Protein AF-0000000084934888 (afdb_homodimer)

InterPro domains:
  IPR029068 Glyoxalase/Bleomycin resistance protein/Dihydroxybiphenyl dioxygenase [G3DSA:3.10.180.10] (108-229)
  IPR029068 Glyoxalase/Bleomycin resistance protein/Dihydroxybiphenyl dioxygenase [SSF54593] (117-224)
  IPR041581 Glyoxalase-like domain, group 6 [PF18029] (117-223)

Nearest PDB structures (foldseek):
  4kyz-assembly1_A  TM=6.782E-01  e=3.422E-02  synthetic construct
  4low-assembly1_A  TM=6.239E-01  e=4.799E-01  Thiomonas intermedia K12
  3tvi-assembly4_H  TM=5.486E-01  e=1.971E+00  Clostridium acetobutylicum
  3ab2-assembly3_L  TM=4.659E-01  e=1.639E+00  Corynebacterium glutamicum
  3ab4-assembly1_B  TM=4.140E-01  e=1.450E+00  Corynebacterium glutamicum

pLDDT: mean 96.61, std 4.26, range [65.12, 98.94]

Solvent-accessible surface area (backbone atoms only — not comparable to full-atom values): 23283 Å² total; per-residue (Å²): 136,80,46,76,49,52,52,67,57,49,33,65,75,32,58,89,54,27,40,40,43,52,74,50,28,37,34,32,28,35,71,46,66,51,34,66,56,17,35,51,51,50,40,51,41,38,59,51,35,50,91,49,23,56,50,26,47,38,38,38,40,34,58,31,22,27,40,41,38,33,25,32,58,81,64,57,25,32,25,56,57,40,55,51,41,50,52,39,28,41,52,57,40,41,74,73,74,42,53,47,34,42,42,66,92,51,94,52,85,51,47,58,67,48,56,34,38,36,37,55,29,77,56,47,81,63,31,51,52,14,55,34,40,56,69,44,32,36,64,38,56,95,32,79,52,70,63,37,42,36,28,37,82,79,66,57,56,58,37,39,29,41,41,86,34,94,64,89,56,86,91,45,56,43,48,36,39,36,40,32,28,39,70,92,40,44,66,63,40,49,51,44,13,43,76,33,52,30,41,83,74,45,60,86,55,53,69,24,30,34,39,32,22,36,71,85,53,58,44,36,28,48,28,32,44,45,87,61,73,126,136,81,46,78,49,51,50,67,57,46,33,64,74,32,58,89,54,28,40,39,44,53,76,50,28,38,34,30,26,34,71,45,65,51,35,67,55,18,34,50,49,49,39,50,42,40,57,51,34,51,93,49,22,56,50,27,46,36,38,37,39,36,59,31,22,27,39,41,36,33,25,32,59,80,64,57,24,32,26,58,59,42,55,52,41,51,51,38,29,42,52,57,39,41,74,73,74,42,53,48,32,41,42,67,94,47,97,52,86,51,48,58,67,48,56,34,38,37,36,55,29,77,56,46,80,64,31,50,50,15,55,33,38,55,69,45,32,36,65,38,55,98,33,77,52,72,62,37,40,34,29,37,81,77,66,57,54,56,36,39,30,42,42,86,34,96,64,90,57,86,89,44,56,45,49,36,38,36,40,32,28,37,70,91,39,44,66,61,41,49,51,45,13,42,76,36,51,30,40,84,74,45,60,87,54,54,69,24,31,34,37,32,21,37,72,85,53,57,45,36,27,49,28,30,42,45,88,62,73,127

Secondary structure (DSSP, 8-state):
---B--HHHHHHHTTTTT-EEETTEEEEEEE-SSHHHHHHHHHHHHHHHGGGHHHHEEEEEETTEEEEEE-BTTTTB-BHHHHHHHHHHHHHHHHTT---B--TTSSSS----EEEEEEEES-HHHHHHHHHHHHT-EEBTTB-STTSPEE-TTS-SPEEEEEE-SS--TTS-SEEEEEE--TTTHHHHHHHHHHTT-EEEE-TTTTTEEEEE-TT--EEEEE-STT---/---B--HHHHHHHTTTTT-EEETTEEEEEEE-SSHHHHHHHHHHHHHHHGGGHHHHEEEEEETTEEEEEE-BTTTTB-BHHHHHHHHHHHHHHHHTT---B--TTSSSS----EEEEEEEES-HHHHHHHHHHHHT-EEBTTB-STTSPEE-TTS-SPEEEEEE-SS--TTS-SEEEEEE--TTTHHHHHHHHHHTT-EEEE-TTTTTEEEEE-TT--EEEEE-STT---

Foldseek 3Di:
DWDFDAQVRLCVLCVPQQWFDWDQKIKWKWFDAALVVQVVLVVLLCVLLPPCCVQFWDWDGDHGIIMIIGHGLQVSHDTPSSSVSSVSSQVSQVVVPIGIHQQAPHPDPDGDKAKAKEAEDQDQVVCVVVVCPVVVWDFRNPGDDSQGWTARPNRPDHIYGYDHDNDDDPLAHRMAMEMEGGLVRQVVVVVVCVVVAKDFDDCPQPPQWTWIAHPSHHIYIYGYSPNPGD/DWAFDAQVRLCVLCVPQQWFDWDFKIKWKWFDAALVVQVVLVVLLCVLLPPCNVQFWDWDGDHGIIMIIGHGLQVSHDTPSSSVSSVSSQVSQVVVPIGIHQQAPHPDPDGDKAKAKEFEDQDQVVCVVVCCPVVVWDFRNPGDDSQGWTARPNRPDHIYGYDHDNDDDPLAHRMAMEMEGGLVRQVVVVVVCVVVAKDFDDCPQPPQWTWIAHPSHHIYIYGYSPNPGD

Organism: Streptomyces venezuelae (strain ATCC 10712 / CBS 650.69 / DSM 40230 / JCM 4526 / NBRC 13096 / PD 04745) (NCBI:txid953739)

Radius of gyration: 21.06 Å; Cα contacts (8 Å, |Δi|>4): 1075; chains: 2; bounding box: 48×57×52 Å

Sequence (460 aa):
METTLTGSRASAAIADLGWRYLLGGIRTTVPVGPLARAAEVAALAVAACDADADGHLALDIRPGRVLLTLQSSEHAAVTDRDVELARRITTAVEEVGLRTEPEIATGAPRSLQLLEIAIDALDIPSIRPFWKAVLGYADEPGADGPGDPLVDPLRQGPAVWFQQMDVARPQRNRIHLDLCVPHDEALRRMDAALAAGGRLLSEAAAPAFWVLADGEGNEVCVTTWQGRDTMETTLTGSRASAAIADLGWRYLLGGIRTTVPVGPLARAAEVAALAVAACDADADGHLALDIRPGRVLLTLQSSEHAAVTDRDVELARRITTAVEEVGLRTEPEIATGAPRSLQLLEIAIDALDIPSIRPFWKAVLGYADEPGADGPGDPLVDPLRQGPAVWFQQMDVARPQRNRIHLDLCVPHDEALRRMDAALAAGGRLLSEAAAPAFWVLADGEGNEVCVTTWQGRDT

Structure (mmCIF, N/CA/C/O backbone):
data_AF-0000000084934888-model_v1
#
loop_
_entity.id
_entity.type
_entity.pdbx_description
1 polymer 'Pterin-4-alpha-carbinolamine dehydratase'
#
loop_
_atom_site.group_PDB
_atom_site.id
_atom_site.type_symbol
_atom_site.label_atom_id
_atom_site.label_alt_id
_atom_site.label_comp_id
_atom_site.label_asym_id
_atom_site.label_entity_id
_atom_site.label_seq_id
_atom_site.pdbx_PDB_ins_code
_atom_site.Cartn_x
_atom_site.Cartn_y
_atom_site.Cartn_z
_atom_site.occupancy
_atom_site.B_iso_or_equiv
_atom_site.auth_seq_id
_atom_site.auth_comp_id
_atom_site.auth_asym_id
_atom_site.auth_atom_id
_atom_site.pdbx_PDB_model_num
ATOM 1 N N . MET A 1 1 ? -13.492 -0.367 28.594 1 84.06 1 MET A N 1
ATOM 2 C CA . MET A 1 1 ? -13.062 -1.527 27.828 1 84.06 1 MET A CA 1
ATOM 3 C C . MET A 1 1 ? -13.688 -1.52 26.438 1 84.06 1 MET A C 1
ATOM 5 O O . MET A 1 1 ? -14.883 -1.257 26.281 1 84.06 1 MET A O 1
ATOM 9 N N . GLU A 1 2 ? -12.914 -1.672 25.328 1 93.44 2 GLU A N 1
ATOM 10 C CA . GLU A 1 2 ? -13.398 -1.66 23.938 1 93.44 2 GLU A CA 1
ATOM 11 C C . GLU A 1 2 ? -13.93 -3.031 23.531 1 93.44 2 GLU A C 1
ATOM 13 O O . GLU A 1 2 ? -13.398 -4.059 23.953 1 93.44 2 GLU A O 1
ATOM 18 N N . THR A 1 3 ? -15.016 -2.982 22.859 1 96.75 3 THR A N 1
ATOM 19 C CA . THR A 1 3 ? -15.594 -4.215 22.328 1 96.75 3 THR A CA 1
ATOM 20 C C . THR A 1 3 ? -15.398 -4.305 20.828 1 96.75 3 THR A C 1
ATOM 22 O O . THR A 1 3 ? -15.742 -3.377 20.094 1 96.75 3 THR A O 1
ATOM 25 N N . THR A 1 4 ? -14.93 -5.465 20.438 1 96.62 4 THR A N 1
ATOM 26 C CA . THR A 1 4 ? -14.711 -5.68 19.016 1 96.62 4 THR A CA 1
ATOM 27 C C . THR A 1 4 ? -16.031 -5.934 18.297 1 96.62 4 THR A C 1
ATOM 29 O O . THR A 1 4 ? -16.953 -6.535 18.859 1 96.62 4 THR A O 1
ATOM 32 N N . LEU A 1 5 ? -16.141 -5.508 17.078 1 97.19 5 LEU A N 1
ATOM 33 C CA . LEU A 1 5 ? -17.344 -5.664 16.281 1 97.19 5 LEU A CA 1
ATOM 34 C C . LEU A 1 5 ? -17.109 -6.602 15.109 1 97.19 5 LEU A C 1
ATOM 36 O O . LEU A 1 5 ? -16 -6.625 14.539 1 97.19 5 LEU A O 1
ATOM 40 N N . THR A 1 6 ? -18.141 -7.383 14.758 1 95.5 6 THR A N 1
ATOM 41 C CA . THR A 1 6 ? -18.125 -8.125 13.508 1 95.5 6 THR A CA 1
ATOM 42 C C . THR A 1 6 ? -18.219 -7.176 12.312 1 95.5 6 THR A C 1
ATOM 44 O O . THR A 1 6 ? -18.547 -6 12.477 1 95.5 6 THR A O 1
ATOM 47 N N . GLY A 1 7 ? -17.953 -7.699 11.141 1 96.31 7 GLY A N 1
ATOM 48 C CA . GLY A 1 7 ? -18.094 -6.895 9.938 1 96.31 7 GLY A CA 1
ATOM 49 C C . GLY A 1 7 ? -19.5 -6.348 9.742 1 96.31 7 GLY A C 1
ATOM 50 O O . GLY A 1 7 ? -19.672 -5.176 9.391 1 96.31 7 GLY A O 1
ATOM 51 N N . SER A 1 8 ? -20.484 -7.16 9.953 1 96.56 8 SER A N 1
ATOM 52 C CA . SER A 1 8 ? -21.859 -6.746 9.758 1 96.56 8 SER A CA 1
ATOM 53 C C . SER A 1 8 ? -22.266 -5.652 10.742 1 96.56 8 SER A C 1
ATOM 55 O O . SER A 1 8 ? -22.922 -4.684 10.367 1 96.56 8 SER A O 1
ATOM 57 N N . ARG A 1 9 ? -21.844 -5.758 11.984 1 97.25 9 ARG A N 1
ATOM 58 C CA . ARG A 1 9 ? -22.172 -4.77 13 1 97.25 9 ARG A CA 1
ATOM 59 C C . ARG A 1 9 ? -21.453 -3.451 12.742 1 97.25 9 ARG A C 1
ATOM 61 O O . ARG A 1 9 ? -22.031 -2.377 12.867 1 97.25 9 ARG A O 1
ATOM 68 N N . ALA A 1 10 ? -20.188 -3.604 12.383 1 98.12 10 ALA A N 1
ATOM 69 C CA . ALA A 1 10 ? -19.422 -2.402 12.062 1 98.12 10 ALA A CA 1
ATOM 70 C C . ALA A 1 10 ? -20.016 -1.673 10.867 1 98.12 10 ALA A C 1
ATOM 72 O O . ALA A 1 10 ? -20.203 -0.456 10.906 1 98.12 10 ALA A O 1
ATOM 73 N N . SER A 1 11 ? -20.281 -2.438 9.836 1 98.12 11 SER A N 1
ATOM 74 C CA . SER A 1 11 ? -20.859 -1.856 8.625 1 98.12 11 SER A CA 1
ATOM 75 C C . SER A 1 11 ? -22.172 -1.149 8.922 1 98.12 11 SER A C 1
ATOM 77 O O . SER A 1 11 ? -22.406 -0.029 8.461 1 98.12 11 SER A O 1
ATOM 79 N N . ALA A 1 12 ? -23.031 -1.729 9.648 1 98.06 12 ALA A N 1
ATOM 80 C CA . ALA A 1 12 ? -24.344 -1.154 9.984 1 98.06 12 ALA A CA 1
ATOM 81 C C . ALA A 1 12 ? -24.172 0.121 10.805 1 98.06 12 ALA A C 1
ATOM 83 O O . ALA A 1 12 ? -24.906 1.093 10.609 1 98.06 12 ALA A O 1
ATOM 84 N N . ALA A 1 13 ? -23.219 0.125 11.688 1 98.38 13 ALA A N 1
ATOM 85 C CA . ALA A 1 13 ? -23.031 1.225 12.633 1 98.38 13 ALA A CA 1
ATOM 86 C C . ALA A 1 13 ? -22.562 2.488 11.922 1 98.38 13 ALA A C 1
ATOM 88 O O . ALA A 1 13 ? -22.781 3.602 12.398 1 98.38 13 ALA A O 1
ATOM 89 N N . ILE A 1 14 ? -21.891 2.307 10.719 1 98.38 14 ILE A N 1
ATOM 90 C CA . ILE A 1 14 ? -21.297 3.471 10.086 1 98.38 14 ILE A CA 1
ATOM 91 C C . ILE A 1 14 ? -21.938 3.705 8.719 1 98.38 14 ILE A C 1
ATOM 93 O O . ILE A 1 14 ? -21.422 4.484 7.914 1 98.38 14 ILE A O 1
ATOM 97 N N . ALA A 1 15 ? -22.984 3.062 8.414 1 95 15 ALA A N 1
ATOM 98 C CA . ALA A 1 15 ? -23.594 3.033 7.09 1 95 15 ALA A CA 1
ATOM 99 C C . ALA A 1 15 ? -23.953 4.441 6.617 1 95 15 ALA A C 1
ATOM 101 O O . ALA A 1 15 ? -23.844 4.75 5.43 1 95 15 ALA A O 1
ATOM 102 N N . ASP A 1 16 ? -24.312 5.375 7.465 1 96.81 16 ASP A N 1
ATOM 103 C CA . ASP A 1 16 ? -24.781 6.699 7.086 1 96.81 16 ASP A CA 1
ATOM 104 C C . ASP A 1 16 ? -23.703 7.754 7.285 1 96.81 16 ASP A C 1
ATOM 106 O O . ASP A 1 16 ? -23.953 8.953 7.152 1 96.81 16 ASP A O 1
ATOM 110 N N . LEU A 1 17 ? -22.484 7.324 7.562 1 98.5 17 LEU A N 1
ATOM 111 C CA . LEU A 1 17 ? -21.438 8.273 7.922 1 98.5 17 LEU A CA 1
ATOM 112 C C . LEU A 1 17 ? -20.469 8.5 6.754 1 98.5 17 LEU A C 1
ATOM 114 O O . LEU A 1 17 ? -19.5 9.25 6.875 1 98.5 17 LEU A O 1
ATOM 118 N N . GLY A 1 18 ? -20.703 7.809 5.609 1 98.5 18 GLY A N 1
ATOM 119 C CA . GLY A 1 18 ? -19.766 7.914 4.5 1 98.5 18 GLY A CA 1
ATOM 120 C C . GLY A 1 18 ? -18.516 7.066 4.691 1 98.5 18 GLY A C 1
ATOM 121 O O . GLY A 1 18 ? -17.516 7.27 4.012 1 98.5 18 GLY A O 1
ATOM 122 N N . TRP A 1 19 ? -18.547 6.184 5.672 1 98.88 19 TRP A N 1
ATOM 123 C CA . TRP A 1 19 ? -17.484 5.227 5.941 1 98.88 19 TRP A CA 1
ATOM 124 C C . TRP A 1 19 ? -17.859 3.836 5.434 1 98.88 19 TRP A C 1
ATOM 126 O O . TRP A 1 19 ? -19.031 3.535 5.234 1 98.88 19 TRP A O 1
ATOM 136 N N . ARG A 1 20 ? -16.859 3.018 5.145 1 98.88 20 ARG A N 1
ATOM 137 C CA . ARG A 1 20 ? -17.094 1.616 4.812 1 98.88 20 ARG A CA 1
ATOM 138 C C . ARG A 1 20 ? -16.125 0.709 5.578 1 98.88 20 ARG A C 1
ATOM 140 O O . ARG A 1 20 ? -14.992 1.091 5.855 1 98.88 20 ARG A O 1
ATOM 147 N N . TYR A 1 21 ? -16.656 -0.46 5.945 1 98.56 21 TYR A N 1
ATOM 148 C CA . TYR A 1 21 ? -15.852 -1.5 6.574 1 98.56 21 TYR A CA 1
ATOM 149 C C . TYR A 1 21 ? -15.109 -2.322 5.531 1 98.56 21 TYR A C 1
ATOM 151 O O . TYR A 1 21 ? -15.719 -2.904 4.637 1 98.56 21 TYR A O 1
ATOM 159 N N . LEU A 1 22 ? -13.867 -2.293 5.559 1 97.69 22 LEU A N 1
ATOM 160 C CA . LEU A 1 22 ? -13.016 -3.145 4.734 1 97.69 22 LEU A CA 1
ATOM 161 C C . LEU A 1 22 ? -12.07 -3.965 5.605 1 97.69 22 LEU A C 1
ATOM 163 O O . LEU A 1 22 ? -11.102 -3.43 6.156 1 97.69 22 LEU A O 1
ATOM 167 N N . LEU A 1 23 ? -12.484 -5.125 5.672 1 88.44 23 LEU A N 1
ATOM 168 C CA . LEU A 1 23 ? -11.703 -6.062 6.48 1 88.44 23 LEU A CA 1
ATOM 169 C C . LEU A 1 23 ? -11.586 -5.566 7.922 1 88.44 23 LEU A C 1
ATOM 171 O O . LEU A 1 23 ? -12.594 -5.273 8.57 1 88.44 23 LEU A O 1
ATOM 175 N N . GLY A 1 24 ? -10.594 -5.414 8.625 1 91.12 24 GLY A N 1
ATOM 176 C CA . GLY A 1 24 ? -10.336 -5.145 10.031 1 91.12 24 GLY A CA 1
ATOM 177 C C . GLY A 1 24 ? -10.328 -3.666 10.359 1 91.12 24 GLY A C 1
ATOM 178 O O . GLY A 1 24 ? -9.977 -3.275 11.477 1 91.12 24 GLY A O 1
ATOM 179 N N . GLY A 1 25 ? -10.828 -2.816 9.414 1 97.88 25 GLY A N 1
ATOM 180 C CA . GLY A 1 25 ? -10.852 -1.382 9.648 1 97.88 25 GLY A CA 1
ATOM 181 C C . GLY A 1 25 ? -12.023 -0.69 8.977 1 97.88 25 GLY A C 1
ATOM 182 O O . GLY A 1 25 ? -12.641 -1.251 8.07 1 97.88 25 GLY A O 1
ATOM 183 N N . ILE A 1 26 ? -12.352 0.476 9.469 1 98.88 26 ILE A N 1
ATOM 184 C CA . ILE A 1 26 ? -13.312 1.323 8.766 1 98.88 26 ILE A CA 1
ATOM 185 C C . ILE A 1 26 ? -12.578 2.498 8.117 1 98.88 26 ILE A C 1
ATOM 187 O O . ILE A 1 26 ? -11.625 3.029 8.688 1 98.88 26 ILE A O 1
ATOM 191 N N . ARG A 1 27 ? -12.992 2.842 6.926 1 98.81 27 ARG A N 1
ATOM 192 C CA . ARG A 1 27 ? -12.242 3.771 6.09 1 98.81 27 ARG A CA 1
ATOM 193 C C . ARG A 1 27 ? -13.164 4.797 5.445 1 98.81 27 ARG A C 1
ATOM 195 O O . ARG A 1 27 ? -14.336 4.508 5.18 1 98.81 27 ARG A O 1
ATOM 202 N N . THR A 1 28 ? -12.664 5.949 5.152 1 98.88 28 THR A N 1
ATOM 203 C CA . THR A 1 28 ? -13.367 6.996 4.418 1 98.88 28 THR A CA 1
ATOM 204 C C . THR A 1 28 ? -12.375 7.91 3.701 1 98.88 28 THR A C 1
ATOM 206 O O . THR A 1 28 ? -11.164 7.773 3.873 1 98.88 28 THR A O 1
ATOM 209 N N . THR A 1 29 ? -12.867 8.695 2.822 1 98.75 29 THR A N 1
ATOM 210 C CA . THR A 1 29 ? -12.125 9.781 2.18 1 98.75 29 THR A CA 1
ATOM 211 C C . THR A 1 29 ? -12.805 11.125 2.43 1 98.75 29 THR A C 1
ATOM 213 O O . THR A 1 29 ? -14.023 11.188 2.578 1 98.75 29 THR A O 1
ATOM 216 N N . VAL A 1 30 ? -12.047 12.133 2.598 1 98.88 30 VAL A N 1
ATOM 217 C CA . VAL A 1 30 ? -12.531 13.508 2.572 1 98.88 30 VAL A CA 1
ATOM 218 C C . VAL A 1 30 ? -11.961 14.242 1.357 1 98.88 30 VAL A C 1
ATOM 220 O O . VAL A 1 30 ? -10.789 14.617 1.348 1 98.88 30 VAL A O 1
ATOM 223 N N . PRO A 1 31 ? -12.781 14.398 0.325 1 98.38 31 PRO A N 1
ATOM 224 C CA . PRO A 1 31 ? -12.305 15.148 -0.841 1 98.38 31 PRO A CA 1
ATOM 225 C C . PRO A 1 31 ? -12.086 16.625 -0.54 1 98.38 31 PRO A C 1
ATOM 227 O O . PRO A 1 31 ? -12.906 17.25 0.137 1 98.38 31 PRO A O 1
ATOM 230 N N . VAL A 1 32 ? -11.023 17.109 -0.96 1 98.06 32 VAL A N 1
ATOM 231 C CA . VAL A 1 32 ? -10.656 18.516 -0.861 1 98.06 32 VAL A CA 1
ATOM 232 C C . VAL A 1 32 ? -9.961 18.969 -2.145 1 98.06 32 VAL A C 1
ATOM 234 O O . VAL A 1 32 ? -9.891 18.219 -3.117 1 98.06 32 VAL A O 1
ATOM 237 N N . GLY A 1 33 ? -9.492 20.25 -2.275 1 95.19 33 GLY A N 1
ATOM 238 C CA . GLY A 1 33 ? -8.75 20.734 -3.428 1 95.19 33 GLY A CA 1
ATOM 239 C C . GLY A 1 33 ? -7.246 20.562 -3.285 1 95.19 33 GLY A C 1
ATOM 240 O O . GLY A 1 33 ? -6.703 19.5 -3.6 1 95.19 33 GLY A O 1
ATOM 241 N N . PRO A 1 34 ? -6.621 21.547 -2.615 1 97.31 34 PRO A N 1
ATOM 242 C CA . PRO A 1 34 ? -5.16 21.516 -2.537 1 97.31 34 PRO A CA 1
ATOM 243 C C . PRO A 1 34 ? -4.645 20.688 -1.37 1 97.31 34 PRO A C 1
ATOM 245 O O . PRO A 1 34 ? -5.375 20.453 -0.399 1 97.31 34 PRO A O 1
ATOM 248 N N . LEU A 1 35 ? -3.412 20.25 -1.486 1 98.56 35 LEU A N 1
ATOM 249 C CA . LEU A 1 35 ? -2.746 19.438 -0.471 1 98.56 35 LEU A CA 1
ATOM 250 C C . LEU A 1 35 ? -2.727 20.172 0.872 1 98.56 35 LEU A C 1
ATOM 252 O O . LEU A 1 35 ? -2.816 19.531 1.925 1 98.56 35 LEU A O 1
ATOM 256 N N . ALA A 1 36 ? -2.645 21.469 0.847 1 98.31 36 ALA A N 1
ATOM 257 C CA . ALA A 1 36 ? -2.664 22.266 2.074 1 98.31 36 ALA A CA 1
ATOM 258 C C . ALA A 1 36 ? -3.967 22.047 2.842 1 98.31 36 ALA A C 1
ATOM 260 O O . ALA A 1 36 ? -3.955 21.891 4.066 1 98.31 36 ALA A O 1
ATOM 261 N N . ARG A 1 37 ? -5.078 22.047 2.127 1 98.19 37 ARG A N 1
ATOM 262 C CA . ARG A 1 37 ? -6.371 21.797 2.76 1 98.19 37 ARG A CA 1
ATOM 263 C C . ARG A 1 37 ? -6.461 20.359 3.279 1 98.19 37 ARG A C 1
ATOM 265 O O . ARG A 1 37 ? -7.066 20.125 4.324 1 98.19 37 ARG A O 1
ATOM 272 N N . ALA A 1 38 ? -5.91 19.453 2.561 1 98.62 3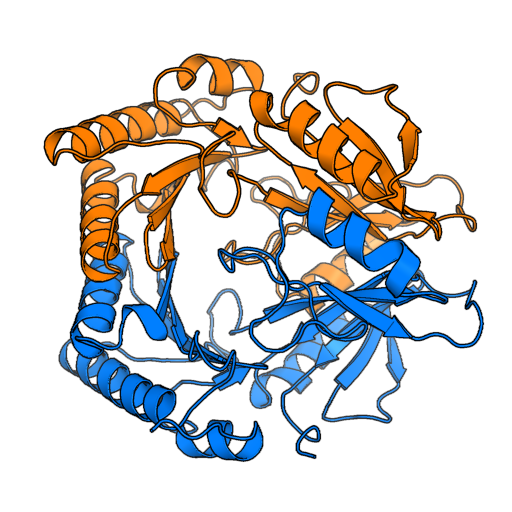8 ALA A N 1
ATOM 273 C CA . ALA A 1 38 ? -5.875 18.062 3.016 1 98.62 38 ALA A CA 1
ATOM 274 C C . ALA A 1 38 ? -5.121 17.938 4.336 1 98.62 38 ALA A C 1
ATOM 276 O O . ALA A 1 38 ? -5.551 17.203 5.234 1 98.62 38 ALA A O 1
ATOM 277 N N . ALA A 1 39 ? -4 18.625 4.477 1 98.69 39 ALA A N 1
ATOM 278 C CA . ALA A 1 39 ? -3.238 18.609 5.723 1 98.69 39 ALA A CA 1
ATOM 279 C C . ALA A 1 39 ? -4.051 19.188 6.875 1 98.69 39 ALA A C 1
ATOM 281 O O . ALA A 1 39 ? -3.98 18.703 8 1 98.69 39 ALA A O 1
ATOM 282 N N . GLU A 1 40 ? -4.797 20.219 6.59 1 98.25 40 GLU A N 1
ATOM 283 C CA . GLU A 1 40 ? -5.676 20.812 7.598 1 98.25 40 GLU A CA 1
ATOM 284 C C . GLU A 1 40 ? -6.73 19.812 8.062 1 98.25 40 GLU A C 1
ATOM 286 O O . GLU A 1 40 ? -7.016 19.703 9.258 1 98.25 40 GLU A O 1
ATOM 291 N N . VAL A 1 41 ? -7.32 19.141 7.102 1 98.81 41 VAL A N 1
ATOM 292 C CA . VAL A 1 41 ? -8.336 18.156 7.414 1 98.81 41 VAL A CA 1
ATOM 293 C C . VAL A 1 41 ? -7.73 17.031 8.258 1 98.81 41 VAL A C 1
ATOM 295 O O . VAL A 1 41 ? -8.367 16.516 9.18 1 98.81 41 VAL A O 1
ATOM 298 N N . ALA A 1 42 ? -6.488 16.641 7.938 1 98.81 42 ALA A N 1
ATOM 299 C CA . ALA A 1 42 ? -5.805 15.625 8.734 1 98.81 42 ALA A CA 1
ATOM 300 C C . ALA A 1 42 ? -5.668 16.062 10.188 1 98.81 42 ALA A C 1
ATOM 302 O O . ALA A 1 42 ? -5.957 15.281 11.102 1 98.81 42 ALA A O 1
ATOM 303 N N . ALA A 1 43 ? -5.266 17.297 10.375 1 98.62 43 ALA A N 1
ATOM 304 C CA . ALA A 1 43 ? -5.125 17.812 11.727 1 98.62 43 ALA A CA 1
ATOM 305 C C . ALA A 1 43 ? -6.469 17.844 12.445 1 98.62 43 ALA A C 1
ATOM 307 O O . ALA A 1 43 ? -6.547 17.547 13.641 1 98.62 43 ALA A O 1
ATOM 308 N N . LEU A 1 44 ? -7.465 18.219 11.711 1 98.69 44 LEU A N 1
ATOM 309 C CA . LEU A 1 44 ? -8.82 18.266 12.258 1 98.69 44 LEU A CA 1
ATOM 310 C C . LEU A 1 44 ? -9.266 16.875 12.711 1 98.69 44 LEU A C 1
ATOM 312 O O . LEU A 1 44 ? -9.852 16.734 13.789 1 98.69 44 LEU A O 1
ATOM 316 N N . ALA A 1 45 ? -9.023 15.859 11.922 1 98.94 45 ALA A N 1
ATOM 317 C CA . ALA A 1 45 ? -9.398 14.484 12.242 1 98.94 45 ALA A CA 1
ATOM 318 C C . ALA A 1 45 ? -8.648 13.984 13.477 1 98.94 45 ALA A C 1
ATOM 320 O O . ALA A 1 45 ? -9.234 13.336 14.344 1 98.94 45 ALA A O 1
ATOM 321 N N . VAL A 1 46 ? -7.348 14.305 13.547 1 98.88 46 VAL A N 1
ATOM 322 C CA . VAL A 1 46 ? -6.535 13.906 14.695 1 98.88 46 VAL A CA 1
ATOM 323 C C . VAL A 1 46 ? -7.082 14.555 15.969 1 98.88 46 VAL A C 1
ATOM 325 O O . VAL A 1 46 ? -7.234 13.883 16.984 1 98.88 46 VAL A O 1
ATOM 328 N N . ALA A 1 47 ? -7.383 15.812 15.867 1 98.75 47 ALA A N 1
ATOM 329 C CA . ALA A 1 47 ? -7.93 16.531 17.016 1 98.75 47 ALA A CA 1
ATOM 330 C C . ALA A 1 47 ? -9.266 15.938 17.453 1 98.75 47 ALA A C 1
ATOM 332 O O . ALA A 1 47 ? -9.539 15.844 18.656 1 98.75 47 ALA A O 1
ATOM 333 N N . ALA A 1 48 ? -10.078 15.539 16.5 1 98.88 48 ALA A N 1
ATOM 334 C CA . ALA A 1 48 ? -11.383 14.969 16.812 1 98.88 48 ALA A CA 1
ATOM 335 C C . ALA A 1 48 ? -11.25 13.664 17.594 1 98.88 48 ALA A C 1
ATOM 337 O O . ALA A 1 48 ? -12.125 13.312 18.375 1 98.88 48 ALA A O 1
ATOM 338 N N . CYS A 1 49 ? -10.156 12.992 17.406 1 98.75 49 CYS A N 1
ATOM 339 C CA . CYS A 1 49 ? -9.938 11.711 18.078 1 98.75 49 CYS A CA 1
ATOM 340 C C . CYS A 1 49 ? -9.359 11.914 19.469 1 98.75 49 CYS A C 1
ATOM 342 O O . CYS A 1 49 ? -9.422 11.016 20.312 1 98.75 49 CYS A O 1
ATOM 344 N N . ASP A 1 50 ? -8.766 13.086 19.672 1 97.25 50 ASP A N 1
ATOM 345 C CA . ASP A 1 50 ? -8.156 13.422 20.953 1 97.25 50 ASP A CA 1
ATOM 346 C C . ASP A 1 50 ? -7.188 12.344 21.406 1 97.25 50 ASP A C 1
ATOM 348 O O . ASP A 1 50 ? -6.289 11.945 20.656 1 97.25 50 ASP A O 1
ATOM 352 N N . ALA A 1 51 ? -7.371 11.773 22.641 1 97.19 51 ALA A N 1
ATOM 353 C CA . ALA A 1 51 ? -6.422 10.852 23.266 1 97.19 51 ALA A CA 1
ATOM 354 C C . ALA A 1 51 ? -6.414 9.508 22.547 1 97.19 51 ALA A C 1
ATOM 356 O O . ALA A 1 51 ? -5.496 8.711 22.719 1 97.19 51 ALA A O 1
ATOM 357 N N . ASP A 1 52 ? -7.398 9.266 21.688 1 98.44 52 ASP A N 1
ATOM 358 C CA . ASP A 1 52 ? -7.527 7.961 21.047 1 98.44 52 ASP A CA 1
ATOM 359 C C . ASP A 1 52 ? -6.82 7.938 19.703 1 98.44 52 ASP A C 1
ATOM 361 O O . ASP A 1 52 ? -6.715 6.887 19.062 1 98.44 52 ASP A O 1
ATOM 365 N N . ALA A 1 53 ? -6.316 9.047 19.25 1 98.75 53 ALA A N 1
ATOM 366 C CA . ALA A 1 53 ? -5.773 9.156 17.891 1 98.75 53 ALA A CA 1
ATOM 367 C C . ALA A 1 53 ? -4.664 8.133 17.672 1 98.75 53 ALA A C 1
ATOM 369 O O . ALA A 1 53 ? -4.707 7.371 16.703 1 98.75 53 ALA A O 1
ATOM 370 N N . ASP A 1 54 ? -3.785 7.992 18.578 1 98.38 54 ASP A N 1
ATOM 371 C CA . ASP A 1 54 ? -2.605 7.152 18.391 1 98.38 54 ASP A CA 1
ATOM 372 C C . ASP A 1 54 ? -2.99 5.676 18.328 1 98.38 54 ASP A C 1
ATOM 374 O O . ASP A 1 54 ? -2.377 4.898 17.594 1 98.38 54 ASP A O 1
ATOM 378 N N . GLY A 1 55 ? -3.912 5.348 19 1 98.06 55 GLY A N 1
ATOM 379 C CA . GLY A 1 55 ? -4.273 3.943 19.094 1 98.06 55 GLY A CA 1
ATOM 380 C C . GLY A 1 55 ? -5.23 3.5 18 1 98.06 55 GLY A C 1
ATOM 381 O O . GLY A 1 55 ? -5.492 2.307 17.844 1 98.06 55 GLY A O 1
ATOM 382 N N . HIS A 1 56 ? -5.766 4.48 17.109 1 98.69 56 HIS A N 1
ATOM 383 C CA . HIS A 1 56 ? -6.863 4.066 16.234 1 98.69 56 HIS A CA 1
ATOM 384 C C . HIS A 1 56 ? -6.691 4.625 14.828 1 98.69 56 HIS A C 1
ATOM 386 O O . HIS A 1 56 ? -7.129 4.008 13.852 1 98.69 56 HIS A O 1
ATOM 392 N N . LEU A 1 57 ? -6.047 5.746 14.656 1 98.88 57 LEU A N 1
ATOM 393 C CA . LEU A 1 57 ? -6.211 6.516 13.43 1 98.88 57 LEU A CA 1
ATOM 394 C C . LEU A 1 57 ? -4.945 6.465 12.578 1 98.88 57 LEU A C 1
ATOM 396 O O . LEU A 1 57 ? -3.836 6.578 13.109 1 98.88 57 LEU A O 1
ATOM 400 N N . ALA A 1 58 ? -5.062 6.242 11.344 1 98.75 58 ALA A N 1
ATOM 401 C CA . ALA A 1 58 ? -4.027 6.41 10.328 1 98.75 58 ALA A CA 1
ATOM 402 C C . ALA A 1 58 ? -4.543 7.242 9.156 1 98.75 58 ALA A C 1
ATOM 404 O O . ALA A 1 58 ? -5.727 7.176 8.812 1 98.75 58 ALA A O 1
ATOM 405 N N . LEU A 1 59 ? -3.627 8.039 8.5 1 98.88 59 LEU A N 1
ATOM 406 C CA . LEU A 1 59 ? -4.078 8.938 7.445 1 98.88 59 LEU A CA 1
ATOM 407 C C . LEU A 1 59 ? -3.117 8.914 6.262 1 98.88 59 LEU A C 1
ATOM 409 O O . LEU A 1 59 ? -1.9 8.844 6.445 1 98.88 59 LEU A O 1
ATOM 413 N N . ASP A 1 60 ? -3.625 8.977 5.09 1 98.81 60 ASP A N 1
ATOM 414 C CA . ASP A 1 60 ? -2.896 9.25 3.855 1 98.81 60 ASP A CA 1
ATOM 415 C C . ASP A 1 60 ? -3.324 10.586 3.254 1 98.81 60 ASP A C 1
ATOM 417 O O . ASP A 1 60 ? -4.508 10.805 2.988 1 98.81 60 ASP A O 1
ATOM 421 N N . ILE A 1 61 ? -2.359 11.453 3.041 1 98.81 61 ILE A N 1
ATOM 422 C CA . ILE A 1 61 ? -2.625 12.766 2.463 1 98.81 61 ILE A CA 1
ATOM 423 C C . ILE A 1 61 ? -2.154 12.789 1.012 1 98.81 61 ILE A C 1
ATOM 425 O O . ILE A 1 61 ? -0.978 12.555 0.73 1 98.81 61 ILE A O 1
ATOM 429 N N . ARG A 1 62 ? -3.053 12.992 0.13 1 98.12 62 ARG A N 1
ATOM 430 C CA . ARG A 1 62 ? -2.811 13.109 -1.304 1 98.12 62 ARG A CA 1
ATOM 431 C C . ARG A 1 62 ? -3.395 14.414 -1.849 1 98.12 62 ARG A C 1
ATOM 433 O O . ARG A 1 62 ? -4.273 15.008 -1.227 1 98.12 62 ARG A O 1
ATOM 440 N N . PRO A 1 63 ? -2.787 14.859 -2.99 1 96.25 63 PRO A N 1
ATOM 441 C CA . PRO A 1 63 ? -3.512 15.961 -3.625 1 96.25 63 PRO A CA 1
ATOM 442 C C . PRO A 1 63 ? -4.98 15.633 -3.879 1 96.25 63 PRO A C 1
ATOM 444 O O . PRO A 1 63 ? -5.297 14.57 -4.422 1 96.25 63 PRO A O 1
ATOM 447 N N . GLY A 1 64 ? -5.82 16.484 -3.344 1 96.81 64 GLY A N 1
ATOM 448 C CA . GLY A 1 64 ? -7.242 16.375 -3.637 1 96.81 64 GLY A CA 1
ATOM 449 C C . GLY A 1 64 ? -8.016 15.648 -2.555 1 96.81 64 GLY A C 1
ATOM 450 O O . GLY A 1 64 ? -9.25 15.656 -2.555 1 96.81 64 GLY A O 1
ATOM 451 N N . ARG A 1 65 ? -7.297 15.016 -1.61 1 97.94 65 ARG A N 1
ATOM 452 C CA . ARG A 1 65 ? -8.094 14.289 -0.631 1 97.94 65 ARG A CA 1
ATOM 453 C C . ARG A 1 65 ? -7.234 13.812 0.535 1 97.94 65 ARG A C 1
ATOM 455 O O . ARG A 1 65 ? -6.008 13.758 0.426 1 97.94 65 ARG A O 1
ATOM 462 N N . VAL A 1 66 ? -7.902 13.391 1.599 1 98.69 66 VAL A N 1
ATOM 463 C CA . VAL A 1 66 ? -7.348 12.672 2.738 1 98.69 66 VAL A CA 1
ATOM 464 C C . VAL A 1 66 ? -8.062 11.328 2.896 1 98.69 66 VAL A C 1
ATOM 466 O O . VAL A 1 66 ? -9.289 11.266 2.854 1 98.69 66 VAL A O 1
ATOM 469 N N . LEU A 1 67 ? -7.332 10.281 2.967 1 98.75 67 LEU A N 1
ATOM 470 C CA . LEU A 1 67 ? -7.875 8.969 3.287 1 98.75 67 LEU A CA 1
ATOM 471 C C . LEU A 1 67 ? -7.66 8.633 4.758 1 98.75 67 LEU A C 1
ATOM 473 O O . LEU A 1 67 ? -6.555 8.797 5.281 1 98.75 67 LEU A O 1
ATOM 477 N N . LEU A 1 68 ? -8.711 8.234 5.438 1 98.94 68 LEU A N 1
ATOM 478 C CA . LEU A 1 68 ? -8.648 7.938 6.863 1 98.94 68 LEU A CA 1
ATOM 479 C C . LEU A 1 68 ? -8.992 6.473 7.125 1 98.94 68 LEU A C 1
ATOM 481 O O . LEU A 1 68 ? -9.898 5.918 6.496 1 98.94 68 LEU A O 1
ATOM 485 N N . THR A 1 69 ? -8.312 5.844 8.008 1 98.88 69 THR A N 1
ATOM 486 C CA . THR A 1 69 ? -8.586 4.496 8.492 1 98.88 69 THR A CA 1
ATOM 487 C C . THR A 1 69 ? -8.648 4.48 10.023 1 98.88 69 THR A C 1
ATOM 489 O O . THR A 1 69 ? -7.777 5.039 10.688 1 98.88 69 THR A O 1
ATOM 492 N N . LEU A 1 70 ? -9.68 3.906 10.547 1 98.88 70 LEU A N 1
ATOM 493 C CA . LEU A 1 70 ? -9.805 3.664 11.977 1 98.88 70 LEU A CA 1
ATOM 494 C C . LEU A 1 70 ? -9.781 2.17 12.281 1 98.88 70 LEU A C 1
ATOM 496 O O . LEU A 1 70 ? -10.5 1.395 11.648 1 98.88 70 LEU A O 1
ATOM 500 N N . GLN A 1 71 ? -9.008 1.77 13.164 1 98.44 71 GLN A N 1
ATOM 501 C CA . GLN A 1 71 ? -8.852 0.42 13.695 1 98.44 71 GLN A CA 1
ATOM 502 C C . GLN A 1 71 ? -8.141 0.442 15.047 1 98.44 71 GLN A C 1
ATOM 504 O O . GLN A 1 71 ? -7.156 1.159 15.227 1 98.44 71 GLN A O 1
ATOM 509 N N . SER A 1 72 ? -8.602 -0.318 16 1 97.88 72 SER A N 1
ATOM 510 C CA . SER A 1 72 ? -7.898 -0.441 17.281 1 97.88 72 SER A CA 1
ATOM 511 C C . SER A 1 72 ? -6.57 -1.17 17.109 1 97.88 72 SER A C 1
ATOM 513 O O . SER A 1 72 ? -6.543 -2.34 16.719 1 97.88 72 SER A O 1
ATOM 515 N N . SER A 1 73 ? -5.516 -0.509 17.391 1 95.75 73 SER A N 1
ATOM 516 C CA . SER A 1 73 ? -4.199 -1.136 17.297 1 95.75 73 SER A CA 1
ATOM 517 C C . SER A 1 73 ? -4.055 -2.264 18.312 1 95.75 73 SER A C 1
ATOM 519 O O . SER A 1 73 ? -3.355 -3.248 18.062 1 95.75 73 SER A O 1
ATOM 521 N N . GLU A 1 74 ? -4.723 -2.137 19.438 1 94.38 74 GLU A N 1
ATOM 522 C CA . GLU A 1 74 ? -4.66 -3.143 20.484 1 94.38 74 GLU A CA 1
ATOM 523 C C . GLU A 1 74 ? -5.355 -4.434 20.062 1 94.38 74 GLU A C 1
ATOM 525 O O . GLU A 1 74 ? -4.848 -5.527 20.312 1 94.38 74 GLU A O 1
ATOM 530 N N . HIS A 1 75 ? -6.422 -4.32 19.375 1 95.12 75 HIS A N 1
ATOM 531 C CA . HIS A 1 75 ? -7.246 -5.48 19.047 1 95.12 75 HIS A CA 1
ATOM 532 C C . HIS A 1 75 ? -7.035 -5.93 17.609 1 95.12 75 HIS A C 1
ATOM 534 O O . HIS A 1 75 ? -7.477 -7.016 17.219 1 95.12 75 HIS A O 1
ATOM 540 N N . ALA A 1 76 ? -6.406 -5.074 16.812 1 95.06 76 ALA A N 1
ATOM 541 C CA . ALA A 1 76 ? -6.273 -5.305 15.367 1 95.06 76 ALA A CA 1
ATOM 542 C C . ALA A 1 76 ? -7.633 -5.582 14.734 1 95.06 76 ALA A C 1
ATOM 544 O O . ALA A 1 76 ? -7.781 -6.531 13.961 1 95.06 76 ALA A O 1
ATOM 545 N N . ALA A 1 77 ? -8.586 -4.816 15.141 1 96.25 77 ALA A N 1
ATOM 546 C CA . ALA A 1 77 ? -9.977 -4.938 14.703 1 96.25 77 ALA A CA 1
ATOM 547 C C . ALA A 1 77 ? -10.75 -3.645 14.961 1 96.25 77 ALA A C 1
ATOM 549 O O . ALA A 1 77 ? -10.25 -2.744 15.641 1 96.25 77 ALA A O 1
ATOM 550 N N . VAL A 1 78 ? -11.961 -3.584 14.406 1 98.12 78 VAL A N 1
ATOM 551 C CA . VAL A 1 78 ? -12.836 -2.453 14.68 1 98.12 78 VAL A CA 1
ATOM 552 C C . VAL A 1 78 ? -13.539 -2.654 16.016 1 98.12 78 VAL A C 1
ATOM 554 O O . VAL A 1 78 ? -14.047 -3.744 16.312 1 98.12 78 VAL A O 1
ATOM 557 N N . THR A 1 79 ? -13.508 -1.645 16.844 1 98.38 79 THR A N 1
ATOM 558 C CA . THR A 1 79 ? -14.219 -1.667 18.109 1 98.38 79 THR A CA 1
ATOM 559 C C . THR A 1 79 ? -15.328 -0.619 18.141 1 98.38 79 THR A C 1
ATOM 561 O O . THR A 1 79 ? -15.438 0.195 17.219 1 98.38 79 THR A O 1
ATOM 564 N N . ASP A 1 80 ? -16.109 -0.663 19.188 1 98.62 80 ASP A N 1
ATOM 565 C CA . ASP A 1 80 ? -17.125 0.364 19.359 1 98.62 80 ASP A CA 1
ATOM 566 C C . ASP A 1 80 ? -16.5 1.751 19.469 1 98.62 80 ASP A C 1
ATOM 568 O O . ASP A 1 80 ? -17.125 2.748 19.094 1 98.62 80 ASP A O 1
ATOM 572 N N . ARG A 1 81 ? -15.312 1.816 19.953 1 98.75 81 ARG A N 1
ATOM 573 C CA . ARG A 1 81 ? -14.609 3.092 20.031 1 98.75 81 ARG A CA 1
ATOM 574 C C . ARG A 1 81 ? -14.305 3.643 18.641 1 98.75 81 ARG A C 1
ATOM 576 O O . ARG A 1 81 ? -14.422 4.848 18.406 1 98.75 81 ARG A O 1
ATOM 583 N N . ASP A 1 82 ? -13.945 2.787 17.719 1 98.88 82 ASP A N 1
ATOM 584 C CA . ASP A 1 82 ? -13.695 3.211 16.344 1 98.88 82 ASP A CA 1
ATOM 585 C C . ASP A 1 82 ? -14.945 3.82 15.727 1 98.88 82 ASP A C 1
ATOM 587 O O . ASP A 1 82 ? -14.859 4.789 14.969 1 98.88 82 ASP A O 1
ATOM 591 N N . VAL A 1 83 ? -16.062 3.246 16 1 98.88 83 VAL A N 1
ATOM 592 C CA . VAL A 1 83 ? -17.328 3.764 15.492 1 98.88 83 VAL A CA 1
ATOM 593 C C . VAL A 1 83 ? -17.594 5.156 16.062 1 98.88 83 VAL A C 1
ATOM 595 O O . VAL A 1 83 ? -17.984 6.07 15.344 1 98.88 83 VAL A O 1
ATOM 598 N N . GLU A 1 84 ? -17.344 5.305 17.312 1 98.81 84 GLU A N 1
ATOM 599 C CA . GLU A 1 84 ? -17.5 6.609 17.953 1 98.81 84 GLU A CA 1
ATOM 600 C C . GLU A 1 84 ? -16.562 7.637 17.328 1 98.81 84 GLU A C 1
ATOM 602 O O . GLU A 1 84 ? -16.953 8.773 17.078 1 98.81 84 GLU A O 1
ATOM 607 N N . LEU A 1 85 ? -15.352 7.246 17.094 1 98.94 85 LEU A N 1
ATOM 608 C CA . LEU A 1 85 ? -14.367 8.148 16.5 1 98.94 85 LEU A CA 1
ATOM 609 C C . LEU A 1 85 ? -14.766 8.523 15.078 1 98.94 85 LEU A C 1
ATOM 611 O O . LEU A 1 85 ? -14.562 9.664 14.656 1 98.94 85 LEU A O 1
ATOM 615 N N . ALA A 1 86 ? -15.312 7.59 14.336 1 98.94 86 ALA A N 1
ATOM 616 C CA . ALA A 1 86 ? -15.812 7.895 12.992 1 98.94 86 ALA A CA 1
ATOM 617 C C . ALA A 1 86 ? -16.875 8.984 13.039 1 98.94 86 ALA A C 1
ATOM 619 O O . ALA A 1 86 ? -16.891 9.891 12.203 1 98.94 86 ALA A O 1
ATOM 620 N N . ARG A 1 87 ? -17.75 8.891 14.008 1 98.88 87 ARG A N 1
ATOM 621 C CA . ARG A 1 87 ? -18.797 9.898 14.172 1 98.88 87 ARG A CA 1
ATOM 622 C C . ARG A 1 87 ? -18.188 11.258 14.523 1 98.88 87 ARG A C 1
ATOM 624 O O . ARG A 1 87 ? -18.609 12.289 13.977 1 98.88 87 ARG A O 1
ATOM 631 N N . ARG A 1 88 ? -17.234 11.227 15.398 1 98.94 88 ARG A N 1
ATOM 632 C CA . ARG A 1 88 ? -16.578 12.469 15.805 1 98.94 88 ARG A CA 1
ATOM 633 C C . ARG A 1 88 ? -15.875 13.125 14.617 1 98.94 88 ARG A C 1
ATOM 635 O O . ARG A 1 88 ? -16 14.336 14.414 1 98.94 88 ARG A O 1
ATOM 642 N N . ILE A 1 89 ? -15.148 12.359 13.828 1 98.94 89 ILE A N 1
ATOM 643 C CA . ILE A 1 89 ? -14.438 12.883 12.672 1 98.94 89 ILE A CA 1
ATOM 644 C C . ILE A 1 89 ? -15.43 13.43 11.648 1 98.94 89 ILE A C 1
ATOM 646 O O . ILE A 1 89 ? -15.242 14.516 11.109 1 98.94 89 ILE A O 1
ATOM 650 N N . THR A 1 90 ? -16.484 12.648 11.414 1 98.88 90 THR A N 1
ATOM 651 C CA . THR A 1 90 ? -17.5 13.062 10.453 1 98.88 90 THR A CA 1
ATOM 652 C C . THR A 1 90 ? -18.109 14.398 10.852 1 98.88 90 THR A C 1
ATOM 654 O O . THR A 1 90 ? -18.25 15.305 10.023 1 98.88 90 THR A O 1
ATOM 657 N N . THR A 1 91 ? -18.438 14.531 12.109 1 98.81 91 THR A N 1
ATOM 658 C CA . THR A 1 91 ? -19 15.773 12.617 1 98.81 91 THR A CA 1
ATOM 659 C C . THR A 1 91 ? -18.016 16.922 12.438 1 98.81 91 THR A C 1
ATOM 661 O O . THR A 1 91 ? -18.391 18 11.969 1 98.81 91 THR A O 1
ATOM 664 N N . ALA A 1 92 ? -16.75 16.75 12.781 1 98.81 92 ALA A N 1
ATOM 665 C CA . ALA A 1 92 ? -15.727 17.781 12.672 1 98.81 92 ALA A CA 1
ATOM 666 C C . ALA A 1 92 ? -15.555 18.219 11.219 1 98.81 92 ALA A C 1
ATOM 668 O O . ALA A 1 92 ? -15.414 19.406 10.938 1 98.81 92 ALA A O 1
ATOM 669 N N . VAL A 1 93 ? -15.523 17.281 10.328 1 98.69 93 VAL A N 1
ATOM 670 C CA . VAL A 1 93 ? -15.352 17.531 8.898 1 98.69 93 VAL A CA 1
ATOM 671 C C . VAL A 1 93 ? -16.547 18.312 8.367 1 98.69 93 VAL A C 1
ATOM 673 O O . VAL A 1 93 ? -16.391 19.266 7.598 1 98.69 93 VAL A O 1
ATOM 676 N N . GLU A 1 94 ? -17.75 17.953 8.766 1 98.56 94 GLU A N 1
ATOM 677 C CA . GLU A 1 94 ? -18.969 18.641 8.344 1 98.56 94 GLU A CA 1
ATOM 678 C C . GLU A 1 94 ? -19 20.078 8.844 1 98.56 94 GLU A C 1
ATOM 680 O O . GLU A 1 94 ? -19.516 20.969 8.156 1 98.56 94 GLU A O 1
ATOM 685 N N . GLU A 1 95 ? -18.5 20.297 9.992 1 98.5 95 GLU A N 1
ATOM 686 C CA . GLU A 1 95 ? -18.484 21.625 10.594 1 98.5 95 GLU A CA 1
ATOM 687 C C . GLU A 1 95 ? -17.672 22.609 9.75 1 98.5 95 GLU A C 1
ATOM 689 O O . GLU A 1 95 ? -17.891 23.812 9.805 1 98.5 95 GLU A O 1
ATOM 694 N N . VAL A 1 96 ? -16.75 22.078 8.984 1 98.12 96 VAL A N 1
ATOM 695 C CA . VAL A 1 96 ? -15.945 22.969 8.156 1 98.12 96 VAL A CA 1
ATOM 696 C C . VAL A 1 96 ? -16.406 22.891 6.703 1 98.12 96 VAL A C 1
ATOM 698 O O . VAL A 1 96 ? -15.656 23.234 5.789 1 98.12 96 VAL A O 1
ATOM 701 N N . GLY A 1 97 ? -17.547 22.312 6.422 1 98.31 97 GLY A N 1
ATOM 702 C CA . GLY A 1 97 ? -18.188 22.328 5.121 1 98.31 97 GLY A CA 1
ATOM 703 C C . GLY A 1 97 ? -17.75 21.203 4.211 1 98.31 97 GLY A C 1
ATOM 704 O O . GLY A 1 97 ? -17.906 21.281 2.99 1 98.31 97 GLY A O 1
ATOM 705 N N . LEU A 1 98 ? -17.156 20.203 4.73 1 98.62 98 LEU A N 1
ATOM 706 C CA . LEU A 1 98 ? -16.672 19.062 3.961 1 98.62 98 LEU A CA 1
ATOM 707 C C . LEU A 1 98 ? -17.484 17.812 4.293 1 98.62 98 LEU A C 1
ATOM 709 O O . LEU A 1 98 ? -18.453 17.875 5.051 1 98.62 98 LEU A O 1
ATOM 713 N N . ARG A 1 99 ? -17.109 16.688 3.668 1 98.38 99 ARG A N 1
ATOM 714 C CA . ARG A 1 99 ? -17.859 15.461 3.912 1 98.38 99 ARG A CA 1
ATOM 715 C C . ARG A 1 99 ? -16.969 14.234 3.82 1 98.38 99 ARG A C 1
ATOM 717 O O . ARG A 1 99 ? -15.93 14.266 3.148 1 98.38 99 ARG A O 1
ATOM 724 N N . THR A 1 100 ? -17.375 13.195 4.48 1 98.75 100 THR A N 1
ATOM 725 C CA . THR A 1 100 ? -16.781 11.875 4.355 1 98.75 100 THR A CA 1
ATOM 726 C C . THR A 1 100 ? -17.484 11.062 3.275 1 98.75 100 THR A C 1
ATOM 728 O O . THR A 1 100 ? -18.703 11.055 3.193 1 98.75 100 THR A O 1
ATOM 731 N N . GLU A 1 101 ? -16.734 10.414 2.455 1 98 101 GLU A N 1
ATOM 732 C CA . GLU A 1 101 ? -17.375 9.594 1.436 1 98 101 GLU A CA 1
ATOM 733 C C . GLU A 1 101 ? -16.453 8.469 0.964 1 98 101 GLU A C 1
ATOM 735 O O . GLU A 1 101 ? -15.234 8.633 0.924 1 98 101 GLU A O 1
ATOM 740 N N . PRO A 1 102 ? -17.016 7.359 0.583 1 98.06 102 PRO A N 1
ATOM 741 C CA . PRO A 1 102 ? -16.25 6.203 0.126 1 98.06 102 PRO A CA 1
ATOM 742 C C . PRO A 1 102 ? -15.852 6.297 -1.347 1 98.06 102 PRO A C 1
ATOM 744 O O . PRO A 1 102 ? -15.102 5.457 -1.846 1 98.06 102 PRO A O 1
ATOM 747 N N . GLU A 1 103 ? -16.375 7.242 -2.076 1 97.19 103 GLU A N 1
ATOM 748 C CA . GLU A 1 103 ? -16.062 7.578 -3.463 1 97.19 103 GLU A CA 1
ATOM 749 C C . GLU A 1 103 ? -16.5 6.465 -4.41 1 97.19 103 GLU A C 1
ATOM 751 O O . GLU A 1 103 ? -15.781 6.113 -5.344 1 97.19 103 GLU A O 1
ATOM 756 N N . ILE A 1 104 ? -17.625 5.875 -4.105 1 96.81 104 ILE A N 1
ATOM 757 C CA . ILE A 1 104 ? -18.266 4.863 -4.941 1 96.81 104 ILE A CA 1
ATOM 758 C C . ILE A 1 104 ? -19.078 5.543 -6.051 1 96.81 104 ILE A C 1
ATOM 760 O O . ILE A 1 104 ? -19.969 6.336 -5.77 1 96.81 104 ILE A O 1
ATOM 764 N N . ALA A 1 105 ? -18.781 5.18 -7.297 1 92.44 105 ALA A N 1
ATOM 765 C CA . ALA A 1 105 ? -19.531 5.652 -8.469 1 92.44 105 ALA A CA 1
ATOM 766 C C . ALA A 1 105 ? -19.547 7.176 -8.523 1 92.44 105 ALA A C 1
ATOM 768 O O . ALA A 1 105 ? -20.594 7.781 -8.797 1 92.44 105 ALA A O 1
ATOM 769 N N . THR A 1 106 ? -18.406 7.625 -8.156 1 90.81 106 THR A N 1
ATOM 770 C CA . THR A 1 106 ? -18.203 9.062 -8.289 1 90.81 106 THR A CA 1
ATOM 771 C C . THR A 1 106 ? -17.219 9.367 -9.406 1 90.81 106 THR A C 1
ATOM 773 O O . THR A 1 106 ? -16.781 8.469 -10.117 1 90.81 106 THR A O 1
ATOM 776 N N . GLY A 1 107 ? -16.828 10.5 -9.812 1 89.06 107 GLY A N 1
ATOM 777 C CA . GLY A 1 107 ? -15.812 10.914 -10.766 1 89.06 107 GLY A CA 1
ATOM 778 C C . GLY A 1 107 ? -14.406 10.859 -10.203 1 89.06 107 GLY A C 1
ATOM 779 O O . GLY A 1 107 ? -13.445 11.242 -10.875 1 89.06 107 GLY A O 1
ATOM 780 N N . ALA A 1 108 ? -14.406 10.258 -8.922 1 93 108 ALA A N 1
ATOM 781 C CA . ALA A 1 108 ? -13.094 10.094 -8.289 1 93 108 ALA A CA 1
ATOM 782 C C . ALA A 1 108 ? -12.258 9.047 -9.016 1 93 108 ALA A C 1
ATOM 784 O O . ALA A 1 108 ? -12.797 8.227 -9.758 1 93 108 ALA A O 1
ATOM 785 N N . PRO A 1 109 ? -10.922 9.062 -8.773 1 92.81 109 PRO A N 1
ATOM 786 C CA . PRO A 1 109 ? -10.055 8.109 -9.477 1 92.81 109 PRO A CA 1
ATOM 787 C C . PRO A 1 109 ? -10.398 6.656 -9.164 1 92.81 109 PRO A C 1
ATOM 789 O O . PRO A 1 109 ? -10.305 5.793 -10.039 1 92.81 109 PRO A O 1
ATOM 792 N N . ARG A 1 110 ? -10.773 6.355 -7.961 1 96.19 110 ARG A N 1
ATOM 793 C CA . ARG A 1 110 ? -11.305 5.055 -7.562 1 96.19 110 ARG A CA 1
ATOM 794 C C . ARG A 1 110 ? -11.969 5.129 -6.191 1 96.19 110 ARG A C 1
ATOM 796 O O . ARG A 1 110 ? -11.766 6.09 -5.449 1 96.19 110 ARG A O 1
ATOM 803 N N . SER A 1 111 ? -12.703 4.09 -5.82 1 98.12 111 SER A N 1
ATOM 804 C CA . SER A 1 111 ? -13.305 3.963 -4.5 1 98.12 111 SER A CA 1
ATOM 805 C C . SER A 1 111 ? -12.289 3.477 -3.471 1 98.12 111 SER A C 1
ATOM 807 O O . SER A 1 111 ? -11.133 3.203 -3.812 1 98.12 111 SER A O 1
ATOM 809 N N . LEU A 1 112 ? -12.75 3.471 -2.17 1 98.5 112 LEU A N 1
ATOM 810 C CA . LEU A 1 112 ? -11.953 2.812 -1.141 1 98.5 112 LEU A CA 1
ATOM 811 C C . LEU A 1 112 ? -11.609 1.383 -1.548 1 98.5 112 LEU A C 1
ATOM 813 O O . LEU A 1 112 ? -12.391 0.729 -2.248 1 98.5 112 LEU A O 1
ATOM 817 N N . GLN A 1 113 ? -10.484 0.944 -1.136 1 98.75 113 GLN A N 1
ATOM 818 C CA . GLN A 1 113 ? -10.094 -0.445 -1.362 1 98.75 113 GLN A CA 1
ATOM 819 C C . GLN A 1 113 ? -8.914 -0.836 -0.482 1 98.75 113 GLN A C 1
ATOM 821 O O . GLN A 1 113 ? -8.242 0.028 0.089 1 98.75 113 GLN A O 1
ATOM 826 N N . LEU A 1 114 ? -8.695 -2.086 -0.36 1 98.31 114 LEU A N 1
ATOM 827 C CA . LEU A 1 114 ? -7.555 -2.668 0.333 1 98.31 114 LEU A CA 1
ATOM 828 C C . LEU A 1 114 ? -7.062 -3.918 -0.387 1 98.31 114 LEU A C 1
ATOM 830 O O . LEU A 1 114 ? -7.844 -4.832 -0.662 1 98.31 114 LEU A O 1
ATOM 834 N N . LEU A 1 115 ? -5.789 -3.922 -0.744 1 98.62 115 LEU A N 1
ATOM 835 C CA . LEU A 1 115 ? -5.172 -5.062 -1.417 1 98.62 115 LEU A CA 1
ATOM 836 C C . LEU A 1 115 ? -4.465 -5.965 -0.415 1 98.62 115 LEU A C 1
ATOM 838 O O . LEU A 1 115 ? -3.77 -5.48 0.482 1 98.62 115 LEU A O 1
ATOM 842 N N . GLU A 1 116 ? -4.652 -7.266 -0.49 1 98.44 116 GLU A N 1
ATOM 843 C CA . GLU A 1 116 ? -3.883 -8.289 0.217 1 98.44 116 GLU A CA 1
ATOM 844 C C . GLU A 1 116 ? -3.215 -9.25 -0.76 1 98.44 116 GLU A C 1
ATOM 846 O O . GLU A 1 116 ? -3.607 -9.328 -1.926 1 98.44 116 GLU A O 1
ATOM 851 N N . ILE A 1 117 ? -2.227 -9.883 -0.298 1 98.81 117 ILE A N 1
ATOM 852 C CA . ILE A 1 117 ? -1.526 -10.914 -1.053 1 98.81 117 ILE A CA 1
ATOM 853 C C . ILE A 1 117 ? -1.676 -12.266 -0.346 1 98.81 117 ILE A C 1
ATOM 855 O O . ILE A 1 117 ? -1.421 -12.367 0.855 1 98.81 117 ILE A O 1
ATOM 859 N N . ALA A 1 118 ? -2.119 -13.227 -1.094 1 98.06 118 ALA A N 1
ATOM 860 C CA . ALA A 1 118 ? -2.258 -14.578 -0.554 1 98.06 118 ALA A CA 1
ATOM 861 C C . ALA A 1 118 ? -1.211 -15.516 -1.146 1 98.06 118 ALA A C 1
ATOM 863 O O . ALA A 1 118 ? -0.946 -15.477 -2.35 1 98.06 118 ALA A O 1
ATOM 864 N N . ILE A 1 119 ? -0.632 -16.297 -0.326 1 97.88 119 ILE A N 1
ATOM 865 C CA . ILE A 1 119 ? 0.325 -17.312 -0.75 1 97.88 119 ILE A CA 1
ATOM 866 C C . ILE A 1 119 ? -0.184 -18.688 -0.356 1 97.88 119 ILE A C 1
ATOM 868 O O . ILE A 1 119 ? -0.292 -19.016 0.832 1 97.88 119 ILE A O 1
ATOM 872 N N . ASP A 1 120 ? -0.504 -19.5 -1.361 1 96.62 120 ASP A N 1
ATOM 873 C CA . ASP A 1 120 ? -0.823 -20.906 -1.119 1 96.62 120 ASP A CA 1
ATOM 874 C C . ASP A 1 120 ? 0.411 -21.688 -0.66 1 96.62 120 ASP A C 1
ATOM 876 O O . ASP A 1 120 ? 1.478 -21.578 -1.271 1 96.62 120 ASP A O 1
ATOM 880 N N . ALA A 1 121 ? 0.232 -22.469 0.337 1 96.69 121 ALA A N 1
ATOM 881 C CA . ALA A 1 121 ? 1.396 -23.156 0.879 1 96.69 121 ALA A CA 1
ATOM 882 C C . ALA A 1 121 ? 1.016 -24.547 1.391 1 96.69 121 ALA A C 1
ATOM 884 O O . ALA A 1 121 ? -0.066 -24.734 1.953 1 96.69 121 ALA A O 1
ATOM 885 N N . LEU A 1 122 ? 1.901 -25.5 1.195 1 96.38 122 LEU A N 1
ATOM 886 C CA . LEU A 1 122 ? 1.762 -26.828 1.765 1 96.38 122 LEU A CA 1
ATOM 887 C C . LEU A 1 122 ? 2.217 -26.859 3.221 1 96.38 122 LEU A C 1
ATOM 889 O O . LEU A 1 122 ? 1.611 -27.531 4.055 1 96.38 122 LEU A O 1
ATOM 893 N N . ASP A 1 123 ? 3.242 -26.156 3.564 1 96.75 123 ASP A N 1
ATOM 894 C CA . ASP A 1 123 ? 3.83 -26.078 4.898 1 96.75 123 ASP A CA 1
ATOM 895 C C . ASP A 1 123 ? 4.066 -24.625 5.312 1 96.75 123 ASP A C 1
ATOM 897 O O . ASP A 1 123 ? 5.195 -24.141 5.258 1 96.75 123 ASP A O 1
ATOM 901 N N . ILE A 1 124 ? 3.076 -23.984 5.836 1 97.69 124 ILE A N 1
ATOM 902 C CA . ILE A 1 124 ? 3.082 -22.547 6.145 1 97.69 124 ILE A CA 1
ATOM 903 C C . ILE A 1 124 ? 4.199 -22.25 7.141 1 97.69 124 ILE A C 1
ATOM 905 O O . ILE A 1 124 ? 4.977 -21.312 6.938 1 97.69 124 ILE A O 1
ATOM 909 N N . PRO A 1 125 ? 4.453 -23 8.219 1 96.69 125 PRO A N 1
ATOM 910 C CA . PRO A 1 125 ? 5.516 -22.688 9.18 1 96.69 125 PRO A CA 1
ATOM 911 C C . PRO A 1 125 ? 6.898 -22.625 8.539 1 96.69 125 PRO A C 1
ATOM 913 O O . PRO A 1 125 ? 7.777 -21.906 9.023 1 96.69 125 PRO A O 1
ATOM 916 N N . SER A 1 126 ? 7.039 -23.328 7.438 1 96.69 126 SER A N 1
ATOM 917 C CA . SER A 1 126 ? 8.359 -23.391 6.812 1 96.69 126 SER A CA 1
ATOM 918 C C . SER A 1 126 ? 8.633 -22.156 5.957 1 96.69 126 SER A C 1
ATOM 920 O O . SER A 1 126 ? 9.781 -21.859 5.641 1 96.69 126 SER A O 1
ATOM 922 N N . ILE A 1 127 ? 7.578 -21.391 5.586 1 97.69 127 ILE A N 1
ATOM 923 C CA . ILE A 1 127 ? 7.844 -20.297 4.648 1 97.69 127 ILE A CA 1
ATOM 924 C C . ILE A 1 127 ? 7.484 -18.969 5.289 1 97.69 127 ILE A C 1
ATOM 926 O O . ILE A 1 127 ? 8.008 -17.922 4.902 1 97.69 127 ILE A O 1
ATOM 930 N N . ARG A 1 128 ? 6.625 -18.984 6.273 1 98.19 128 ARG A N 1
ATOM 931 C CA . ARG A 1 128 ? 6.105 -17.766 6.898 1 98.19 128 ARG A CA 1
ATOM 932 C C . ARG A 1 128 ? 7.234 -16.906 7.453 1 98.19 128 ARG A C 1
ATOM 934 O O . ARG A 1 128 ? 7.262 -15.695 7.23 1 98.19 128 ARG A O 1
ATOM 941 N N . PRO A 1 129 ? 8.297 -17.453 8.164 1 98.19 129 PRO A N 1
ATOM 942 C CA . PRO A 1 129 ? 9.367 -16.625 8.719 1 98.19 129 PRO A CA 1
ATOM 943 C C . PRO A 1 129 ? 10.141 -15.867 7.641 1 98.19 129 PRO A C 1
ATOM 945 O O . PRO A 1 129 ? 10.531 -14.719 7.848 1 98.19 129 PRO A O 1
ATOM 948 N N . PHE A 1 130 ? 10.375 -16.484 6.48 1 98.81 130 PHE A N 1
ATOM 949 C CA . PHE A 1 130 ? 11.062 -15.844 5.367 1 98.81 130 PHE A CA 1
ATOM 950 C C . PHE A 1 130 ? 10.32 -14.594 4.926 1 98.81 130 PHE A C 1
ATOM 952 O O . PHE A 1 130 ? 10.914 -13.523 4.777 1 98.81 130 PHE A O 1
ATOM 959 N N . TRP A 1 131 ? 9.016 -14.695 4.707 1 98.81 131 TRP A N 1
ATOM 960 C CA . TRP A 1 131 ? 8.219 -13.578 4.215 1 98.81 131 TRP A CA 1
ATOM 961 C C . TRP A 1 131 ? 8.148 -12.461 5.246 1 98.81 131 TRP A C 1
ATOM 963 O O . TRP A 1 131 ? 8.188 -11.281 4.895 1 98.81 131 TRP A O 1
ATOM 973 N N . LYS A 1 132 ? 8.078 -12.852 6.566 1 98.62 132 LYS A N 1
ATOM 974 C CA . LYS A 1 132 ? 8.109 -11.852 7.629 1 98.62 132 LYS A CA 1
ATOM 975 C C . LYS A 1 132 ? 9.414 -11.055 7.59 1 98.62 132 LYS A C 1
ATOM 977 O O . LYS A 1 132 ? 9.391 -9.828 7.648 1 98.62 132 LYS A O 1
ATOM 982 N N . ALA A 1 133 ? 10.477 -11.695 7.352 1 98.75 133 ALA A N 1
ATOM 983 C CA . ALA A 1 133 ? 11.805 -11.086 7.387 1 98.75 133 ALA A CA 1
ATOM 984 C C . ALA A 1 133 ? 12.055 -10.242 6.141 1 98.75 133 ALA A C 1
ATOM 986 O O . ALA A 1 133 ? 12.445 -9.078 6.246 1 98.75 133 ALA A O 1
ATOM 987 N N . VAL A 1 134 ? 11.766 -10.805 4.98 1 98.94 134 VAL A N 1
ATOM 988 C CA . VAL A 1 134 ? 12.156 -10.133 3.744 1 98.94 134 VAL A CA 1
ATOM 989 C C . VAL A 1 134 ? 11.312 -8.875 3.549 1 98.94 134 VAL A C 1
ATOM 991 O O . VAL A 1 134 ? 11.805 -7.863 3.043 1 98.94 134 VAL A O 1
ATOM 994 N N . LEU A 1 135 ? 10.086 -8.898 3.998 1 98.88 135 LEU A N 1
ATOM 995 C CA . LEU A 1 135 ? 9.203 -7.754 3.799 1 98.88 135 LEU A CA 1
ATOM 996 C C . LEU A 1 135 ? 9.367 -6.738 4.926 1 98.88 135 LEU A C 1
ATOM 998 O O . LEU A 1 135 ? 8.906 -5.598 4.812 1 98.88 135 LEU A O 1
ATOM 1002 N N . GLY A 1 136 ? 10.07 -7.141 6.016 1 98.5 136 GLY A N 1
ATOM 1003 C CA . GLY A 1 136 ? 10.078 -6.293 7.199 1 98.5 136 GLY A CA 1
ATOM 1004 C C . GLY A 1 136 ? 8.711 -6.172 7.852 1 98.5 136 GLY A C 1
ATOM 1005 O O . GLY A 1 136 ? 8.336 -5.094 8.32 1 98.5 136 GLY A O 1
ATOM 1006 N N . TYR A 1 137 ? 7.922 -7.254 7.754 1 98.62 137 TYR A N 1
ATOM 1007 C CA . TYR A 1 137 ? 6.562 -7.258 8.273 1 98.62 137 TYR A CA 1
ATOM 1008 C C . TYR A 1 137 ? 6.52 -7.824 9.688 1 98.62 137 TYR A C 1
ATOM 1010 O O . TYR A 1 137 ? 7.551 -8.234 10.234 1 98.62 137 TYR A O 1
ATOM 1018 N N . ALA A 1 138 ? 5.391 -7.719 10.352 1 97.69 138 ALA A N 1
ATOM 1019 C CA . ALA A 1 138 ? 5.156 -8.211 11.703 1 97.69 138 ALA A CA 1
ATOM 1020 C C . ALA A 1 138 ? 3.887 -9.055 11.773 1 97.69 138 ALA A C 1
ATOM 1022 O O . ALA A 1 138 ? 3.051 -9 10.867 1 97.69 138 ALA A O 1
ATOM 1023 N N . ASP A 1 139 ? 3.838 -9.852 12.82 1 96.75 139 ASP A N 1
ATOM 1024 C CA . ASP A 1 139 ? 2.57 -10.508 13.109 1 96.75 139 ASP A CA 1
ATOM 1025 C C . ASP A 1 139 ? 1.498 -9.492 13.5 1 96.75 139 ASP A C 1
ATOM 1027 O O . ASP A 1 139 ? 1.799 -8.477 14.125 1 96.75 139 ASP A O 1
ATOM 1031 N N . GLU A 1 140 ? 0.311 -9.734 13.016 1 93.38 140 GLU A N 1
ATOM 1032 C CA . GLU A 1 140 ? -0.795 -8.93 13.531 1 93.38 140 GLU A CA 1
ATOM 1033 C C . GLU A 1 140 ? -0.969 -9.125 15.039 1 93.38 140 GLU A C 1
ATOM 1035 O O . GLU A 1 140 ? -0.884 -10.25 15.531 1 93.38 140 GLU A O 1
ATOM 1040 N N . PRO A 1 141 ? -1.159 -8.07 15.805 1 88.38 141 PRO A N 1
ATOM 1041 C CA . PRO A 1 141 ? -1.313 -8.211 17.25 1 88.38 141 PRO A CA 1
ATOM 1042 C C . PRO A 1 141 ? -2.393 -9.227 17.641 1 88.38 141 PRO A C 1
ATOM 1044 O O . PRO A 1 141 ? -3.525 -9.133 17.156 1 88.38 141 PRO A O 1
ATOM 1047 N N . GLY A 1 142 ? -2.014 -10.172 18.391 1 87.75 142 GLY A N 1
ATOM 1048 C CA . GLY A 1 142 ? -2.941 -11.18 18.891 1 87.75 142 GLY A CA 1
ATOM 1049 C C . GLY A 1 142 ? -3.188 -12.305 17.891 1 87.75 142 GLY A C 1
ATOM 1050 O O . GLY A 1 142 ? -4.008 -13.188 18.141 1 87.75 142 GLY A O 1
ATOM 1051 N N . ALA A 1 143 ? -2.562 -12.242 16.781 1 88.12 143 ALA A N 1
ATOM 1052 C CA . ALA A 1 143 ? -2.77 -13.227 15.719 1 88.12 143 ALA A CA 1
ATOM 1053 C C . ALA A 1 143 ? -1.439 -13.656 15.102 1 88.12 143 ALA A C 1
ATOM 1055 O O . ALA A 1 143 ? -1.006 -13.109 14.094 1 88.12 143 ALA A O 1
ATOM 1056 N N . ASP A 1 144 ? -0.844 -14.625 15.719 1 86.69 144 ASP A N 1
ATOM 1057 C CA . ASP A 1 144 ? 0.467 -15.039 15.227 1 86.69 144 ASP A CA 1
ATOM 1058 C C . ASP A 1 144 ? 0.449 -16.5 14.781 1 86.69 144 ASP A C 1
ATOM 1060 O O . ASP A 1 144 ? 1.502 -17.125 14.648 1 86.69 144 ASP A O 1
ATOM 1064 N N . GLY A 1 145 ? -0.786 -17 14.508 1 89.75 145 GLY A N 1
ATOM 1065 C CA . GLY A 1 145 ? -0.907 -18.344 13.984 1 89.75 145 GLY A CA 1
ATOM 1066 C C . GLY A 1 145 ? -0.499 -18.453 12.531 1 89.75 145 GLY A C 1
ATOM 1067 O O . GLY A 1 145 ? -0.298 -17.438 11.852 1 89.75 145 GLY A O 1
ATOM 1068 N N . PRO A 1 146 ? -0.368 -19.641 12.047 1 87.06 146 PRO A N 1
ATOM 1069 C CA . PRO A 1 146 ? 0.136 -19.875 10.688 1 87.06 146 PRO A CA 1
ATOM 1070 C C . PRO A 1 146 ? -0.725 -19.203 9.617 1 87.06 146 PRO A C 1
ATOM 1072 O O . PRO A 1 146 ? -0.199 -18.719 8.617 1 87.06 146 PRO A O 1
ATOM 1075 N N . GLY A 1 147 ? -1.972 -19.234 9.773 1 89.31 147 GLY A N 1
ATOM 1076 C CA . GLY A 1 147 ? -2.859 -18.688 8.758 1 89.31 147 GLY A CA 1
ATOM 1077 C C . GLY A 1 147 ? -3.137 -17.203 8.938 1 89.31 147 GLY A C 1
ATOM 1078 O O . GLY A 1 147 ? -3.824 -16.594 8.117 1 89.31 147 GLY A O 1
ATOM 1079 N N . ASP A 1 148 ? -2.59 -16.609 10.008 1 94.5 148 ASP A N 1
ATOM 1080 C CA . ASP A 1 148 ? -2.797 -15.188 10.281 1 94.5 148 ASP A CA 1
ATOM 1081 C C . ASP A 1 148 ? -1.928 -14.32 9.375 1 94.5 148 ASP A C 1
ATOM 1083 O O . ASP A 1 148 ? -0.849 -14.742 8.953 1 94.5 148 ASP A O 1
ATOM 1087 N N . PRO A 1 149 ? -2.41 -13.18 9.125 1 96.88 149 PRO A N 1
ATOM 1088 C CA . PRO A 1 149 ? -1.657 -12.352 8.18 1 96.88 149 PRO A CA 1
ATOM 1089 C C . PRO A 1 149 ? -0.378 -11.781 8.789 1 96.88 149 PRO A C 1
ATOM 1091 O O . PRO A 1 149 ? -0.313 -11.555 10 1 96.88 149 PRO A O 1
ATOM 1094 N N . LEU A 1 150 ? 0.669 -11.664 7.973 1 98.25 150 LEU A N 1
ATOM 1095 C CA . LEU A 1 150 ? 1.764 -10.727 8.203 1 98.25 150 LEU A CA 1
ATOM 1096 C C . LEU A 1 150 ? 1.378 -9.32 7.75 1 98.25 150 LEU A C 1
ATOM 1098 O O . LEU A 1 150 ? 0.794 -9.141 6.68 1 98.25 150 LEU A O 1
ATOM 1102 N N . VAL A 1 151 ? 1.675 -8.32 8.586 1 97.88 151 VAL A N 1
ATOM 1103 C CA . VAL A 1 151 ? 1.234 -6.973 8.258 1 97.88 151 VAL A CA 1
ATOM 1104 C C . VAL A 1 151 ? 2.436 -6.031 8.219 1 97.88 151 VAL A C 1
ATOM 1106 O O . VAL A 1 151 ? 3.398 -6.215 8.969 1 97.88 151 VAL A O 1
ATOM 1109 N N . ASP A 1 152 ? 2.43 -5.094 7.289 1 98 152 ASP A N 1
ATOM 1110 C CA . ASP A 1 152 ? 3.361 -3.973 7.352 1 98 152 ASP A CA 1
ATOM 1111 C C . ASP A 1 152 ? 3.158 -3.16 8.625 1 98 152 ASP A C 1
ATOM 1113 O O . ASP A 1 152 ? 2.072 -2.623 8.859 1 98 152 ASP A O 1
ATOM 1117 N N . PRO A 1 153 ? 4.176 -3.053 9.438 1 96.81 153 PRO A N 1
ATOM 1118 C CA . PRO A 1 153 ? 3.99 -2.322 10.695 1 96.81 153 PRO A CA 1
ATOM 1119 C C . PRO A 1 153 ? 3.617 -0.858 10.477 1 96.81 153 PRO A C 1
ATOM 1121 O O . PRO A 1 153 ? 3.113 -0.203 11.391 1 96.81 153 PRO A O 1
ATOM 1124 N N . LEU A 1 154 ? 3.824 -0.353 9.266 1 96.44 154 LEU A N 1
ATOM 1125 C CA . LEU A 1 154 ? 3.482 1.033 8.969 1 96.44 154 LEU A CA 1
ATOM 1126 C C . LEU A 1 154 ? 2.211 1.112 8.133 1 96.44 154 LEU A C 1
ATOM 1128 O O . LEU A 1 154 ? 1.798 2.199 7.723 1 96.44 154 LEU A O 1
ATOM 1132 N N . ARG A 1 155 ? 1.673 0.067 7.789 1 94.94 155 ARG A N 1
ATOM 1133 C CA . ARG A 1 155 ? 0.401 -0.071 7.09 1 94.94 155 ARG A CA 1
ATOM 1134 C C . ARG A 1 155 ? 0.432 0.655 5.746 1 94.94 155 ARG A C 1
ATOM 1136 O O . ARG A 1 155 ? -0.551 1.286 5.355 1 94.94 155 ARG A O 1
ATOM 1143 N N . GLN A 1 156 ? 1.565 0.604 5.102 1 96.5 156 GLN A N 1
ATOM 11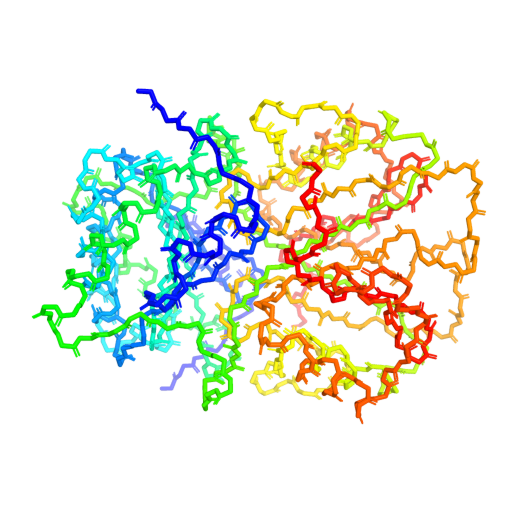44 C CA . GLN A 1 156 ? 1.705 1.151 3.756 1 96.5 156 GLN A CA 1
ATOM 1145 C C . GLN A 1 156 ? 1.491 0.072 2.699 1 96.5 156 GLN A C 1
ATOM 1147 O O . GLN A 1 156 ? 0.928 0.339 1.636 1 96.5 156 GLN A O 1
ATOM 1152 N N . GLY A 1 157 ? 1.968 -1.057 3.008 1 97.81 157 GLY A N 1
ATOM 1153 C CA . GLY A 1 157 ? 1.88 -2.145 2.047 1 97.81 157 GLY A CA 1
ATOM 1154 C C . GLY A 1 157 ? 0.771 -3.131 2.361 1 97.81 157 GLY A C 1
ATOM 1155 O O . GLY A 1 157 ? 0.201 -3.105 3.455 1 97.81 157 GLY A O 1
ATOM 1156 N N . PRO A 1 158 ? 0.471 -3.959 1.432 1 98.5 158 PRO A N 1
ATOM 1157 C CA . PRO A 1 158 ? -0.583 -4.953 1.636 1 98.5 158 PRO A CA 1
ATOM 1158 C C . PRO A 1 158 ? -0.205 -6.012 2.67 1 98.5 158 PRO A C 1
ATOM 1160 O O . PRO A 1 158 ? 0.965 -6.391 2.77 1 98.5 158 PRO A O 1
ATOM 1163 N N . ALA A 1 159 ? -1.198 -6.488 3.414 1 98.25 159 ALA A N 1
ATOM 1164 C CA . ALA A 1 159 ? -0.982 -7.664 4.25 1 98.25 159 ALA A CA 1
ATOM 1165 C C . ALA A 1 159 ? -0.732 -8.906 3.4 1 98.25 159 ALA A C 1
ATOM 1167 O O . ALA A 1 159 ? -1.181 -8.977 2.254 1 98.25 159 ALA A O 1
ATOM 1168 N N . VAL A 1 160 ? 0.018 -9.828 3.951 1 98.62 160 VAL A N 1
ATOM 1169 C CA . VAL A 1 160 ? 0.287 -11.117 3.322 1 98.62 160 VAL A CA 1
ATOM 1170 C C . VAL A 1 160 ? -0.25 -12.242 4.199 1 98.62 160 VAL A C 1
ATOM 1172 O O . VAL A 1 160 ? 0.092 -12.336 5.383 1 98.62 160 VAL A O 1
ATOM 1175 N N . TRP A 1 161 ? -1.128 -13.039 3.619 1 97.81 161 TRP A N 1
ATOM 1176 C CA . TRP A 1 161 ? -1.627 -14.18 4.387 1 97.81 161 TRP A CA 1
ATOM 1177 C C . TRP A 1 161 ? -1.423 -15.484 3.623 1 97.81 161 TRP A C 1
ATOM 1179 O O . TRP A 1 161 ? -1.002 -15.469 2.463 1 97.81 161 TRP A O 1
ATOM 1189 N N . PHE A 1 162 ? -1.605 -16.578 4.348 1 97.88 162 PHE A N 1
ATOM 1190 C CA . PHE A 1 162 ? -1.238 -17.891 3.803 1 97.88 162 PHE A CA 1
ATOM 1191 C C . PHE A 1 162 ? -2.443 -18.812 3.771 1 97.88 162 PHE A C 1
ATOM 1193 O O . PHE A 1 162 ? -3.174 -18.922 4.758 1 97.88 162 PHE A O 1
ATOM 1200 N N . GLN A 1 163 ? -2.654 -19.391 2.65 1 96.31 163 GLN A N 1
ATOM 1201 C CA . GLN A 1 163 ? -3.727 -20.359 2.471 1 96.31 163 GLN A CA 1
ATOM 1202 C C . GLN A 1 163 ? -3.188 -21.797 2.518 1 96.31 163 GLN A C 1
ATOM 1204 O O . GLN A 1 163 ? -2.41 -22.203 1.649 1 96.31 163 GLN A O 1
ATOM 1209 N N . GLN A 1 164 ? -3.625 -22.547 3.459 1 96.81 164 GLN A N 1
ATOM 1210 C CA . GLN A 1 164 ? -3.182 -23.938 3.605 1 96.81 164 GLN A CA 1
ATOM 1211 C C . GLN A 1 164 ? -3.707 -24.812 2.467 1 96.81 164 GLN A C 1
ATOM 1213 O O . GLN A 1 164 ? -4.91 -24.828 2.201 1 96.81 164 GLN A O 1
ATOM 1218 N N . MET A 1 165 ? -2.74 -25.422 1.832 1 95.31 165 MET A N 1
ATOM 1219 C CA . MET A 1 165 ? -3.076 -26.391 0.798 1 95.31 165 MET A CA 1
ATOM 1220 C C . MET A 1 165 ? -2.77 -27.812 1.267 1 95.31 165 MET A C 1
ATOM 1222 O O . MET A 1 165 ? -1.765 -28.047 1.94 1 95.31 165 MET A O 1
ATOM 1226 N N . ASP A 1 166 ? -3.678 -28.688 0.85 1 94.19 166 ASP A N 1
ATOM 1227 C CA . ASP A 1 166 ? -3.428 -30.094 1.143 1 94.19 166 ASP A CA 1
ATOM 1228 C C . ASP A 1 166 ? -2.566 -30.734 0.057 1 94.19 166 ASP A C 1
ATOM 1230 O O . ASP A 1 166 ? -1.75 -31.609 0.343 1 94.19 166 ASP A O 1
ATOM 1234 N N . VAL A 1 167 ? -2.766 -30.297 -1.18 1 91.88 167 VAL A N 1
ATOM 1235 C CA . VAL A 1 167 ? -2.025 -30.797 -2.334 1 91.88 167 VAL A CA 1
ATOM 1236 C C . VAL A 1 167 ? -1.587 -29.625 -3.211 1 91.88 167 VAL A C 1
ATOM 1238 O O . VAL A 1 167 ? -2.229 -28.562 -3.217 1 91.88 167 VAL A O 1
ATOM 1241 N N . ALA A 1 168 ? -0.491 -29.812 -3.832 1 86 168 ALA A N 1
ATOM 1242 C CA . ALA A 1 168 ? -0.035 -28.797 -4.77 1 86 168 ALA A CA 1
ATOM 1243 C C . ALA A 1 168 ? -1.01 -28.641 -5.934 1 86 168 ALA A C 1
ATOM 1245 O O . ALA A 1 168 ? -1.6 -29.625 -6.387 1 86 168 ALA A O 1
ATOM 1246 N N . ARG A 1 169 ? -1.164 -27.391 -6.402 1 83.56 169 ARG A N 1
ATOM 1247 C CA . ARG A 1 169 ? -1.98 -27.094 -7.574 1 83.56 169 ARG A CA 1
ATOM 1248 C C . ARG A 1 169 ? -1.135 -26.484 -8.688 1 83.56 169 ARG A C 1
ATOM 1250 O O . ARG A 1 169 ? -1.047 -25.266 -8.82 1 83.56 169 ARG A O 1
ATOM 1257 N N . PRO A 1 170 ? -0.588 -27.281 -9.516 1 77.81 170 PRO A N 1
ATOM 1258 C CA . PRO A 1 170 ? 0.365 -26.797 -10.508 1 77.81 170 PRO A CA 1
ATOM 1259 C C . PRO A 1 170 ? -0.294 -25.922 -11.578 1 77.81 170 PRO A C 1
ATOM 1261 O O . PRO A 1 170 ? 0.395 -25.188 -12.297 1 77.81 170 PRO A O 1
ATOM 1264 N N . GLN A 1 171 ? -1.587 -26 -11.617 1 74.75 171 GLN A N 1
ATOM 1265 C CA . GLN A 1 171 ? -2.287 -25.297 -12.688 1 74.75 171 GLN A CA 1
ATOM 1266 C C . GLN A 1 171 ? -2.51 -23.828 -12.32 1 74.75 171 GLN A C 1
ATOM 1268 O O . GLN A 1 171 ? -2.947 -23.031 -13.156 1 74.75 171 GLN A O 1
ATOM 1273 N N . ARG A 1 172 ? -2.203 -23.562 -11.016 1 79.75 172 ARG A N 1
ATOM 1274 C CA . ARG A 1 172 ? -2.48 -22.203 -10.586 1 79.75 172 ARG A CA 1
ATOM 1275 C C . ARG A 1 172 ? -1.273 -21.594 -9.875 1 79.75 172 ARG A C 1
ATOM 1277 O O . ARG A 1 172 ? -0.44 -22.312 -9.328 1 79.75 172 ARG A O 1
ATOM 1284 N N . ASN A 1 173 ? -1.304 -20.266 -9.938 1 89.19 173 ASN A N 1
ATOM 1285 C CA . ASN A 1 173 ? -0.294 -19.562 -9.141 1 89.19 173 ASN A CA 1
ATOM 1286 C C . ASN A 1 173 ? -0.473 -19.844 -7.648 1 89.19 173 ASN A C 1
ATOM 1288 O O . ASN A 1 173 ? -1.601 -19.938 -7.164 1 89.19 173 ASN A O 1
ATOM 1292 N N . ARG A 1 174 ? 0.63 -19.969 -7.039 1 94.69 174 ARG A N 1
ATOM 1293 C CA . ARG A 1 174 ? 0.556 -20.047 -5.586 1 94.69 174 ARG A CA 1
ATOM 1294 C C . ARG A 1 174 ? 0.318 -18.688 -4.965 1 94.69 174 ARG A C 1
ATOM 1296 O O . ARG A 1 174 ? -0.139 -18.578 -3.824 1 94.69 174 ARG A O 1
ATOM 1303 N N . ILE A 1 175 ? 0.688 -17.625 -5.672 1 97.44 175 ILE A N 1
ATOM 1304 C CA . ILE A 1 175 ? 0.414 -16.266 -5.211 1 97.44 175 ILE A CA 1
ATOM 1305 C C . ILE A 1 175 ? -0.791 -15.703 -5.961 1 97.44 175 ILE A C 1
ATOM 1307 O O . ILE A 1 175 ? -0.871 -15.805 -7.188 1 97.44 175 ILE A O 1
ATOM 1311 N N . HIS A 1 176 ? -1.756 -15.164 -5.262 1 97.69 176 HIS A N 1
ATOM 1312 C CA . HIS A 1 176 ? -2.855 -14.422 -5.867 1 97.69 176 HIS A CA 1
ATOM 1313 C C . HIS A 1 176 ? -3.184 -13.172 -5.062 1 97.69 176 HIS A C 1
ATOM 1315 O O . HIS A 1 176 ? -2.664 -12.984 -3.959 1 97.69 176 HIS A O 1
ATOM 1321 N N . LEU A 1 177 ? -3.949 -12.344 -5.668 1 98.75 177 LEU A N 1
ATOM 1322 C CA . LEU A 1 177 ? -4.305 -11.07 -5.051 1 98.75 177 LEU A CA 1
ATOM 1323 C C . LEU A 1 177 ? -5.742 -11.094 -4.543 1 98.75 177 LEU A C 1
ATOM 1325 O O . LEU A 1 177 ? -6.605 -11.734 -5.145 1 98.75 177 LEU A O 1
ATOM 1329 N N . ASP A 1 178 ? -5.996 -10.492 -3.436 1 98.69 178 ASP A N 1
ATOM 1330 C CA . ASP A 1 178 ? -7.332 -10.227 -2.904 1 98.69 178 ASP A CA 1
ATOM 1331 C C . ASP A 1 178 ? -7.598 -8.719 -2.822 1 98.69 178 ASP A C 1
ATOM 1333 O O . ASP A 1 178 ? -6.922 -8.008 -2.078 1 98.69 178 ASP A O 1
ATOM 1337 N N . LEU A 1 179 ? -8.516 -8.305 -3.594 1 98.81 179 LEU A N 1
ATOM 1338 C CA . LEU A 1 179 ? -8.922 -6.902 -3.562 1 98.81 179 LEU A CA 1
ATOM 1339 C C . LEU A 1 179 ? -10.219 -6.73 -2.777 1 98.81 179 LEU A C 1
ATOM 1341 O O . LEU A 1 179 ? -11.289 -7.109 -3.254 1 98.81 179 LEU A O 1
ATOM 1345 N N . CYS A 1 180 ? -10.102 -6.152 -1.639 1 98.75 180 CYS A N 1
ATOM 1346 C CA . CYS A 1 180 ? -11.281 -5.848 -0.838 1 98.75 180 CYS A CA 1
ATOM 1347 C C . CYS A 1 180 ? -11.852 -4.484 -1.204 1 98.75 180 CYS A C 1
ATOM 1349 O O . CYS A 1 180 ? -11.133 -3.482 -1.193 1 98.75 180 CYS A O 1
ATOM 1351 N N . VAL A 1 181 ? -13.117 -4.441 -1.569 1 98.75 181 VAL A N 1
ATOM 1352 C CA . VAL A 1 181 ? -13.805 -3.203 -1.909 1 98.75 181 VAL A CA 1
ATOM 1353 C C . VAL A 1 181 ? -15.047 -3.041 -1.028 1 98.75 181 VAL A C 1
ATOM 1355 O O . VAL A 1 181 ? -15.477 -3.992 -0.375 1 98.75 181 VAL A O 1
ATOM 1358 N N . PRO A 1 182 ? -15.531 -1.78 -0.901 1 98.62 182 PRO A N 1
ATOM 1359 C CA . PRO A 1 182 ? -16.844 -1.638 -0.276 1 98.62 182 PRO A CA 1
ATOM 1360 C C . PRO A 1 182 ? -17.891 -2.568 -0.885 1 98.62 182 PRO A C 1
ATOM 1362 O O . PRO A 1 182 ? -17.891 -2.791 -2.1 1 98.62 182 PRO A O 1
ATOM 1365 N N . HIS A 1 183 ? -18.797 -3.084 -0.019 1 98.06 183 HIS A N 1
ATOM 1366 C CA . HIS A 1 183 ? -19.781 -4.051 -0.475 1 98.06 183 HIS A CA 1
ATOM 1367 C C . HIS A 1 183 ? -20.641 -3.477 -1.596 1 98.06 183 HIS A C 1
ATOM 1369 O O . HIS A 1 183 ? -21.062 -4.203 -2.5 1 98.06 183 HIS A O 1
ATOM 1375 N N . ASP A 1 184 ? -20.875 -2.215 -1.578 1 97.88 184 ASP A N 1
ATOM 1376 C CA . ASP A 1 184 ? -21.734 -1.59 -2.57 1 97.88 184 ASP A CA 1
ATOM 1377 C C . ASP A 1 184 ? -20.938 -1.13 -3.789 1 97.88 184 ASP A C 1
ATOM 1379 O O . ASP A 1 184 ? -21.484 -0.489 -4.691 1 97.88 184 ASP A O 1
ATOM 1383 N N . GLU A 1 185 ? -19.656 -1.396 -3.889 1 98.31 185 GLU A N 1
ATOM 1384 C CA . GLU A 1 185 ? -18.797 -1.204 -5.055 1 98.31 185 GLU A CA 1
ATOM 1385 C C . GLU A 1 185 ? -18.562 -2.521 -5.789 1 98.31 185 GLU A C 1
ATOM 1387 O O . GLU A 1 185 ? -18.188 -2.527 -6.961 1 98.31 185 GLU A O 1
ATOM 1392 N N . ALA A 1 186 ? -18.734 -3.654 -5.176 1 98.44 186 ALA A N 1
ATOM 1393 C CA . ALA A 1 186 ? -18.219 -4.953 -5.586 1 98.44 186 ALA A CA 1
ATOM 1394 C C . ALA A 1 186 ? -18.734 -5.336 -6.973 1 98.44 186 ALA A C 1
ATOM 1396 O O . ALA A 1 186 ? -17.938 -5.703 -7.852 1 98.44 186 ALA A O 1
ATOM 1397 N N . LEU A 1 187 ? -20.016 -5.168 -7.188 1 98.06 187 LEU A N 1
ATOM 1398 C CA . LEU A 1 187 ? -20.578 -5.625 -8.453 1 98.06 187 LEU A CA 1
ATOM 1399 C C . LEU A 1 187 ? -20.125 -4.727 -9.602 1 98.06 187 LEU A C 1
ATOM 1401 O O . LEU A 1 187 ? -19.906 -5.199 -10.719 1 98.06 187 LEU A O 1
ATOM 1405 N N . ARG A 1 188 ? -20.047 -3.457 -9.359 1 98.12 188 ARG A N 1
ATOM 1406 C CA . ARG A 1 188 ? -19.516 -2.549 -10.375 1 98.12 188 ARG A CA 1
ATOM 1407 C C . ARG A 1 188 ? -18.078 -2.9 -10.734 1 98.12 188 ARG A C 1
ATOM 1409 O O . ARG A 1 188 ? -17.703 -2.867 -11.914 1 98.12 188 ARG A O 1
ATOM 1416 N N . ARG A 1 189 ? -17.266 -3.234 -9.758 1 98.69 189 ARG A N 1
ATOM 1417 C CA . ARG A 1 189 ? -15.883 -3.623 -9.992 1 98.69 189 ARG A CA 1
ATOM 1418 C C . ARG A 1 189 ? -15.805 -4.926 -10.781 1 98.69 189 ARG A C 1
ATOM 1420 O O . ARG A 1 189 ? -14.977 -5.055 -11.688 1 98.69 189 ARG A O 1
ATOM 1427 N N . MET A 1 190 ? -16.656 -5.82 -10.414 1 98.31 190 MET A N 1
ATOM 1428 C CA . MET A 1 190 ? -16.75 -7.082 -11.141 1 98.31 190 MET A CA 1
ATOM 1429 C C . MET A 1 190 ? -17.078 -6.844 -12.609 1 98.31 190 MET A C 1
ATOM 1431 O O . MET A 1 190 ? -16.422 -7.391 -13.5 1 98.31 190 MET A O 1
ATOM 1435 N N . ASP A 1 191 ? -18.094 -6.008 -12.828 1 98.56 191 ASP A N 1
ATOM 1436 C CA . ASP A 1 191 ? -18.5 -5.703 -14.195 1 98.56 191 ASP A CA 1
ATOM 1437 C C . ASP A 1 191 ? -17.359 -5.102 -15 1 98.56 191 ASP A C 1
ATOM 1439 O O . ASP A 1 191 ? -17.141 -5.48 -16.156 1 98.56 191 ASP A O 1
ATOM 1443 N N . ALA A 1 192 ? -16.656 -4.195 -14.406 1 98.62 192 ALA A N 1
ATOM 1444 C CA . ALA A 1 192 ? -15.531 -3.555 -15.078 1 98.62 192 ALA A CA 1
ATOM 1445 C C . ALA A 1 192 ? -14.445 -4.57 -15.414 1 98.62 192 ALA A C 1
ATOM 1447 O O . ALA A 1 192 ? -13.875 -4.539 -16.516 1 98.62 192 ALA A O 1
ATOM 1448 N N . ALA A 1 193 ? -14.141 -5.453 -14.523 1 98.81 193 ALA A N 1
ATOM 1449 C CA . ALA A 1 193 ? -13.117 -6.477 -14.711 1 98.81 193 ALA A CA 1
ATOM 1450 C C . ALA A 1 193 ? -13.484 -7.43 -15.844 1 98.81 193 ALA A C 1
ATOM 1452 O O . ALA A 1 193 ? -12.648 -7.762 -16.688 1 98.81 193 ALA A O 1
ATOM 1453 N N . LEU A 1 194 ? -14.734 -7.84 -15.82 1 98.81 194 LEU A N 1
ATOM 1454 C CA . LEU A 1 194 ? -15.203 -8.766 -16.844 1 98.81 194 LEU A CA 1
ATOM 1455 C C . LEU A 1 194 ? -15.227 -8.102 -18.203 1 98.81 194 LEU A C 1
ATOM 1457 O O . LEU A 1 194 ? -14.828 -8.703 -19.203 1 98.81 194 LEU A O 1
ATOM 1461 N N . ALA A 1 195 ? -15.656 -6.871 -18.25 1 98.81 195 ALA A N 1
ATOM 1462 C CA . ALA A 1 195 ? -15.688 -6.113 -19.5 1 98.81 195 ALA A CA 1
ATOM 1463 C C . ALA A 1 195 ? -14.281 -5.93 -20.078 1 98.81 195 ALA A C 1
ATOM 1465 O O . ALA A 1 195 ? -14.109 -5.801 -21.281 1 98.81 195 ALA A O 1
ATOM 1466 N N . ALA A 1 196 ? -13.297 -6.016 -19.219 1 98.75 196 ALA A N 1
ATOM 1467 C CA . ALA A 1 196 ? -11.914 -5.773 -19.609 1 98.75 196 ALA A CA 1
ATOM 1468 C C . ALA A 1 196 ? -11.195 -7.082 -19.922 1 98.75 196 ALA A C 1
ATOM 1470 O O . ALA A 1 196 ? -9.961 -7.117 -20 1 98.75 196 ALA A O 1
ATOM 1471 N N . GLY A 1 197 ? -11.898 -8.156 -19.953 1 98.44 197 GLY A N 1
ATOM 1472 C CA . GLY A 1 197 ? -11.328 -9.406 -20.422 1 98.44 197 GLY A CA 1
ATOM 1473 C C . GLY A 1 197 ? -11.148 -10.43 -19.312 1 98.44 197 GLY A C 1
ATOM 1474 O O . GLY A 1 197 ? -10.617 -11.516 -19.547 1 98.44 197 GLY A O 1
ATOM 1475 N N . GLY A 1 198 ? -11.586 -10.117 -18.094 1 98.56 198 GLY A N 1
ATOM 1476 C CA . GLY A 1 198 ? -11.523 -11.078 -17 1 98.56 198 GLY A CA 1
ATOM 1477 C C . GLY A 1 198 ? -12.516 -12.211 -17.141 1 98.56 198 GLY A C 1
ATOM 1478 O O . GLY A 1 198 ? -13.508 -12.086 -17.875 1 98.56 198 GLY A O 1
ATOM 1479 N N . ARG A 1 199 ? -12.203 -13.305 -16.484 1 98.5 199 ARG A N 1
ATOM 1480 C CA . ARG A 1 199 ? -13.086 -14.469 -16.406 1 98.5 199 ARG A CA 1
ATOM 1481 C C . ARG A 1 199 ? -13.508 -14.742 -14.969 1 98.5 199 ARG A C 1
ATOM 1483 O O . ARG A 1 199 ? -12.68 -14.695 -14.055 1 98.5 199 ARG A O 1
ATOM 1490 N N . LEU A 1 200 ? -14.797 -14.977 -14.836 1 98.62 200 LEU A N 1
ATOM 1491 C CA . LEU A 1 200 ? -15.305 -15.414 -13.539 1 98.62 200 LEU A CA 1
ATOM 1492 C C . LEU A 1 200 ? -15.086 -16.906 -13.344 1 98.62 200 LEU A C 1
ATOM 1494 O O . LEU A 1 200 ? -15.656 -17.719 -14.07 1 98.62 200 LEU A O 1
ATOM 1498 N N . LEU A 1 201 ? -14.273 -17.25 -12.383 1 97.88 201 LEU A N 1
ATOM 1499 C CA . LEU A 1 201 ? -13.961 -18.641 -12.133 1 97.88 201 LEU A CA 1
ATOM 1500 C C . LEU A 1 201 ? -14.922 -19.25 -11.117 1 97.88 201 LEU A C 1
ATOM 1502 O O . LEU A 1 201 ? -15.273 -20.422 -11.203 1 97.88 201 LEU A O 1
ATOM 1506 N N . SER A 1 202 ? -15.289 -18.5 -10.094 1 98.19 202 SER A N 1
ATOM 1507 C CA . SER A 1 202 ? -16.172 -19.016 -9.055 1 98.19 202 SER A CA 1
ATOM 1508 C C . SER A 1 202 ? -16.906 -17.891 -8.352 1 98.19 202 SER A C 1
ATOM 1510 O O . SER A 1 202 ? -16.328 -16.828 -8.094 1 98.19 202 SER A O 1
ATOM 1512 N N . GLU A 1 203 ? -18.094 -18.062 -8.016 1 97.81 203 GLU A N 1
ATOM 1513 C CA . GLU A 1 203 ? -18.891 -17.172 -7.176 1 97.81 203 GLU A CA 1
ATOM 1514 C C . GLU A 1 203 ? -19.578 -17.938 -6.055 1 97.81 203 GLU A C 1
ATOM 1516 O O . GLU A 1 203 ? -20.609 -17.5 -5.535 1 97.81 203 GLU A O 1
ATOM 1521 N N . ALA A 1 204 ? -19.031 -19.062 -5.715 1 97.88 204 ALA A N 1
ATOM 1522 C CA . ALA A 1 204 ? -19.625 -19.953 -4.723 1 97.88 204 ALA A CA 1
ATOM 1523 C C . ALA A 1 204 ? -19.672 -19.297 -3.35 1 97.88 204 ALA A C 1
ATOM 1525 O O . ALA A 1 204 ? -20.578 -19.562 -2.555 1 97.88 204 ALA A O 1
ATOM 1526 N N . ALA A 1 205 ? -18.734 -18.422 -3.096 1 97.5 205 ALA A N 1
ATOM 1527 C CA . ALA A 1 205 ? -18.641 -17.812 -1.776 1 97.5 205 ALA A CA 1
ATOM 1528 C C . ALA A 1 205 ? -19.172 -16.375 -1.806 1 97.5 205 ALA A C 1
ATOM 1530 O O . ALA A 1 205 ? -19.062 -15.641 -0.821 1 97.5 205 ALA A O 1
ATOM 1531 N N . ALA A 1 206 ? -19.734 -15.953 -2.916 1 96.94 206 ALA A N 1
ATOM 1532 C CA . ALA A 1 206 ? -20.328 -14.609 -3 1 96.94 206 ALA A CA 1
ATOM 1533 C C . ALA A 1 206 ? -21.438 -14.43 -1.968 1 96.94 206 ALA A C 1
ATOM 1535 O O . ALA A 1 206 ? -22.188 -15.367 -1.688 1 96.94 206 ALA A O 1
ATOM 1536 N N . PRO A 1 207 ? -21.5 -13.297 -1.334 1 97 207 PRO A N 1
ATOM 1537 C CA . PRO A 1 207 ? -20.797 -12.055 -1.682 1 97 207 PRO A CA 1
ATOM 1538 C C . PRO A 1 207 ? -19.531 -11.852 -0.874 1 97 207 PRO A C 1
ATOM 1540 O O . PRO A 1 207 ? -18.969 -10.742 -0.851 1 97 207 PRO A O 1
ATOM 1543 N N . ALA A 1 208 ? -19.016 -12.906 -0.185 1 97.75 208 ALA A N 1
ATOM 1544 C CA . ALA A 1 208 ? -17.766 -12.789 0.535 1 97.75 208 ALA A CA 1
ATOM 1545 C C . ALA A 1 208 ? -16.594 -12.555 -0.429 1 97.75 208 ALA A C 1
ATOM 1547 O O . ALA A 1 208 ? -15.742 -11.703 -0.182 1 97.75 208 ALA A O 1
ATOM 1548 N N . PHE A 1 209 ? -16.594 -13.336 -1.513 1 98.19 209 PHE A N 1
ATOM 1549 C CA . PHE A 1 209 ? -15.594 -13.078 -2.541 1 98.19 209 PHE A CA 1
ATOM 1550 C C . PHE A 1 209 ? -15.977 -13.758 -3.854 1 98.19 209 PHE A C 1
ATOM 1552 O O . PHE A 1 209 ? -16.781 -14.695 -3.863 1 98.19 209 PHE A O 1
ATOM 1559 N N . TRP A 1 210 ? -15.516 -13.242 -4.977 1 98.75 210 TRP A N 1
ATOM 1560 C CA . TRP A 1 210 ? -15.523 -13.773 -6.332 1 98.75 210 TRP A CA 1
ATOM 1561 C C . TRP A 1 210 ? -14.102 -14.055 -6.816 1 98.75 210 TRP A C 1
ATOM 1563 O O . TRP A 1 210 ? -13.188 -13.258 -6.574 1 98.75 210 TRP A O 1
ATOM 1573 N N . VAL A 1 211 ? -13.906 -15.172 -7.426 1 98.5 211 VAL A N 1
ATOM 1574 C CA . VAL A 1 211 ? -12.602 -15.5 -7.98 1 98.5 211 VAL A CA 1
ATOM 1575 C C . VAL A 1 211 ? -12.586 -15.188 -9.477 1 98.5 211 VAL A C 1
ATOM 1577 O O . VAL A 1 211 ? -13.383 -15.742 -10.242 1 98.5 211 VAL A O 1
ATOM 1580 N N . LEU A 1 212 ? -11.727 -14.305 -9.852 1 98.69 212 LEU A N 1
ATOM 1581 C CA . LEU A 1 2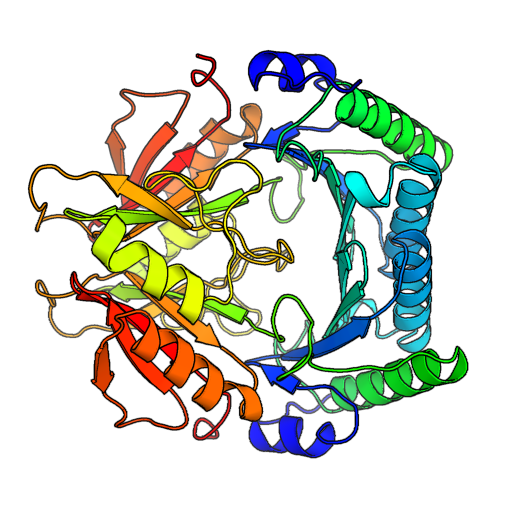12 ? -11.539 -13.945 -11.25 1 98.69 212 LEU A CA 1
ATOM 1582 C C . LEU A 1 212 ? -10.148 -14.328 -11.727 1 98.69 212 LEU A C 1
ATOM 1584 O O . LEU A 1 212 ? -9.25 -14.562 -10.914 1 98.69 212 LEU A O 1
ATOM 1588 N N . ALA A 1 213 ? -10 -14.414 -13.039 1 98.12 213 ALA A N 1
ATOM 1589 C CA . ALA A 1 213 ? -8.695 -14.625 -13.648 1 98.12 213 ALA A CA 1
ATOM 1590 C C . ALA A 1 213 ? -8.523 -13.766 -14.906 1 98.12 213 ALA A C 1
ATOM 1592 O O . ALA A 1 213 ? -9.508 -13.453 -15.578 1 98.12 213 ALA A O 1
ATOM 1593 N N . ASP A 1 214 ? -7.289 -13.406 -15.148 1 97.88 214 ASP A N 1
ATOM 1594 C CA . ASP A 1 214 ? -6.992 -12.797 -16.438 1 97.88 214 ASP A CA 1
ATOM 1595 C C . ASP A 1 214 ? -6.91 -13.844 -17.547 1 97.88 214 ASP A C 1
ATOM 1597 O O . ASP A 1 214 ? -7.176 -15.023 -17.312 1 97.88 214 ASP A O 1
ATOM 1601 N N . GLY A 1 215 ? -6.57 -13.469 -18.734 1 96.25 215 GLY A N 1
ATOM 1602 C CA . GLY A 1 215 ? -6.57 -14.344 -19.906 1 96.25 215 GLY A CA 1
ATOM 1603 C C . GLY A 1 215 ? -5.523 -15.445 -19.812 1 96.25 215 GLY A C 1
ATOM 1604 O O . GLY A 1 215 ? -5.574 -16.406 -20.578 1 96.25 215 GLY A O 1
ATOM 1605 N N . GLU A 1 216 ? -4.566 -15.344 -18.922 1 95.5 216 GLU A N 1
ATOM 1606 C CA . GLU A 1 216 ? -3.516 -16.344 -18.781 1 95.5 216 GLU A CA 1
ATOM 1607 C C . GLU A 1 216 ? -3.672 -17.141 -17.484 1 95.5 216 GLU A C 1
ATOM 1609 O O . GLU A 1 216 ? -2.807 -17.953 -17.141 1 95.5 216 GLU A O 1
ATOM 1614 N N . GLY A 1 217 ? -4.664 -16.828 -16.719 1 94.94 217 GLY A N 1
ATOM 1615 C CA . GLY A 1 217 ? -5 -17.656 -15.578 1 94.94 217 GLY A CA 1
ATOM 1616 C C . GLY A 1 217 ? -4.48 -17.109 -14.266 1 94.94 217 GLY A C 1
ATOM 1617 O O . GLY A 1 217 ? -4.547 -17.781 -13.234 1 94.94 217 GLY A O 1
ATOM 1618 N N . ASN A 1 218 ? -3.895 -15.906 -14.219 1 96.94 218 ASN A N 1
ATOM 1619 C CA . ASN A 1 218 ? -3.551 -15.258 -12.961 1 96.94 218 ASN A CA 1
ATOM 1620 C C . ASN A 1 218 ? -4.801 -14.805 -12.203 1 96.94 218 ASN A C 1
ATOM 1622 O O . ASN A 1 218 ? -5.656 -14.125 -12.766 1 96.94 218 ASN A O 1
ATOM 1626 N N . GLU A 1 219 ? -4.852 -15.148 -10.961 1 97.81 219 GLU A N 1
ATOM 1627 C CA . GLU A 1 219 ? -6.125 -15.023 -10.25 1 97.81 219 GLU A CA 1
ATOM 1628 C C . GLU A 1 219 ? -6.113 -13.812 -9.312 1 97.81 219 GLU A C 1
ATOM 1630 O O . GLU A 1 219 ? -5.066 -13.445 -8.781 1 97.81 219 GLU A O 1
ATOM 1635 N N . VAL A 1 220 ? -7.289 -13.266 -9.125 1 98.69 220 VAL A N 1
ATOM 1636 C CA . VAL A 1 220 ? -7.586 -12.234 -8.133 1 98.69 220 VAL A CA 1
ATOM 1637 C C . VAL A 1 220 ? -8.992 -12.453 -7.57 1 98.69 220 VAL A C 1
ATOM 1639 O O . VAL A 1 220 ? -9.914 -12.805 -8.305 1 98.69 220 VAL A O 1
ATOM 1642 N N . CYS A 1 221 ? -9.133 -12.273 -6.289 1 98.69 221 CYS A N 1
ATOM 1643 C CA . CYS A 1 221 ? -10.445 -12.281 -5.656 1 98.69 221 CYS A CA 1
ATOM 1644 C C . CYS A 1 221 ? -10.922 -10.859 -5.383 1 98.69 221 CYS A C 1
ATOM 1646 O O . CYS A 1 221 ? -10.172 -10.039 -4.852 1 98.69 221 CYS A O 1
ATOM 1648 N N . VAL A 1 222 ? -12.078 -10.555 -5.785 1 98.88 222 VAL A N 1
ATOM 1649 C CA . VAL A 1 222 ? -12.766 -9.375 -5.281 1 98.88 222 VAL A CA 1
ATOM 1650 C C . VAL A 1 222 ? -13.562 -9.734 -4.031 1 98.88 222 VAL A C 1
ATOM 1652 O O . VAL A 1 222 ? -14.414 -10.625 -4.066 1 98.88 222 VAL A O 1
ATOM 1655 N N . THR A 1 223 ? -13.219 -9.102 -2.953 1 98.62 223 THR A N 1
ATOM 1656 C CA . THR A 1 223 ? -13.758 -9.531 -1.668 1 98.62 223 THR A CA 1
ATOM 1657 C C . THR A 1 223 ? -14.547 -8.406 -1.006 1 98.62 223 THR A C 1
ATOM 1659 O O . THR A 1 223 ? -14.328 -7.23 -1.298 1 98.62 223 THR A O 1
ATOM 1662 N N . THR A 1 224 ? -15.5 -8.719 -0.164 1 98.31 224 THR A N 1
ATOM 1663 C CA . THR A 1 224 ? -16.234 -7.816 0.718 1 98.31 224 THR A CA 1
ATOM 1664 C C . THR A 1 224 ? -16.25 -8.352 2.146 1 98.31 224 THR A C 1
ATOM 1666 O O . THR A 1 224 ? -15.695 -9.414 2.424 1 98.31 224 THR A O 1
ATOM 1669 N N . TRP A 1 225 ? -16.797 -7.551 3.023 1 96.56 225 TRP A N 1
ATOM 1670 C CA . TRP A 1 225 ? -16.938 -8.008 4.402 1 96.56 225 TRP A CA 1
ATOM 1671 C C . TRP A 1 225 ? -18.109 -8.969 4.543 1 96.56 225 TRP A C 1
ATOM 1673 O O . TRP A 1 225 ? -18.234 -9.672 5.551 1 96.56 225 TRP A O 1
ATOM 1683 N N . GLN A 1 226 ? -18.922 -9.078 3.602 1 96.81 226 GLN A N 1
ATOM 1684 C CA . GLN A 1 226 ? -20.188 -9.773 3.73 1 96.81 226 GLN A CA 1
ATOM 1685 C C . GLN A 1 226 ? -20 -11.289 3.738 1 96.81 226 GLN A C 1
ATOM 1687 O O . GLN A 1 226 ? -19.141 -11.812 3.035 1 96.81 226 GLN A O 1
ATOM 1692 N N . GLY A 1 227 ? -20.812 -11.938 4.539 1 92.44 227 GLY A N 1
ATOM 1693 C CA . GLY A 1 227 ? -20.828 -13.391 4.562 1 92.44 227 GLY A CA 1
ATOM 1694 C C . GLY A 1 227 ? -19.656 -13.977 5.32 1 92.44 227 GLY A C 1
ATOM 1695 O O . GLY A 1 227 ? -19.281 -15.133 5.098 1 92.44 227 GLY A O 1
ATOM 1696 N N . ARG A 1 228 ? -19 -13.172 6.172 1 89 228 ARG A N 1
ATOM 1697 C CA . ARG A 1 228 ? -17.797 -13.656 6.824 1 89 228 ARG A CA 1
ATOM 1698 C C . ARG A 1 228 ? -17.969 -13.742 8.336 1 89 228 ARG A C 1
ATOM 1700 O O . ARG A 1 228 ? -17.109 -14.242 9.047 1 89 228 ARG A O 1
ATOM 1707 N N . ASP A 1 229 ? -19.141 -13.203 8.797 1 83.81 229 ASP A N 1
ATOM 1708 C CA . ASP A 1 229 ? -19.359 -13.219 10.242 1 83.81 229 ASP A CA 1
ATOM 1709 C C . ASP A 1 229 ? -19.531 -14.641 10.758 1 83.81 229 ASP A C 1
ATOM 1711 O O . ASP A 1 229 ? -20.234 -15.453 10.133 1 83.81 229 ASP A O 1
ATOM 1715 N N . THR A 1 230 ? -18.531 -15.125 11.492 1 65.12 230 THR A N 1
ATOM 1716 C CA . THR A 1 230 ? -18.766 -16.422 12.117 1 65.12 230 THR A CA 1
ATOM 1717 C C . THR A 1 230 ? -19.672 -16.281 13.336 1 65.12 230 THR A C 1
ATOM 1719 O O . THR A 1 230 ? -19.688 -15.234 13.992 1 65.12 230 THR A O 1
ATOM 1722 N N . MET B 1 1 ? 11.344 24.984 -16.266 1 84 1 MET B N 1
ATOM 1723 C CA . MET B 1 1 ? 11.203 23.625 -16.781 1 84 1 MET B CA 1
ATOM 1724 C C . MET B 1 1 ? 11.93 22.625 -15.891 1 84 1 MET B C 1
ATOM 1726 O O . MET B 1 1 ? 13.055 22.875 -15.461 1 84 1 MET B O 1
ATOM 1730 N N . GLU B 1 2 ? 11.297 21.516 -15.43 1 93.56 2 GLU B N 1
ATOM 1731 C CA . GLU B 1 2 ? 11.883 20.5 -14.555 1 93.56 2 GLU B CA 1
ATOM 1732 C C . GLU B 1 2 ? 12.68 19.469 -15.367 1 93.56 2 GLU B C 1
ATOM 1734 O O . GLU B 1 2 ? 12.297 19.125 -16.484 1 93.56 2 GLU B O 1
ATOM 1739 N N . THR B 1 3 ? 13.797 19.141 -14.828 1 96.75 3 THR B N 1
ATOM 1740 C CA . THR B 1 3 ? 14.617 18.109 -15.453 1 96.75 3 THR B CA 1
ATOM 1741 C C . THR B 1 3 ? 14.57 16.812 -14.641 1 96.75 3 THR B C 1
ATOM 1743 O O . THR B 1 3 ? 14.812 16.828 -13.43 1 96.75 3 THR B O 1
ATOM 1746 N N . THR B 1 4 ? 14.328 15.758 -15.383 1 96.62 4 THR B N 1
ATOM 1747 C CA . THR B 1 4 ? 14.273 14.461 -14.719 1 96.62 4 THR B CA 1
ATOM 1748 C C . THR B 1 4 ? 15.68 13.969 -14.383 1 96.62 4 THR B C 1
ATOM 1750 O O . THR B 1 4 ? 16.625 14.227 -15.125 1 96.62 4 THR B O 1
ATOM 1753 N N . LEU B 1 5 ? 15.805 13.266 -13.305 1 97.25 5 LEU B N 1
ATOM 1754 C CA . LEU B 1 5 ? 17.078 12.742 -12.852 1 97.25 5 LEU B CA 1
ATOM 1755 C C . LEU B 1 5 ? 17.109 11.219 -12.914 1 97.25 5 LEU B C 1
ATOM 1757 O O . LEU B 1 5 ? 16.094 10.57 -12.688 1 97.25 5 LEU B O 1
ATOM 1761 N N . THR B 1 6 ? 18.297 10.672 -13.25 1 95.56 6 THR B N 1
ATOM 1762 C CA . THR B 1 6 ? 18.516 9.242 -13.086 1 95.56 6 THR B CA 1
ATOM 1763 C C . THR B 1 6 ? 18.562 8.859 -11.609 1 95.56 6 THR B C 1
ATOM 1765 O O . THR B 1 6 ? 18.656 9.734 -10.742 1 95.56 6 THR B O 1
ATOM 1768 N N . GLY B 1 7 ? 18.484 7.574 -11.344 1 96.38 7 GLY B N 1
ATOM 1769 C CA . GLY B 1 7 ? 18.578 7.105 -9.969 1 96.38 7 GLY B CA 1
ATOM 1770 C C . GLY B 1 7 ? 19.875 7.504 -9.297 1 96.38 7 GLY B C 1
ATOM 1771 O O . GLY B 1 7 ? 19.875 7.941 -8.141 1 96.38 7 GLY B O 1
ATOM 1772 N N . SER B 1 8 ? 20.969 7.367 -9.984 1 96.69 8 SER B N 1
ATOM 1773 C CA . SER B 1 8 ? 22.281 7.691 -9.414 1 96.69 8 SER B CA 1
ATOM 1774 C C . SER B 1 8 ? 22.391 9.18 -9.102 1 96.69 8 SER B C 1
ATOM 1776 O O . SER B 1 8 ? 22.906 9.562 -8.055 1 96.69 8 SER B O 1
ATOM 1778 N N . ARG B 1 9 ? 21.891 10.039 -9.969 1 97.31 9 ARG B N 1
ATOM 1779 C CA . ARG B 1 9 ? 21.953 11.477 -9.766 1 97.31 9 ARG B CA 1
ATOM 1780 C C . ARG B 1 9 ? 21.031 11.906 -8.625 1 97.31 9 ARG B C 1
ATOM 1782 O O . ARG B 1 9 ? 21.422 12.734 -7.793 1 97.31 9 ARG B O 1
ATOM 1789 N N . ALA B 1 10 ? 19.859 11.32 -8.633 1 98.12 10 ALA B N 1
ATOM 1790 C CA . ALA B 1 10 ? 18.922 11.633 -7.547 1 98.12 10 ALA B CA 1
ATOM 1791 C C . ALA B 1 10 ? 19.5 11.203 -6.199 1 98.12 10 ALA B C 1
ATOM 1793 O O . ALA B 1 10 ? 19.469 11.977 -5.234 1 98.12 10 ALA B O 1
ATOM 1794 N N . SER B 1 11 ? 19.969 9.984 -6.172 1 98.19 11 SER B N 1
ATOM 1795 C CA . SER B 1 11 ? 20.547 9.461 -4.934 1 98.19 11 SER B CA 1
ATOM 1796 C C . SER B 1 11 ? 21.688 10.328 -4.434 1 98.19 11 SER B C 1
ATOM 1798 O O . SER B 1 11 ? 21.766 10.656 -3.248 1 98.19 11 SER B O 1
ATOM 1800 N N . ALA B 1 12 ? 22.578 10.719 -5.258 1 98.06 12 ALA B N 1
ATOM 1801 C CA . ALA B 1 12 ? 23.719 11.547 -4.891 1 98.06 12 ALA B CA 1
ATOM 1802 C C . ALA B 1 12 ? 23.281 12.914 -4.379 1 98.06 12 ALA B C 1
ATOM 1804 O O . ALA B 1 12 ? 23.844 13.445 -3.424 1 98.06 12 ALA B O 1
ATOM 1805 N N . ALA B 1 13 ? 22.25 13.453 -4.984 1 98.38 13 ALA B N 1
ATOM 1806 C CA . ALA B 1 13 ? 21.797 14.805 -4.688 1 98.38 13 ALA B CA 1
ATOM 1807 C C . ALA B 1 13 ? 21.188 14.891 -3.297 1 98.38 13 ALA B C 1
ATOM 1809 O O . ALA B 1 13 ? 21.172 15.953 -2.676 1 98.38 13 ALA B O 1
ATOM 1810 N N . ILE B 1 14 ? 20.672 13.711 -2.787 1 98.38 14 ILE B N 1
ATOM 1811 C CA . ILE B 1 14 ? 19.922 13.773 -1.531 1 98.38 14 ILE B CA 1
ATOM 1812 C C . ILE B 1 14 ? 20.641 12.93 -0.474 1 98.38 14 ILE B C 1
ATOM 1814 O O . ILE B 1 14 ? 20.078 12.656 0.588 1 98.38 14 ILE B O 1
ATOM 1818 N N . ALA B 1 15 ? 21.797 12.5 -0.707 1 94.94 15 ALA B N 1
ATOM 1819 C CA . ALA B 1 15 ? 22.531 11.531 0.115 1 94.94 15 ALA B CA 1
ATOM 1820 C C . ALA B 1 15 ? 22.672 12.031 1.55 1 94.94 15 ALA B C 1
ATOM 1822 O O . ALA B 1 15 ? 22.609 11.242 2.496 1 94.94 15 ALA B O 1
ATOM 1823 N N . ASP B 1 16 ? 22.781 13.312 1.811 1 96.75 16 ASP B N 1
ATOM 1824 C CA . ASP B 1 16 ? 23.062 13.859 3.137 1 96.75 16 ASP B CA 1
ATOM 1825 C C . ASP B 1 16 ? 21.797 14.445 3.758 1 96.75 16 ASP B C 1
ATOM 1827 O O . ASP B 1 16 ? 21.859 15.078 4.812 1 96.75 16 ASP B O 1
ATOM 1831 N N . LEU B 1 17 ? 20.656 14.203 3.148 1 98.5 17 LEU B N 1
ATOM 1832 C CA . LEU B 1 17 ? 19.438 14.859 3.602 1 98.5 17 LEU B CA 1
ATOM 1833 C C . LEU B 1 17 ? 18.562 13.898 4.398 1 98.5 17 LEU B C 1
ATOM 1835 O O . LEU B 1 17 ? 17.469 14.266 4.848 1 98.5 17 LEU B O 1
ATOM 1839 N N . GLY B 1 18 ? 19 12.625 4.551 1 98.5 18 GLY B N 1
ATOM 1840 C CA . GLY B 1 18 ? 18.156 11.648 5.215 1 98.5 18 GLY B CA 1
ATOM 1841 C C . GLY B 1 18 ? 17.062 11.094 4.32 1 98.5 18 GLY B C 1
ATOM 1842 O O . GLY B 1 18 ? 16.094 10.508 4.805 1 98.5 18 GLY B O 1
ATOM 1843 N N . TRP B 1 19 ? 17.156 11.367 3.029 1 98.88 19 TRP B N 1
ATOM 1844 C CA . TRP B 1 19 ? 16.25 10.844 2.014 1 98.88 19 TRP B CA 1
ATOM 1845 C C . TRP B 1 19 ? 16.891 9.695 1.242 1 98.88 19 TRP B C 1
ATOM 1847 O O . TRP B 1 19 ? 18.125 9.562 1.224 1 98.88 19 TRP B O 1
ATOM 1857 N N . ARG B 1 20 ? 16.078 8.828 0.677 1 98.88 20 ARG B N 1
ATOM 1858 C CA . ARG B 1 20 ? 16.562 7.789 -0.221 1 98.88 20 ARG B CA 1
ATOM 1859 C C . ARG B 1 20 ? 15.719 7.711 -1.486 1 98.88 20 ARG B C 1
ATOM 1861 O O . ARG B 1 20 ? 14.516 7.961 -1.446 1 98.88 20 ARG B O 1
ATOM 1868 N N . TYR B 1 21 ? 16.406 7.414 -2.586 1 98.62 21 TYR B N 1
ATOM 1869 C CA . TYR B 1 21 ? 15.742 7.176 -3.861 1 98.62 21 TYR B CA 1
ATOM 1870 C C . TYR B 1 21 ? 15.242 5.742 -3.955 1 98.62 21 TYR B C 1
ATOM 1872 O O . TYR B 1 21 ? 16.016 4.793 -3.83 1 98.62 21 TYR B O 1
ATOM 1880 N N . LEU B 1 22 ? 14.023 5.574 -4.059 1 97.75 22 LEU B N 1
ATOM 1881 C CA . LEU B 1 22 ? 13.398 4.281 -4.316 1 97.75 22 LEU B CA 1
ATOM 1882 C C . LEU B 1 22 ? 12.531 4.336 -5.57 1 97.75 22 LEU B C 1
ATOM 1884 O O . LEU B 1 22 ? 11.445 4.922 -5.555 1 97.75 22 LEU B O 1
ATOM 1888 N N . LEU B 1 23 ? 13.117 3.771 -6.527 1 88.94 23 LEU B N 1
ATOM 1889 C CA . LEU B 1 23 ? 12.453 3.74 -7.824 1 88.94 23 LEU B CA 1
ATOM 1890 C C . LEU B 1 23 ? 12.141 5.152 -8.312 1 88.94 23 LEU B C 1
ATOM 1892 O O . LEU B 1 23 ? 13.039 5.988 -8.414 1 88.94 23 LEU B O 1
ATOM 1896 N N . GLY B 1 24 ? 11.047 5.629 -8.648 1 91.44 24 GLY B N 1
ATOM 1897 C CA . GLY B 1 24 ? 10.641 6.863 -9.297 1 91.44 24 GLY B CA 1
ATOM 1898 C C . GLY B 1 24 ? 10.352 7.988 -8.32 1 91.44 24 GLY B C 1
ATOM 1899 O O . GLY B 1 24 ? 9.852 9.047 -8.703 1 91.44 24 GLY B O 1
ATOM 1900 N N . GLY B 1 25 ? 10.773 7.812 -7.039 1 97.88 25 GLY B N 1
ATOM 1901 C CA . GLY B 1 25 ? 10.539 8.836 -6.031 1 97.88 25 GLY B CA 1
ATOM 1902 C C . GLY B 1 25 ? 11.633 8.898 -4.977 1 97.88 25 GLY B C 1
ATOM 1903 O O . GLY B 1 25 ? 12.414 7.957 -4.836 1 97.88 25 GLY B O 1
ATOM 1904 N N . ILE B 1 26 ? 11.727 10.023 -4.316 1 98.88 26 ILE B N 1
ATOM 1905 C CA . ILE B 1 26 ? 12.578 10.117 -3.139 1 98.88 26 ILE B CA 1
ATOM 1906 C C . ILE B 1 26 ? 11.711 10.156 -1.879 1 98.88 26 ILE B C 1
ATOM 1908 O O . ILE B 1 26 ? 10.641 10.758 -1.877 1 98.88 26 ILE B O 1
ATOM 1912 N N . ARG B 1 27 ? 12.164 9.469 -0.851 1 98.81 27 ARG B N 1
ATOM 1913 C CA . ARG B 1 27 ? 11.344 9.219 0.326 1 98.81 27 ARG B CA 1
ATOM 1914 C C . ARG B 1 27 ? 12.133 9.453 1.608 1 98.81 27 ARG B C 1
ATOM 1916 O O . ARG B 1 27 ? 13.352 9.266 1.637 1 98.81 27 ARG B O 1
ATOM 1923 N N . THR B 1 28 ? 11.469 9.812 2.658 1 98.88 28 THR B N 1
ATOM 1924 C CA . THR B 1 28 ? 12.047 9.953 3.994 1 98.88 28 THR B CA 1
ATOM 1925 C C . THR B 1 28 ? 10.977 9.742 5.062 1 98.88 28 THR B C 1
ATOM 1927 O O . THR B 1 28 ? 9.797 9.586 4.75 1 98.88 28 THR B O 1
ATOM 1930 N N . THR B 1 29 ? 11.398 9.578 6.254 1 98.75 29 THR B N 1
ATOM 1931 C CA . THR B 1 29 ? 10.547 9.562 7.438 1 98.75 29 THR B CA 1
ATOM 1932 C C . THR B 1 29 ? 10.961 10.656 8.414 1 98.75 29 THR B C 1
ATOM 1934 O O . THR B 1 29 ? 12.141 11.016 8.492 1 98.75 29 THR B O 1
ATOM 1937 N N . VAL B 1 30 ? 10.031 11.25 9.055 1 98.88 30 VAL B N 1
ATOM 1938 C CA . VAL B 1 30 ? 10.273 12.109 10.211 1 98.88 30 VAL B CA 1
ATOM 1939 C C . VAL B 1 30 ? 9.695 11.461 11.469 1 98.88 30 VAL B C 1
ATOM 1941 O O . VAL B 1 30 ? 8.477 11.477 11.68 1 98.88 30 VAL B O 1
ATOM 1944 N N . PRO B 1 31 ? 10.562 10.867 12.273 1 98.38 31 PRO B N 1
ATOM 1945 C CA . PRO B 1 31 ? 10.062 10.289 13.531 1 98.38 31 PRO B CA 1
ATOM 1946 C C . PRO B 1 31 ? 9.57 11.352 14.516 1 98.38 31 PRO B C 1
ATOM 1948 O O . PRO B 1 31 ? 10.211 12.398 14.672 1 98.38 31 PRO B O 1
ATOM 1951 N N . VAL B 1 32 ? 8.477 11.109 15.07 1 98.12 32 VAL B N 1
ATOM 1952 C CA . VAL B 1 32 ? 7.875 11.945 16.094 1 98.12 32 VAL B CA 1
ATOM 1953 C C . VAL B 1 32 ? 7.234 11.07 17.172 1 98.12 32 VAL B C 1
ATOM 1955 O O . VAL B 1 32 ? 7.391 9.844 17.156 1 98.12 32 VAL B O 1
ATOM 1958 N N . GLY B 1 33 ? 6.559 11.625 18.219 1 95.25 33 GLY B N 1
ATOM 1959 C CA . GLY B 1 33 ? 5.848 10.867 19.234 1 95.25 33 GLY B CA 1
ATOM 1960 C C . GLY B 1 33 ? 4.391 10.625 18.891 1 95.25 33 GLY B C 1
ATOM 1961 O O . GLY B 1 33 ? 4.066 9.664 18.188 1 95.25 33 GLY B O 1
ATOM 1962 N N . PRO B 1 34 ? 3.553 11.625 19.219 1 97.38 34 PRO B N 1
ATOM 1963 C CA . PRO B 1 34 ? 2.115 11.422 19.016 1 97.38 34 PRO B CA 1
ATOM 1964 C C . PRO B 1 34 ? 1.656 11.773 17.609 1 97.38 34 PRO B C 1
ATOM 1966 O O . PRO B 1 34 ? 2.326 12.539 16.906 1 97.38 34 PRO B O 1
ATOM 1969 N N . LEU B 1 35 ? 0.523 11.227 17.234 1 98.56 35 LEU B N 1
ATOM 1970 C CA . LEU B 1 35 ? -0.08 11.445 15.93 1 98.56 35 LEU B CA 1
ATOM 1971 C C . LEU B 1 35 ? -0.338 12.93 15.695 1 98.56 35 LEU B C 1
ATOM 1973 O O . LEU B 1 35 ? -0.228 13.414 14.57 1 98.56 35 LEU B O 1
ATOM 1977 N N . ALA B 1 36 ? -0.646 13.664 16.734 1 98.31 36 ALA B N 1
ATOM 1978 C CA . ALA B 1 36 ? -0.867 15.102 16.641 1 98.31 36 ALA B CA 1
ATOM 1979 C C . ALA B 1 36 ? 0.381 15.812 16.125 1 98.31 36 ALA B C 1
ATOM 1981 O O . ALA B 1 36 ? 0.291 16.688 15.266 1 98.31 36 ALA B O 1
ATOM 1982 N N . ARG B 1 37 ? 1.533 15.422 16.641 1 98.19 37 ARG B N 1
ATOM 1983 C CA . ARG B 1 37 ? 2.789 16 16.172 1 98.19 37 ARG B CA 1
ATOM 1984 C C . ARG B 1 37 ? 3.082 15.602 14.734 1 98.19 37 ARG B C 1
ATOM 1986 O O . ARG B 1 37 ? 3.631 16.391 13.969 1 98.19 37 ARG B O 1
ATOM 1993 N N . ALA B 1 38 ? 2.748 14.414 14.383 1 98.62 38 ALA B N 1
ATOM 1994 C CA . ALA B 1 38 ? 2.91 13.969 13 1 98.62 38 ALA B CA 1
ATOM 1995 C C . ALA B 1 38 ? 2.08 14.82 12.047 1 98.62 38 ALA B C 1
ATOM 1997 O O . ALA B 1 38 ? 2.545 15.188 10.961 1 98.62 38 ALA B O 1
ATOM 1998 N N . ALA B 1 39 ? 0.857 15.141 12.414 1 98.69 39 ALA B N 1
ATOM 1999 C CA . ALA B 1 39 ? 0.004 15.992 11.594 1 98.69 39 ALA B CA 1
ATOM 2000 C C . ALA B 1 39 ? 0.601 17.391 11.445 1 98.69 39 ALA B C 1
ATOM 2002 O O . ALA B 1 39 ? 0.518 18 10.375 1 98.69 39 ALA B O 1
ATOM 2003 N N . GLU B 1 40 ? 1.19 17.891 12.492 1 98.25 40 GLU B N 1
ATOM 2004 C CA . GLU B 1 40 ? 1.864 19.172 12.438 1 98.25 40 GLU B CA 1
ATOM 2005 C C . GLU B 1 40 ? 3.031 19.156 11.453 1 98.25 40 GLU B C 1
ATOM 2007 O O . GLU B 1 40 ? 3.225 20.094 10.688 1 98.25 40 GLU B O 1
ATOM 2012 N N . VAL B 1 41 ? 3.799 18.109 11.555 1 98.81 41 VAL B N 1
ATOM 2013 C CA . VAL B 1 41 ? 4.941 17.953 10.664 1 98.81 41 VAL B CA 1
ATOM 2014 C C . VAL B 1 41 ? 4.461 17.875 9.211 1 98.81 41 VAL B C 1
ATOM 2016 O O . VAL B 1 41 ? 5.098 18.422 8.312 1 98.81 41 VAL B O 1
ATOM 2019 N N . ALA B 1 42 ? 3.342 17.188 8.984 1 98.81 42 ALA B N 1
ATOM 2020 C CA . ALA B 1 42 ? 2.775 17.109 7.641 1 98.81 42 ALA B CA 1
ATOM 2021 C C . ALA B 1 42 ? 2.443 18.5 7.105 1 98.81 42 ALA B C 1
ATOM 2023 O O . ALA B 1 42 ? 2.779 18.828 5.965 1 98.81 42 ALA B O 1
ATOM 2024 N N . ALA B 1 43 ? 1.82 19.297 7.941 1 98.62 43 ALA B N 1
ATOM 2025 C CA . ALA B 1 43 ? 1.476 20.656 7.535 1 98.62 43 ALA B CA 1
ATOM 2026 C C . ALA B 1 43 ? 2.73 21.469 7.246 1 98.62 43 ALA B C 1
ATOM 2028 O O . ALA B 1 43 ? 2.756 22.266 6.301 1 98.62 43 ALA B O 1
ATOM 2029 N N . LEU B 1 44 ? 3.705 21.266 8.062 1 98.69 44 LEU B N 1
ATOM 2030 C CA . LEU B 1 44 ? 4.98 21.953 7.891 1 98.69 44 LEU B CA 1
ATOM 2031 C C . LEU B 1 44 ? 5.617 21.594 6.555 1 98.69 44 LEU B C 1
ATOM 2033 O O . LEU B 1 44 ? 6.125 22.469 5.848 1 98.69 44 LEU B O 1
ATOM 2037 N N . ALA B 1 45 ? 5.617 20.344 6.199 1 98.94 45 ALA B N 1
ATOM 2038 C CA . ALA B 1 45 ? 6.191 19.859 4.945 1 98.94 45 ALA B CA 1
ATOM 2039 C C . ALA B 1 45 ? 5.438 20.422 3.746 1 98.94 45 ALA B C 1
ATOM 2041 O O . ALA B 1 45 ? 6.047 20.844 2.758 1 98.94 45 ALA B O 1
ATOM 2042 N N . VAL B 1 46 ? 4.102 20.438 3.844 1 98.88 46 VAL B N 1
ATOM 2043 C CA . VAL B 1 46 ? 3.275 20.984 2.771 1 98.88 46 VAL B CA 1
ATOM 2044 C C . VAL B 1 46 ? 3.592 22.469 2.576 1 98.88 46 VAL B C 1
ATOM 2046 O O . VAL B 1 46 ? 3.768 22.922 1.444 1 98.88 46 VAL B O 1
ATOM 2049 N N . ALA B 1 47 ? 3.688 23.172 3.664 1 98.81 47 ALA B N 1
ATOM 2050 C CA . ALA B 1 47 ? 4 24.594 3.6 1 98.81 47 ALA B CA 1
ATOM 2051 C C . ALA B 1 47 ? 5.375 24.828 2.977 1 98.81 47 ALA B C 1
ATOM 2053 O O . ALA B 1 47 ? 5.562 25.766 2.207 1 98.81 47 ALA B O 1
ATOM 2054 N N . ALA B 1 48 ? 6.316 23.984 3.301 1 98.88 48 ALA B N 1
ATOM 2055 C CA . ALA B 1 48 ? 7.672 24.109 2.777 1 98.88 48 ALA B CA 1
ATOM 2056 C C . ALA B 1 48 ? 7.691 23.969 1.26 1 98.88 48 ALA B C 1
ATOM 2058 O O . ALA B 1 48 ? 8.547 24.531 0.582 1 98.88 48 ALA B O 1
ATOM 2059 N N . CYS B 1 49 ? 6.746 23.25 0.735 1 98.75 49 CYS B N 1
ATOM 2060 C CA . CYS B 1 49 ? 6.699 23 -0.702 1 98.75 49 CYS B CA 1
ATOM 2061 C C . CYS B 1 49 ? 5.977 24.125 -1.427 1 98.75 49 CYS B C 1
ATOM 2063 O O . CYS B 1 49 ? 6.109 24.266 -2.643 1 98.75 49 CYS B O 1
ATOM 2065 N N . ASP B 1 50 ? 5.184 24.859 -0.669 1 97.25 50 ASP B N 1
ATOM 2066 C CA . ASP B 1 50 ? 4.426 25.969 -1.219 1 97.25 50 ASP B CA 1
ATOM 2067 C C . ASP B 1 50 ? 3.613 25.547 -2.438 1 97.25 50 ASP B C 1
ATOM 2069 O O . ASP B 1 50 ? 2.865 24.562 -2.377 1 97.25 50 ASP B O 1
ATOM 2073 N N . ALA B 1 51 ? 3.779 26.234 -3.617 1 97.12 51 ALA B N 1
ATOM 2074 C CA . ALA B 1 51 ? 2.951 26.031 -4.801 1 97.12 51 ALA B CA 1
ATOM 2075 C C . ALA B 1 51 ? 3.236 24.672 -5.441 1 97.12 51 ALA B C 1
ATOM 2077 O O . ALA B 1 51 ? 2.459 24.188 -6.27 1 97.12 51 ALA B O 1
ATOM 2078 N N . ASP B 1 52 ? 4.32 24.016 -5.035 1 98.44 52 ASP B N 1
ATOM 2079 C CA . ASP B 1 52 ? 4.727 22.781 -5.68 1 98.44 52 ASP B CA 1
ATOM 2080 C C . ASP B 1 52 ? 4.152 21.562 -4.945 1 98.44 52 ASP B C 1
ATOM 2082 O O . ASP B 1 52 ? 4.285 20.438 -5.414 1 98.44 52 ASP B O 1
ATOM 2086 N N . ALA B 1 53 ? 3.5 21.766 -3.848 1 98.75 53 ALA B N 1
ATOM 2087 C CA . ALA B 1 53 ? 3.061 20.656 -2.996 1 98.75 53 ALA B CA 1
ATOM 2088 C C . ALA B 1 53 ? 2.166 19.688 -3.768 1 98.75 53 ALA B C 1
ATOM 2090 O O . ALA B 1 53 ? 2.424 18.484 -3.797 1 98.75 53 ALA B O 1
ATOM 2091 N N . ASP B 1 54 ? 1.246 20.203 -4.504 1 98.38 54 ASP B N 1
ATOM 2092 C CA . ASP B 1 54 ? 0.247 19.375 -5.164 1 98.38 54 ASP B CA 1
ATOM 2093 C C . ASP B 1 54 ? 0.878 18.531 -6.27 1 98.38 54 ASP B C 1
ATOM 2095 O O . ASP B 1 54 ? 0.463 17.391 -6.508 1 98.38 54 ASP B O 1
ATOM 2099 N N . GLY B 1 55 ? 1.788 19.016 -6.848 1 98.06 55 GLY B N 1
ATOM 2100 C CA . GLY B 1 55 ? 2.377 18.344 -7.988 1 98.06 55 GLY B CA 1
ATOM 2101 C C . GLY B 1 55 ? 3.479 17.375 -7.605 1 98.06 55 GLY B C 1
ATOM 2102 O O . GLY B 1 55 ? 3.953 16.594 -8.438 1 98.06 55 GLY B O 1
ATOM 2103 N N . HIS B 1 56 ? 3.918 17.312 -6.246 1 98.69 56 HIS B N 1
ATOM 2104 C CA . HIS B 1 56 ? 5.137 16.562 -5.965 1 98.69 56 HIS B CA 1
ATOM 2105 C C . HIS B 1 56 ? 4.992 15.742 -4.691 1 98.69 56 HIS B C 1
ATOM 2107 O O . HIS B 1 56 ? 5.609 14.68 -4.562 1 98.69 56 HIS B O 1
ATOM 2113 N N . LEU B 1 57 ? 4.188 16.156 -3.75 1 98.88 57 LEU B N 1
ATOM 2114 C CA . LEU B 1 57 ? 4.324 15.648 -2.389 1 98.88 57 LEU B CA 1
ATOM 2115 C C . LEU B 1 57 ? 3.164 14.719 -2.035 1 98.88 57 LEU B C 1
ATOM 2117 O O . LEU B 1 57 ? 2.01 15.016 -2.357 1 98.88 57 LEU B O 1
ATOM 2121 N N . ALA B 1 58 ? 3.416 13.625 -1.463 1 98.75 58 ALA B N 1
ATOM 2122 C CA . ALA B 1 58 ? 2.459 12.734 -0.807 1 98.75 58 ALA B CA 1
ATOM 2123 C C . ALA B 1 58 ? 2.924 12.375 0.6 1 98.75 58 ALA B C 1
ATOM 2125 O O . ALA B 1 58 ? 4.125 12.266 0.854 1 98.75 58 ALA B O 1
ATOM 2126 N N . LEU B 1 59 ? 1.948 12.148 1.544 1 98.88 59 LEU B N 1
ATOM 2127 C CA . LEU B 1 59 ? 2.33 11.906 2.932 1 98.88 59 LEU B CA 1
ATOM 2128 C C . LEU B 1 59 ? 1.492 10.789 3.539 1 98.88 59 LEU B C 1
ATOM 2130 O O . LEU B 1 59 ? 0.292 10.695 3.273 1 98.88 59 LEU B O 1
ATOM 2134 N N . ASP B 1 60 ? 2.082 9.977 4.332 1 98.81 60 ASP B N 1
ATOM 2135 C CA . ASP B 1 60 ? 1.425 9.031 5.23 1 98.81 60 ASP B CA 1
ATOM 2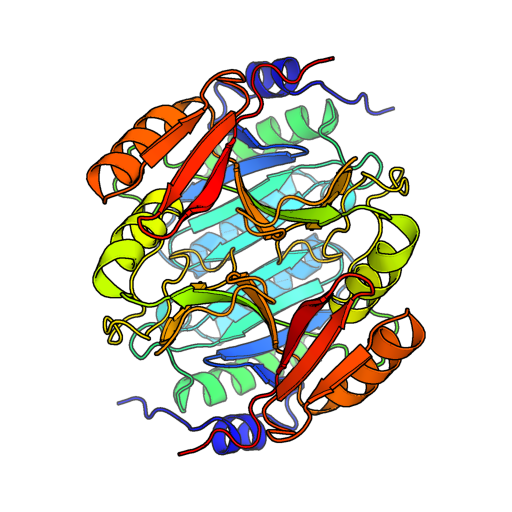136 C C . ASP B 1 60 ? 1.669 9.398 6.691 1 98.81 60 ASP B C 1
ATOM 2138 O O . ASP B 1 60 ? 2.816 9.516 7.125 1 98.81 60 ASP B O 1
ATOM 2142 N N . ILE B 1 61 ? 0.599 9.57 7.426 1 98.81 61 ILE B N 1
ATOM 2143 C CA . ILE B 1 61 ? 0.687 9.914 8.836 1 98.81 61 ILE B CA 1
ATOM 2144 C C . ILE B 1 61 ? 0.344 8.688 9.688 1 98.81 61 ILE B C 1
ATOM 2146 O O . ILE B 1 61 ? -0.748 8.125 9.57 1 98.81 61 ILE B O 1
ATOM 2150 N N . ARG B 1 62 ? 1.256 8.242 10.438 1 98.19 62 ARG B N 1
ATOM 2151 C CA . ARG B 1 62 ? 1.122 7.129 11.367 1 98.19 62 ARG B CA 1
ATOM 2152 C C . ARG B 1 62 ? 1.521 7.539 12.781 1 98.19 62 ARG B C 1
ATOM 2154 O O . ARG B 1 62 ? 2.229 8.531 12.969 1 98.19 62 ARG B O 1
ATOM 2161 N N . PRO B 1 63 ? 0.955 6.785 13.766 1 96.44 63 PRO B N 1
ATOM 2162 C CA . PRO B 1 63 ? 1.527 7.039 15.086 1 96.44 63 PRO B CA 1
ATOM 2163 C C . PRO B 1 63 ? 3.049 6.906 15.109 1 96.44 63 PRO B C 1
ATOM 2165 O O . PRO B 1 63 ? 3.594 5.918 14.609 1 96.44 63 PRO B O 1
ATOM 2168 N N . GLY B 1 64 ? 3.67 7.969 15.547 1 96.81 64 GLY B N 1
ATOM 2169 C CA . GLY B 1 64 ? 5.109 7.918 15.758 1 96.81 64 GLY B CA 1
ATOM 2170 C C . GLY B 1 64 ? 5.902 8.492 14.594 1 96.81 64 GLY B C 1
ATOM 2171 O O . GLY B 1 64 ? 7.109 8.703 14.711 1 96.81 64 GLY B O 1
ATOM 2172 N N . ARG B 1 65 ? 5.23 8.758 13.461 1 98 65 ARG B N 1
ATOM 2173 C CA . ARG B 1 65 ? 6.055 9.25 12.367 1 98 65 ARG B CA 1
ATOM 2174 C C . ARG B 1 65 ? 5.195 9.758 11.219 1 98 65 ARG B C 1
ATOM 2176 O O . ARG B 1 65 ? 4.008 9.438 11.133 1 98 65 ARG B O 1
ATOM 2183 N N . VAL B 1 66 ? 5.836 10.477 10.305 1 98.69 66 VAL B N 1
ATOM 2184 C CA . VAL B 1 66 ? 5.316 10.875 9 1 98.69 66 VAL B CA 1
ATOM 2185 C C . VAL B 1 66 ? 6.23 10.344 7.895 1 98.69 66 VAL B C 1
ATOM 2187 O O . VAL B 1 66 ? 7.453 10.477 7.977 1 98.69 66 VAL B O 1
ATOM 2190 N N . LEU B 1 67 ? 5.684 9.688 6.961 1 98.75 67 LEU B N 1
ATOM 2191 C CA . LEU B 1 67 ? 6.41 9.273 5.766 1 98.75 67 LEU B CA 1
ATOM 2192 C C . LEU B 1 67 ? 6.129 10.219 4.605 1 98.75 67 LEU B C 1
ATOM 2194 O O . LEU B 1 67 ? 4.973 10.555 4.332 1 98.75 67 LEU B O 1
ATOM 2198 N N . LEU B 1 68 ? 7.18 10.703 3.969 1 98.94 68 LEU B N 1
ATOM 2199 C CA . LEU B 1 68 ? 7.047 11.656 2.871 1 98.94 68 LEU B CA 1
ATOM 2200 C C . LEU B 1 68 ? 7.605 11.078 1.577 1 98.94 68 LEU B C 1
ATOM 2202 O O . LEU B 1 68 ? 8.648 10.414 1.588 1 98.94 68 LEU B O 1
ATOM 2206 N N . THR B 1 69 ? 6.969 11.289 0.502 1 98.88 69 THR B N 1
ATOM 2207 C CA . THR B 1 69 ? 7.422 10.945 -0.841 1 98.88 69 THR B CA 1
ATOM 2208 C C . THR B 1 69 ? 7.355 12.156 -1.763 1 98.88 69 THR B C 1
ATOM 2210 O O . THR B 1 69 ? 6.348 12.867 -1.794 1 98.88 69 THR B O 1
ATOM 2213 N N . LEU B 1 70 ? 8.422 12.422 -2.451 1 98.88 70 LEU B N 1
ATOM 2214 C CA . LEU B 1 70 ? 8.461 13.445 -3.49 1 98.88 70 LEU B CA 1
ATOM 2215 C C . LEU B 1 70 ? 8.664 12.812 -4.863 1 98.88 70 LEU B C 1
ATOM 2217 O O . LEU B 1 70 ? 9.562 11.984 -5.043 1 98.88 70 LEU B O 1
ATOM 2221 N N . GLN B 1 71 ? 7.895 13.156 -5.777 1 98.44 71 GLN B N 1
ATOM 2222 C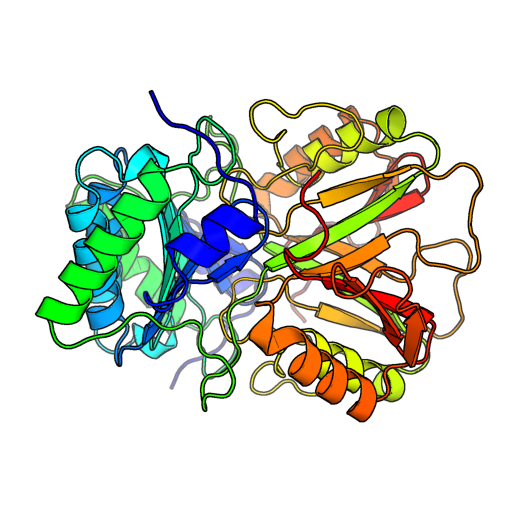 CA . GLN B 1 71 ? 7.922 12.773 -7.184 1 98.44 71 GLN B CA 1
ATOM 2223 C C . GLN B 1 71 ? 7.113 13.742 -8.039 1 98.44 71 GLN B C 1
ATOM 2225 O O . GLN B 1 71 ? 6.004 14.133 -7.66 1 98.44 71 GLN B O 1
ATOM 2230 N N . SER B 1 72 ? 7.621 14.141 -9.172 1 97.88 72 SER B N 1
ATOM 2231 C CA . SER B 1 72 ? 6.844 14.969 -10.094 1 97.88 72 SER B CA 1
ATOM 2232 C C . SER B 1 72 ? 5.68 14.18 -10.688 1 97.88 72 SER B C 1
ATOM 2234 O O . SER B 1 72 ? 5.883 13.188 -11.383 1 97.88 72 SER B O 1
ATOM 2236 N N . SER B 1 73 ? 4.5 14.617 -10.414 1 95.69 73 SER B N 1
ATOM 2237 C CA . SER B 1 73 ? 3.324 13.961 -10.977 1 95.69 73 SER B CA 1
ATOM 2238 C C . SER B 1 73 ? 3.283 14.094 -12.492 1 95.69 73 SER B C 1
ATOM 2240 O O . SER B 1 73 ? 2.783 13.203 -13.188 1 95.69 73 SER B O 1
ATOM 2242 N N . GLU B 1 74 ? 3.834 15.164 -13 1 94.25 74 GLU B N 1
ATOM 2243 C CA . GLU B 1 74 ? 3.857 15.414 -14.438 1 94.25 74 GLU B CA 1
ATOM 2244 C C . GLU B 1 74 ? 4.793 14.445 -15.156 1 94.25 74 GLU B C 1
ATOM 2246 O O . GLU B 1 74 ? 4.457 13.922 -16.219 1 94.25 74 GLU B O 1
ATOM 2251 N N . HIS B 1 75 ? 5.879 14.133 -14.555 1 95.06 75 HIS B N 1
ATOM 2252 C CA . HIS B 1 75 ? 6.91 13.352 -15.227 1 95.06 75 HIS B CA 1
ATOM 2253 C C . HIS B 1 75 ? 6.906 11.906 -14.734 1 95.06 75 HIS B C 1
ATOM 2255 O O . HIS B 1 75 ? 7.559 11.039 -15.328 1 95.06 75 HIS B O 1
ATOM 2261 N N . ALA B 1 76 ? 6.203 11.648 -13.625 1 94.94 76 ALA B N 1
ATOM 2262 C CA . ALA B 1 76 ? 6.23 10.344 -12.961 1 94.94 76 ALA B CA 1
ATOM 2263 C C . ALA B 1 76 ? 7.664 9.906 -12.68 1 94.94 76 ALA B C 1
ATOM 2265 O O . ALA B 1 76 ? 8.031 8.766 -12.953 1 94.94 76 ALA B O 1
ATOM 2266 N N . ALA B 1 77 ? 8.445 10.844 -12.25 1 96.19 77 ALA B N 1
ATOM 2267 C CA . ALA B 1 77 ? 9.867 10.664 -11.961 1 96.19 77 ALA B CA 1
ATOM 2268 C C . ALA B 1 77 ? 10.375 11.75 -11.016 1 96.19 77 ALA B C 1
ATOM 2270 O O . ALA B 1 77 ? 9.672 12.719 -10.742 1 96.19 77 ALA B O 1
ATOM 2271 N N . VAL B 1 78 ? 11.602 11.539 -10.531 1 98.12 78 VAL B N 1
ATOM 2272 C CA . VAL B 1 78 ? 12.258 12.562 -9.719 1 98.12 78 VAL B CA 1
ATOM 2273 C C . VAL B 1 78 ? 12.867 13.625 -10.617 1 98.12 78 VAL B C 1
ATOM 2275 O O . VAL B 1 78 ? 13.523 13.312 -11.609 1 98.12 78 VAL B O 1
ATOM 2278 N N . THR B 1 79 ? 12.594 14.867 -10.312 1 98.38 79 THR B N 1
ATOM 2279 C CA . THR B 1 79 ? 13.18 15.992 -11.031 1 98.38 79 THR B CA 1
ATOM 2280 C C . THR B 1 79 ? 14.086 16.797 -10.109 1 98.38 79 THR B C 1
ATOM 2282 O O . THR B 1 79 ? 14.133 16.562 -8.898 1 98.38 79 THR B O 1
ATOM 2285 N N . ASP B 1 80 ? 14.773 17.75 -10.703 1 98.62 80 ASP B N 1
ATOM 2286 C CA . ASP B 1 80 ? 15.586 18.656 -9.906 1 98.62 80 ASP B CA 1
ATOM 2287 C C . ASP B 1 80 ? 14.719 19.438 -8.914 1 98.62 80 ASP B C 1
ATOM 2289 O O . ASP B 1 80 ? 15.188 19.812 -7.84 1 98.62 80 ASP B O 1
ATOM 2293 N N . ARG B 1 81 ? 13.5 19.656 -9.258 1 98.75 81 ARG B N 1
ATOM 2294 C CA . ARG B 1 81 ? 12.586 20.344 -8.344 1 98.75 81 ARG B CA 1
ATOM 2295 C C . ARG B 1 81 ? 12.32 19.5 -7.102 1 98.75 81 ARG B C 1
ATOM 2297 O O . ARG B 1 81 ? 12.25 20.031 -5.992 1 98.75 81 ARG B O 1
ATOM 2304 N N . ASP B 1 82 ? 12.18 18.219 -7.27 1 98.88 82 ASP B N 1
ATOM 2305 C CA . ASP B 1 82 ? 11.977 17.328 -6.129 1 98.88 82 ASP B CA 1
ATOM 2306 C C . ASP B 1 82 ? 13.164 17.391 -5.164 1 98.88 82 ASP B C 1
ATOM 2308 O O . ASP B 1 82 ? 12.977 17.344 -3.947 1 98.88 82 ASP B O 1
ATOM 2312 N N . VAL B 1 83 ? 14.344 17.469 -5.691 1 98.88 83 VAL B N 1
ATOM 2313 C CA . VAL B 1 83 ? 15.539 17.578 -4.863 1 98.88 83 VAL B CA 1
ATOM 2314 C C . VAL B 1 83 ? 15.508 18.891 -4.078 1 98.88 83 VAL B C 1
ATOM 2316 O O . VAL B 1 83 ? 15.797 18.906 -2.881 1 98.88 83 VAL B O 1
ATOM 2319 N N . GLU B 1 84 ? 15.133 19.922 -4.723 1 98.81 84 GLU B N 1
ATOM 2320 C CA . GLU B 1 84 ? 15 21.203 -4.051 1 98.81 84 GLU B CA 1
ATOM 2321 C C . GLU B 1 84 ? 13.953 21.156 -2.945 1 98.81 84 GLU B C 1
ATOM 2323 O O . GLU B 1 84 ? 14.172 21.672 -1.849 1 98.81 84 GLU B O 1
ATOM 2328 N N . LEU B 1 85 ? 12.859 20.531 -3.219 1 98.94 85 LEU B N 1
ATOM 2329 C CA . LEU B 1 85 ? 11.789 20.406 -2.232 1 98.94 85 LEU B CA 1
ATOM 2330 C C . LEU B 1 85 ? 12.234 19.562 -1.046 1 98.94 85 LEU B C 1
ATOM 2332 O O . LEU B 1 85 ? 11.883 19.859 0.099 1 98.94 85 LEU B O 1
ATOM 2336 N N . ALA B 1 86 ? 13 18.531 -1.299 1 98.94 86 ALA B N 1
ATOM 2337 C CA . ALA B 1 86 ? 13.555 17.719 -0.212 1 98.94 86 ALA B CA 1
ATOM 2338 C C . ALA B 1 86 ? 14.422 18.562 0.716 1 98.94 86 ALA B C 1
ATOM 2340 O O . ALA B 1 86 ? 14.344 18.422 1.939 1 98.94 86 ALA B O 1
ATOM 2341 N N . ARG B 1 87 ? 15.203 19.422 0.147 1 98.88 87 ARG B N 1
ATOM 2342 C CA . ARG B 1 87 ? 16.047 20.328 0.94 1 98.88 87 ARG B CA 1
ATOM 2343 C C . ARG B 1 87 ? 15.188 21.281 1.762 1 98.88 87 ARG B C 1
ATOM 2345 O O . ARG B 1 87 ? 15.461 21.516 2.941 1 98.88 87 ARG B O 1
ATOM 2352 N N . ARG B 1 88 ? 14.18 21.812 1.139 1 98.94 88 ARG B N 1
ATOM 2353 C CA . ARG B 1 88 ? 13.297 22.75 1.83 1 98.94 88 ARG B CA 1
ATOM 2354 C C . ARG B 1 88 ? 12.594 22.062 2.998 1 98.94 88 ARG B C 1
ATOM 2356 O O . ARG B 1 88 ? 12.523 22.625 4.098 1 98.94 88 ARG B O 1
ATOM 2363 N N . ILE B 1 89 ? 12.07 20.875 2.791 1 98.94 89 ILE B N 1
ATOM 2364 C CA . ILE B 1 89 ? 11.383 20.125 3.838 1 98.94 89 ILE B CA 1
ATOM 2365 C C . ILE B 1 89 ? 12.352 19.797 4.969 1 98.94 89 ILE B C 1
ATOM 2367 O O . ILE B 1 89 ? 12.023 19.969 6.145 1 98.94 89 ILE B O 1
ATOM 2371 N N . THR B 1 90 ? 13.547 19.344 4.586 1 98.88 90 THR B N 1
ATOM 2372 C CA . THR B 1 90 ? 14.547 18.984 5.582 1 98.88 90 THR B CA 1
ATOM 2373 C C . THR B 1 90 ? 14.891 20.188 6.461 1 98.88 90 THR B C 1
ATOM 2375 O O . THR B 1 90 ? 14.938 20.062 7.688 1 98.88 90 THR B O 1
ATOM 2378 N N . THR B 1 91 ? 15.07 21.312 5.84 1 98.81 91 THR B N 1
ATOM 2379 C CA . THR B 1 91 ? 15.367 22.547 6.574 1 98.81 91 THR B CA 1
ATOM 2380 C C . THR B 1 91 ? 14.219 22.891 7.52 1 98.81 91 THR B C 1
ATOM 2382 O O . THR B 1 91 ? 14.445 23.203 8.688 1 98.81 91 THR B O 1
ATOM 2385 N N . ALA B 1 92 ? 12.984 22.844 7.055 1 98.81 92 ALA B N 1
ATOM 2386 C CA . ALA B 1 92 ? 11.812 23.188 7.855 1 98.81 92 ALA B CA 1
ATOM 2387 C C . ALA B 1 92 ? 11.688 22.25 9.055 1 98.81 92 ALA B C 1
ATOM 2389 O O . ALA B 1 92 ? 11.367 22.688 10.164 1 98.81 92 ALA B O 1
ATOM 2390 N N . VAL B 1 93 ? 11.898 20.984 8.836 1 98.69 93 VAL B N 1
ATOM 2391 C CA . VAL B 1 93 ? 11.812 19.969 9.875 1 98.69 93 VAL B CA 1
ATOM 2392 C C . VAL B 1 93 ? 12.898 20.188 10.922 1 98.69 93 VAL B C 1
ATOM 2394 O O . VAL B 1 93 ? 12.641 20.109 12.125 1 98.69 93 VAL B O 1
ATOM 2397 N N . GLU B 1 94 ? 14.094 20.516 10.5 1 98.56 94 GLU B N 1
ATOM 2398 C CA . GLU B 1 94 ? 15.211 20.781 11.398 1 98.56 94 GLU B CA 1
ATOM 2399 C C . GLU B 1 94 ? 14.961 22.016 12.25 1 98.56 94 GLU B C 1
ATOM 2401 O O . GLU B 1 94 ? 15.367 22.062 13.414 1 98.56 94 GLU B O 1
ATOM 2406 N N . GLU B 1 95 ? 14.328 22.969 11.695 1 98.5 95 GLU B N 1
ATOM 2407 C CA . GLU B 1 95 ? 14.039 24.219 12.398 1 98.5 95 GLU B CA 1
ATOM 2408 C C . GLU B 1 95 ? 13.141 23.969 13.609 1 98.5 95 GLU B C 1
ATOM 2410 O O . GLU B 1 95 ? 13.156 24.75 14.562 1 98.5 95 GLU B O 1
ATOM 2415 N N . VAL B 1 96 ? 12.398 22.906 13.578 1 98.19 96 VAL B N 1
ATOM 2416 C CA . VAL B 1 96 ? 11.523 22.625 14.711 1 98.19 96 VAL B CA 1
ATOM 2417 C C . VAL B 1 96 ? 12.109 21.484 15.555 1 98.19 96 VAL B C 1
ATOM 2419 O O . VAL B 1 96 ? 11.398 20.844 16.312 1 98.19 96 VAL B O 1
ATOM 2422 N N . GLY B 1 97 ? 13.352 21.125 15.367 1 98.31 97 GLY B N 1
ATOM 2423 C CA . GLY B 1 97 ? 14.094 20.203 16.219 1 98.31 97 GLY B CA 1
ATOM 2424 C C . GLY B 1 97 ? 13.922 18.75 15.828 1 98.31 97 GLY B C 1
ATOM 2425 O O . GLY B 1 97 ? 14.172 17.859 16.641 1 98.31 97 GLY B O 1
ATOM 2426 N N . LEU B 1 98 ? 13.461 18.5 14.672 1 98.62 98 LEU B N 1
ATOM 2427 C CA . LEU B 1 98 ? 13.258 17.141 14.18 1 98.62 98 LEU B CA 1
ATOM 2428 C C . LEU B 1 98 ? 14.234 16.812 13.047 1 98.62 98 LEU B C 1
ATOM 2430 O O . LEU B 1 98 ? 15.109 17.625 12.734 1 98.62 98 LEU B O 1
ATOM 2434 N N . ARG B 1 99 ? 14.117 15.602 12.484 1 98.38 99 ARG B N 1
ATOM 2435 C CA . ARG B 1 99 ? 15.047 15.211 11.422 1 98.38 99 ARG B CA 1
ATOM 2436 C C . ARG B 1 99 ? 14.383 14.281 10.422 1 98.38 99 ARG B C 1
ATOM 2438 O O . ARG B 1 99 ? 13.43 13.578 10.766 1 98.38 99 ARG B O 1
ATOM 2445 N N . THR B 1 100 ? 14.906 14.266 9.242 1 98.75 100 THR B N 1
ATOM 2446 C CA . THR B 1 100 ? 14.555 13.297 8.211 1 98.75 100 THR B CA 1
ATOM 2447 C C . THR B 1 100 ? 15.469 12.086 8.266 1 98.75 100 THR B C 1
ATOM 2449 O O . THR B 1 100 ? 16.688 12.227 8.422 1 98.75 100 THR B O 1
ATOM 2452 N N . GLU B 1 101 ? 14.922 10.938 8.172 1 97.94 101 GLU B N 1
ATOM 2453 C CA . GLU B 1 101 ? 15.781 9.758 8.18 1 97.94 101 GLU B CA 1
ATOM 2454 C C . GLU B 1 101 ? 15.117 8.578 7.488 1 97.94 101 GLU B C 1
ATOM 2456 O O . GLU B 1 101 ? 13.891 8.43 7.539 1 97.94 101 GLU B O 1
ATOM 2461 N N . PRO B 1 102 ? 15.891 7.73 6.883 1 98.06 102 PRO B N 1
ATOM 2462 C CA . PRO B 1 102 ? 15.375 6.566 6.164 1 98.06 102 PRO B CA 1
ATOM 2463 C C . PRO B 1 102 ? 15.102 5.379 7.086 1 98.06 102 PRO B C 1
ATOM 2465 O O . PRO B 1 102 ? 14.562 4.359 6.645 1 98.06 102 PRO B O 1
ATOM 2468 N N . GLU B 1 103 ? 15.5 5.438 8.32 1 97.25 103 GLU B N 1
ATOM 2469 C CA . GLU B 1 103 ? 15.258 4.473 9.391 1 97.25 103 GLU B CA 1
ATOM 2470 C C . GLU B 1 103 ? 15.969 3.148 9.109 1 97.25 103 GLU B C 1
ATOM 2472 O O . GLU B 1 103 ? 15.398 2.076 9.328 1 97.25 103 GLU B O 1
ATOM 2477 N N . ILE B 1 104 ? 17.156 3.242 8.562 1 96.88 104 ILE B N 1
ATOM 2478 C CA . ILE B 1 104 ? 18.031 2.1 8.32 1 96.88 104 ILE B CA 1
ATOM 2479 C C . ILE B 1 104 ? 18.797 1.761 9.594 1 96.88 104 ILE B C 1
ATOM 2481 O O . ILE B 1 104 ? 19.531 2.602 10.125 1 96.88 104 ILE B O 1
ATOM 2485 N N . ALA B 1 105 ? 18.656 0.506 10.016 1 92.62 105 ALA B N 1
ATOM 2486 C CA . ALA B 1 105 ? 19.406 -0.013 11.164 1 92.62 105 ALA B CA 1
ATOM 2487 C C . ALA B 1 105 ? 19.172 0.849 12.398 1 92.62 105 ALA B C 1
ATOM 2489 O O . ALA B 1 105 ? 20.125 1.157 13.133 1 92.62 105 ALA B O 1
ATOM 2490 N N . THR B 1 106 ? 17.922 1.179 12.367 1 90.12 106 THR B N 1
ATOM 2491 C CA . THR B 1 106 ? 17.484 1.874 13.57 1 90.12 106 THR B CA 1
ATOM 2492 C C . THR B 1 106 ? 16.547 0.99 14.398 1 90.12 106 THR B C 1
ATOM 2494 O O . THR B 1 106 ? 16.297 -0.163 14.039 1 90.12 106 THR B O 1
ATOM 2497 N N . GLY B 1 107 ? 16.141 1.188 15.578 1 89.5 107 GLY B N 1
ATOM 2498 C CA . GLY B 1 107 ? 15.156 0.498 16.406 1 89.5 107 GLY B CA 1
ATOM 2499 C C . GLY B 1 107 ? 13.734 0.677 15.922 1 89.5 107 GLY B C 1
ATOM 2500 O O . GLY B 1 107 ? 12.789 0.188 16.547 1 89.5 107 GLY B O 1
ATOM 2501 N N . ALA B 1 108 ? 13.688 1.356 14.648 1 93.06 108 ALA B N 1
ATOM 2502 C CA . ALA B 1 108 ? 12.367 1.549 14.047 1 93.06 108 ALA B CA 1
ATOM 2503 C C . ALA B 1 108 ? 11.789 0.224 13.562 1 93.06 108 ALA B C 1
ATOM 2505 O O . ALA B 1 108 ? 12.523 -0.755 13.391 1 93.06 108 ALA B O 1
ATOM 2506 N N . PRO B 1 109 ? 10.453 0.197 13.312 1 92.88 109 PRO B N 1
ATOM 2507 C CA . PRO B 1 109 ? 9.82 -1.057 12.898 1 92.88 109 PRO B CA 1
ATOM 2508 C C . PRO B 1 109 ? 10.375 -1.587 11.578 1 92.88 109 PRO B C 1
ATOM 2510 O O . PRO B 1 109 ? 10.492 -2.801 11.391 1 92.88 109 PRO B O 1
ATOM 2513 N N . ARG B 1 110 ? 10.688 -0.729 10.656 1 96.25 110 ARG B N 1
ATOM 2514 C CA . ARG B 1 110 ? 11.383 -1.073 9.422 1 96.25 110 ARG B CA 1
ATOM 2515 C C . ARG B 1 110 ? 11.906 0.177 8.719 1 96.25 110 ARG B C 1
ATOM 2517 O O . ARG B 1 110 ? 11.484 1.292 9.031 1 96.25 110 ARG B O 1
ATOM 2524 N N . SER B 1 111 ? 12.766 -0.009 7.723 1 98.12 111 SER B N 1
ATOM 2525 C CA . SER B 1 111 ? 13.266 1.077 6.883 1 98.12 111 SER B CA 1
ATOM 2526 C C . SER B 1 111 ? 12.266 1.437 5.793 1 98.12 111 SER B C 1
ATOM 2528 O O . SER B 1 111 ? 11.211 0.805 5.676 1 98.12 111 SER B O 1
ATOM 2530 N N . LEU B 1 112 ? 12.609 2.549 5.059 1 98.5 112 LEU B N 1
ATOM 2531 C CA . LEU B 1 112 ? 11.844 2.855 3.854 1 98.5 112 LEU B CA 1
ATOM 2532 C C . LEU B 1 112 ? 11.789 1.646 2.924 1 98.5 112 LEU B C 1
ATOM 2534 O O . LEU B 1 112 ? 12.727 0.848 2.881 1 98.5 112 LEU B O 1
ATOM 2538 N N . GLN B 1 113 ? 10.711 1.531 2.232 1 98.75 113 GLN B N 1
ATOM 2539 C CA . GLN B 1 113 ? 10.594 0.482 1.227 1 98.75 113 GLN B CA 1
ATOM 2540 C C . GLN B 1 113 ? 9.422 0.754 0.289 1 98.75 113 GLN B C 1
ATOM 2542 O O . GLN B 1 113 ? 8.562 1.594 0.582 1 98.75 113 GLN B O 1
ATOM 2547 N N . LEU B 1 114 ? 9.414 0.092 -0.8 1 98.38 114 LEU B N 1
ATOM 2548 C CA . LEU B 1 114 ? 8.328 0.108 -1.774 1 98.38 114 LEU B CA 1
ATOM 2549 C C . LEU B 1 114 ? 8.117 -1.275 -2.381 1 98.38 114 LEU B C 1
ATOM 2551 O O . LEU B 1 114 ? 9.07 -1.891 -2.873 1 98.38 114 LEU B O 1
ATOM 2555 N N . LEU B 1 115 ? 6.902 -1.773 -2.287 1 98.62 115 LEU B N 1
ATOM 2556 C CA . LEU B 1 115 ? 6.555 -3.074 -2.846 1 98.62 115 LEU B CA 1
ATOM 2557 C C . LEU B 1 115 ? 5.926 -2.922 -4.227 1 98.62 115 LEU B C 1
ATOM 2559 O O . LEU B 1 115 ? 5.082 -2.047 -4.438 1 98.62 115 LEU B O 1
ATOM 2563 N N . GLU B 1 116 ? 6.348 -3.703 -5.195 1 98.44 116 GLU B N 1
ATOM 2564 C CA . GLU B 1 116 ? 5.703 -3.863 -6.496 1 98.44 116 GLU B CA 1
ATOM 2565 C C . GLU B 1 116 ? 5.293 -5.312 -6.734 1 98.44 116 GLU B C 1
ATOM 2567 O O . GLU B 1 116 ? 5.789 -6.223 -6.066 1 98.44 116 GLU B O 1
ATOM 2572 N N . ILE B 1 117 ? 4.383 -5.477 -7.598 1 98.75 117 ILE B N 1
ATOM 2573 C CA . ILE B 1 117 ? 3.936 -6.797 -8.031 1 98.75 117 ILE B CA 1
ATOM 2574 C C . ILE B 1 117 ? 4.254 -6.988 -9.516 1 98.75 117 ILE B C 1
ATOM 2576 O O . ILE B 1 117 ? 3.92 -6.137 -10.344 1 98.75 117 ILE B O 1
ATOM 2580 N N . ALA B 1 118 ? 4.918 -8.078 -9.797 1 98.06 118 ALA B N 1
ATOM 2581 C CA . ALA B 1 118 ? 5.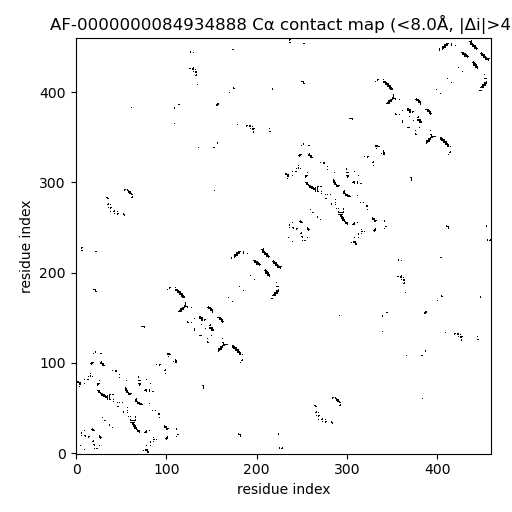242 -8.406 -11.18 1 98.06 118 ALA B CA 1
ATOM 2582 C C . ALA B 1 118 ? 4.43 -9.602 -11.664 1 98.06 118 ALA B C 1
ATOM 2584 O O . ALA B 1 118 ? 4.277 -10.586 -10.945 1 98.06 118 ALA B O 1
ATOM 2585 N N . ILE B 1 119 ? 3.926 -9.5 -12.828 1 97.88 119 ILE B N 1
ATOM 2586 C CA . ILE B 1 119 ? 3.197 -10.586 -13.469 1 97.88 119 ILE B CA 1
ATOM 2587 C C . ILE B 1 119 ? 3.902 -10.992 -14.758 1 97.88 119 ILE B C 1
ATOM 2589 O O . ILE B 1 119 ? 3.967 -10.203 -15.711 1 97.88 119 ILE B O 1
ATOM 2593 N N . ASP B 1 120 ? 4.43 -12.211 -14.781 1 96.62 120 ASP B N 1
ATOM 2594 C CA . ASP B 1 120 ? 4.961 -12.781 -16.016 1 96.62 120 ASP B CA 1
ATOM 2595 C C . ASP B 1 120 ? 3.842 -13.062 -17.016 1 96.62 120 ASP B C 1
ATOM 2597 O O . ASP B 1 120 ? 2.826 -13.672 -16.656 1 96.62 120 ASP B O 1
ATOM 2601 N N . ALA B 1 121 ? 4.07 -12.688 -18.219 1 96.69 121 ALA B N 1
ATOM 2602 C CA . ALA B 1 121 ? 2.998 -12.852 -19.203 1 96.69 121 ALA B CA 1
ATOM 2603 C C . ALA B 1 121 ? 3.562 -13.188 -20.578 1 96.69 121 ALA B C 1
ATOM 2605 O O . ALA B 1 121 ? 4.602 -12.656 -20.969 1 96.69 121 ALA B O 1
ATOM 2606 N N . LEU B 1 122 ? 2.875 -14.047 -21.297 1 96.38 122 LEU B N 1
ATOM 2607 C CA . LEU B 1 122 ? 3.189 -14.344 -22.688 1 96.38 122 LEU B CA 1
ATOM 2608 C C . LEU B 1 122 ? 2.619 -13.273 -23.609 1 96.38 122 LEU B C 1
ATOM 2610 O O . LEU B 1 122 ? 3.254 -12.898 -24.594 1 96.38 122 LEU B O 1
ATOM 2614 N N . ASP B 1 123 ? 1.464 -12.766 -23.344 1 96.75 123 ASP B N 1
ATOM 2615 C CA . ASP B 1 123 ? 0.753 -11.766 -24.141 1 96.75 123 ASP B CA 1
ATOM 2616 C C . ASP B 1 123 ? 0.237 -10.633 -23.25 1 96.75 123 ASP B C 1
ATOM 2618 O O . ASP B 1 123 ? -0.952 -10.586 -22.938 1 96.75 123 ASP B O 1
ATOM 2622 N N . ILE B 1 124 ? 1.049 -9.672 -22.969 1 97.69 124 ILE B N 1
ATOM 2623 C CA . ILE B 1 124 ? 0.774 -8.602 -22.016 1 97.69 124 ILE B CA 1
ATOM 2624 C C . ILE B 1 124 ? -0.461 -7.82 -22.469 1 97.69 124 ILE B C 1
ATOM 2626 O O . ILE B 1 124 ? -1.367 -7.57 -21.672 1 97.69 124 ILE B O 1
ATOM 2630 N N . PRO B 1 125 ? -0.665 -7.441 -23.734 1 96.56 125 PRO B N 1
ATOM 2631 C CA . PRO B 1 125 ? -1.844 -6.68 -24.156 1 96.56 125 PRO B CA 1
ATOM 2632 C C . PRO B 1 125 ? -3.154 -7.391 -23.828 1 96.56 125 PRO B C 1
ATOM 2634 O O . PRO B 1 125 ? -4.18 -6.742 -23.625 1 96.56 125 PRO B O 1
ATOM 2637 N N . SER B 1 126 ? -3.078 -8.703 -23.734 1 96.56 126 SER B N 1
ATOM 2638 C CA . SER B 1 126 ? -4.305 -9.461 -23.531 1 96.56 126 SER B CA 1
ATOM 2639 C C . SER B 1 126 ? -4.707 -9.477 -22.047 1 96.56 126 SER B C 1
ATOM 2641 O O . SER B 1 126 ? -5.859 -9.75 -21.719 1 96.56 126 SER B O 1
ATOM 2643 N N . ILE B 1 127 ? -3.768 -9.148 -21.125 1 97.69 127 ILE B N 1
ATOM 2644 C CA . ILE B 1 127 ? -4.133 -9.305 -19.734 1 97.69 127 ILE B CA 1
ATOM 2645 C C . ILE B 1 127 ? -4.062 -7.957 -19.016 1 97.69 127 ILE B C 1
ATOM 2647 O O . ILE B 1 127 ? -4.727 -7.75 -18 1 97.69 127 ILE B O 1
ATOM 2651 N N . ARG B 1 128 ? -3.311 -7.035 -19.547 1 98.19 128 ARG B N 1
ATOM 2652 C CA . ARG B 1 128 ? -3.059 -5.746 -18.906 1 98.19 128 ARG B CA 1
ATOM 2653 C C . ARG B 1 128 ? -4.363 -4.996 -18.656 1 98.19 128 ARG B C 1
ATOM 2655 O O . ARG B 1 128 ? -4.578 -4.473 -17.562 1 98.19 128 ARG B O 1
ATOM 2662 N N . PRO B 1 129 ? -5.371 -4.922 -19.609 1 98.12 129 PRO B N 1
ATOM 2663 C CA . PRO B 1 129 ? -6.613 -4.188 -19.359 1 98.12 129 PRO B CA 1
ATOM 2664 C C . PRO B 1 129 ? -7.41 -4.738 -18.188 1 98.12 129 PRO B C 1
ATOM 2666 O O . PRO B 1 129 ? -8.008 -3.971 -17.422 1 98.12 129 PRO B O 1
ATOM 2669 N N . PHE B 1 130 ? -7.43 -6.066 -18 1 98.81 130 PHE B N 1
ATOM 2670 C CA . PHE B 1 130 ? -8.125 -6.691 -16.891 1 98.81 130 PHE B CA 1
ATOM 2671 C C . PHE B 1 130 ? -7.566 -6.191 -15.562 1 98.81 130 PHE B C 1
ATOM 2673 O O . PHE B 1 130 ? -8.328 -5.789 -14.672 1 98.81 130 PHE B O 1
ATOM 2680 N N . TRP B 1 131 ? -6.258 -6.203 -15.406 1 98.81 131 TRP B N 1
ATOM 2681 C CA . TRP B 1 131 ? -5.617 -5.812 -14.156 1 98.81 131 TRP B CA 1
ATOM 2682 C C . TRP B 1 131 ? -5.832 -4.328 -13.875 1 98.81 131 TRP B C 1
ATOM 2684 O O . TRP B 1 131 ? -6.039 -3.93 -12.727 1 98.81 131 TRP B O 1
ATOM 2694 N N . LYS B 1 132 ? -5.809 -3.49 -14.969 1 98.62 132 LYS B N 1
ATOM 2695 C CA . LYS B 1 132 ? -6.109 -2.068 -14.812 1 98.62 132 LYS B CA 1
ATOM 2696 C C . LYS B 1 132 ? -7.52 -1.86 -14.266 1 98.62 132 LYS B C 1
ATOM 2698 O O . LYS B 1 132 ? -7.719 -1.096 -13.32 1 98.62 132 LYS B O 1
ATOM 2703 N N . ALA B 1 133 ? -8.422 -2.613 -14.727 1 98.75 133 ALA B N 1
ATOM 2704 C CA . ALA B 1 133 ? -9.836 -2.461 -14.375 1 98.75 133 ALA B CA 1
ATOM 2705 C C . ALA B 1 133 ? -10.117 -3.002 -12.977 1 98.75 133 ALA B C 1
ATOM 2707 O O . ALA B 1 133 ? -10.711 -2.312 -12.148 1 98.75 133 ALA B O 1
ATOM 2708 N N . VAL B 1 134 ? -9.633 -4.195 -12.703 1 98.94 134 VAL B N 1
ATOM 2709 C CA . VAL B 1 134 ? -10.031 -4.859 -11.461 1 98.94 134 VAL B CA 1
ATOM 2710 C C . VAL B 1 134 ? -9.398 -4.141 -10.273 1 98.94 134 VAL B C 1
ATOM 2712 O O . VAL B 1 134 ? -10.016 -4.039 -9.203 1 98.94 134 VAL B O 1
ATOM 2715 N N . LEU B 1 135 ? -8.242 -3.586 -10.453 1 98.88 135 LEU B N 1
ATOM 2716 C CA . LEU B 1 135 ? -7.551 -2.93 -9.352 1 98.88 135 LEU B CA 1
ATOM 2717 C C . LEU B 1 135 ? -7.984 -1.472 -9.227 1 98.88 135 LEU B C 1
ATOM 2719 O O . LEU B 1 135 ? -7.723 -0.823 -8.211 1 98.88 135 LEU B O 1
ATOM 2723 N N . GLY B 1 136 ? -8.695 -0.959 -10.258 1 98.5 136 GLY B N 1
ATOM 2724 C CA . GLY B 1 136 ? -8.945 0.472 -10.289 1 98.5 136 GLY B CA 1
ATOM 2725 C C . GLY B 1 136 ? -7.688 1.3 -10.461 1 98.5 136 GLY B C 1
ATOM 2726 O O . GLY B 1 136 ? -7.555 2.367 -9.859 1 98.5 136 GLY B O 1
ATOM 2727 N N . TYR B 1 137 ? -6.719 0.725 -11.203 1 98.56 137 TYR B N 1
ATOM 2728 C CA . TYR B 1 137 ? -5.426 1.373 -11.398 1 98.56 137 TYR B CA 1
ATOM 2729 C C . TYR B 1 137 ? -5.41 2.176 -12.695 1 98.56 137 TYR B C 1
ATOM 2731 O O . TYR B 1 137 ? -6.398 2.197 -13.43 1 98.56 137 TYR B O 1
ATOM 2739 N N . ALA B 1 138 ? -4.363 2.955 -12.906 1 97.62 138 ALA B N 1
ATOM 2740 C CA . ALA B 1 138 ? -4.168 3.791 -14.086 1 97.62 138 ALA B CA 1
ATOM 2741 C C . ALA B 1 138 ? -2.781 3.57 -14.695 1 97.62 138 ALA B C 1
ATOM 2743 O O . ALA B 1 138 ? -1.892 3.025 -14.039 1 97.62 138 ALA B O 1
ATOM 2744 N N . ASP B 1 139 ? -2.699 3.951 -15.945 1 96.62 139 ASP B N 1
ATOM 2745 C CA . ASP B 1 139 ? -1.367 4.02 -16.531 1 96.62 139 ASP B CA 1
ATOM 2746 C C . ASP B 1 139 ? -0.523 5.102 -15.867 1 96.62 139 ASP B C 1
ATOM 2748 O O . ASP B 1 139 ? -1.047 6.141 -15.453 1 96.62 139 ASP B O 1
ATOM 2752 N N . GLU B 1 140 ? 0.724 4.781 -15.664 1 93.12 140 GLU B N 1
ATOM 2753 C CA . GLU B 1 140 ? 1.627 5.844 -15.234 1 93.12 140 GLU B CA 1
ATOM 2754 C C . GLU B 1 140 ? 1.705 6.957 -16.266 1 93.12 140 GLU B C 1
ATOM 2756 O O . GLU B 1 140 ? 1.785 6.684 -17.469 1 93.12 140 GLU B O 1
ATOM 2761 N N . PRO B 1 141 ? 1.64 8.227 -15.867 1 88 141 PRO B N 1
ATOM 2762 C CA . PRO B 1 141 ? 1.692 9.32 -16.844 1 88 141 PRO B CA 1
ATOM 2763 C C . PRO B 1 141 ? 2.896 9.227 -17.766 1 88 141 PRO B C 1
ATOM 2765 O O . PRO B 1 141 ? 4.031 9.102 -17.312 1 88 141 PRO B O 1
ATOM 2768 N N . GLY B 1 142 ? 2.631 9.211 -19.016 1 87.44 142 GLY B N 1
ATOM 2769 C CA . GLY B 1 142 ? 3.678 9.18 -20.031 1 87.44 142 GLY B CA 1
ATOM 2770 C C . GLY B 1 142 ? 4.203 7.781 -20.312 1 87.44 142 GLY B C 1
ATOM 2771 O O . GLY B 1 142 ? 5.145 7.609 -21.078 1 87.44 142 GLY B O 1
ATOM 2772 N N . ALA B 1 143 ? 3.672 6.816 -19.641 1 87.88 143 ALA B N 1
ATOM 2773 C CA . ALA B 1 143 ? 4.137 5.438 -19.766 1 87.88 143 ALA B CA 1
ATOM 2774 C C . ALA B 1 143 ? 2.961 4.469 -19.859 1 87.88 143 ALA B C 1
ATOM 2776 O O . ALA B 1 143 ? 2.539 3.893 -18.859 1 87.88 143 ALA B O 1
ATOM 2777 N N . ASP B 1 144 ? 2.486 4.309 -21.047 1 86.25 144 ASP B N 1
ATOM 2778 C CA . ASP B 1 144 ? 1.316 3.447 -21.203 1 86.25 144 ASP B CA 1
ATOM 2779 C C . ASP B 1 144 ? 1.624 2.258 -22.109 1 86.25 144 ASP B C 1
ATOM 2781 O O . ASP B 1 144 ? 0.711 1.621 -22.641 1 86.25 144 ASP B O 1
ATOM 2785 N N . GLY B 1 145 ? 2.949 1.957 -22.234 1 89.25 145 GLY B N 1
ATOM 2786 C CA . GLY B 1 145 ? 3.346 0.781 -22.984 1 89.25 145 GLY B CA 1
ATOM 2787 C C . GLY B 1 145 ? 3.088 -0.519 -22.25 1 89.25 145 GLY B C 1
ATOM 2788 O O . GLY B 1 145 ? 2.766 -0.51 -21.062 1 89.25 145 GLY B O 1
ATOM 2789 N N . PRO B 1 146 ? 3.205 -1.614 -22.922 1 86.5 146 PRO B N 1
ATOM 2790 C CA . PRO B 1 146 ? 2.865 -2.918 -22.359 1 86.5 146 PRO B CA 1
ATOM 2791 C C . PRO B 1 146 ? 3.684 -3.246 -21.109 1 86.5 146 PRO B C 1
ATOM 2793 O O . PRO B 1 146 ? 3.166 -3.855 -20.172 1 86.5 146 PRO B O 1
ATOM 2796 N N . GLY B 1 147 ? 4.898 -2.916 -21.094 1 88.94 147 GLY B N 1
ATOM 2797 C CA . GLY B 1 147 ? 5.758 -3.266 -19.969 1 88.94 147 GLY B CA 1
ATOM 2798 C C . GLY B 1 147 ? 5.758 -2.221 -18.875 1 88.94 147 GLY B C 1
ATOM 2799 O O . GLY B 1 147 ? 6.391 -2.408 -17.828 1 88.94 147 GLY B O 1
ATOM 2800 N N . ASP B 1 148 ? 5.023 -1.114 -19.094 1 94.31 148 ASP B N 1
ATOM 2801 C CA . ASP B 1 148 ? 4.961 -0.041 -18.109 1 94.31 148 ASP B CA 1
ATOM 2802 C C . ASP B 1 148 ? 4.035 -0.412 -16.953 1 94.31 148 ASP B C 1
ATOM 2804 O O . ASP B 1 148 ? 3.09 -1.184 -17.125 1 94.31 148 ASP B O 1
ATOM 2808 N N . PRO B 1 149 ? 4.324 0.138 -15.852 1 96.81 149 PRO B N 1
ATOM 2809 C CA . PRO B 1 149 ? 3.521 -0.257 -14.695 1 96.81 149 PRO B CA 1
ATOM 2810 C C . PRO B 1 149 ? 2.117 0.342 -14.719 1 96.81 149 PRO B C 1
ATOM 2812 O O . PRO B 1 149 ? 1.914 1.428 -15.266 1 96.81 149 PRO B O 1
ATOM 2815 N N . LEU B 1 150 ? 1.137 -0.415 -14.219 1 98.25 150 LEU B N 1
ATOM 2816 C CA . LEU B 1 150 ? -0.117 0.123 -13.703 1 98.25 150 LEU B CA 1
ATOM 2817 C C . LEU B 1 150 ? 0.061 0.644 -12.281 1 98.25 150 LEU B C 1
ATOM 2819 O O . LEU B 1 150 ? 0.696 -0.01 -11.453 1 98.25 150 LEU B O 1
ATOM 2823 N N . VAL B 1 151 ? -0.477 1.833 -12.016 1 97.81 151 VAL B N 1
ATOM 2824 C CA . VAL B 1 151 ? -0.245 2.426 -10.703 1 97.81 151 VAL B CA 1
ATOM 2825 C C . VAL B 1 151 ? -1.582 2.744 -10.031 1 97.81 151 VAL B C 1
ATOM 2827 O O . VAL B 1 151 ? -2.559 3.07 -10.711 1 97.81 151 VAL B O 1
ATOM 2830 N N . ASP B 1 152 ? -1.65 2.545 -8.719 1 97.94 152 ASP B N 1
ATOM 2831 C CA . ASP B 1 152 ? -2.76 3.086 -7.938 1 97.94 152 ASP B CA 1
ATOM 2832 C C . ASP B 1 152 ? -2.809 4.609 -8.039 1 97.94 152 ASP B C 1
ATOM 2834 O O . ASP B 1 152 ? -1.854 5.293 -7.66 1 97.94 152 ASP B O 1
ATOM 2838 N N . PRO B 1 153 ? -3.895 5.148 -8.531 1 96.75 153 PRO B N 1
ATOM 2839 C CA . PRO B 1 153 ? -3.945 6.602 -8.688 1 96.75 153 PRO B CA 1
ATOM 2840 C C . PRO B 1 153 ? -3.811 7.34 -7.355 1 96.75 153 PRO B C 1
ATOM 2842 O O . PRO B 1 153 ? -3.51 8.539 -7.336 1 96.75 153 PRO B O 1
ATOM 2845 N N . LEU B 1 154 ? -3.994 6.633 -6.246 1 96.38 154 LEU B N 1
ATOM 2846 C CA . LEU B 1 154 ? -3.869 7.258 -4.934 1 96.38 154 LEU B CA 1
ATOM 2847 C C . LEU B 1 154 ? -2.562 6.852 -4.258 1 96.38 154 LEU B C 1
ATOM 2849 O O . LEU B 1 154 ? -2.311 7.223 -3.111 1 96.38 154 LEU B O 1
ATOM 2853 N N . ARG B 1 155 ? -1.83 6.07 -4.844 1 94.81 155 ARG B N 1
ATOM 2854 C CA . ARG B 1 155 ? -0.499 5.645 -4.422 1 94.81 155 ARG B CA 1
ATOM 2855 C C . ARG B 1 155 ? -0.542 4.992 -3.045 1 94.81 155 ARG B C 1
ATOM 2857 O O . ARG B 1 155 ? 0.349 5.207 -2.221 1 94.81 155 ARG B O 1
ATOM 2864 N N . GLN B 1 156 ? -1.594 4.254 -2.799 1 96.56 156 GLN B N 1
ATOM 2865 C CA . GLN B 1 156 ? -1.708 3.477 -1.57 1 96.56 156 GLN B CA 1
ATOM 2866 C C . GLN B 1 156 ? -1.223 2.045 -1.778 1 96.56 156 GLN B C 1
ATOM 2868 O O . GLN B 1 156 ? -0.625 1.449 -0.879 1 96.56 156 GLN B O 1
ATOM 2873 N N . GLY B 1 157 ? -1.517 1.545 -2.898 1 97.81 157 GLY B N 1
ATOM 2874 C CA . GLY B 1 157 ? -1.161 0.164 -3.184 1 97.81 157 GLY B CA 1
ATOM 2875 C C . GLY B 1 157 ? 0.066 0.034 -4.066 1 97.81 157 GLY B C 1
ATOM 2876 O O . GLY B 1 157 ? 0.522 1.017 -4.652 1 97.81 157 GLY B O 1
ATOM 2877 N N . PRO B 1 158 ? 0.584 -1.13 -4.145 1 98.5 158 PRO B N 1
ATOM 2878 C CA . PRO B 1 158 ? 1.771 -1.362 -4.973 1 98.5 158 PRO B CA 1
ATOM 2879 C C . PRO B 1 158 ? 1.487 -1.219 -6.465 1 98.5 158 PRO B C 1
ATOM 2881 O O . PRO B 1 158 ? 0.396 -1.564 -6.926 1 98.5 158 PRO B O 1
ATOM 2884 N N . ALA B 1 159 ? 2.479 -0.732 -7.203 1 98.19 159 ALA B N 1
ATOM 2885 C CA . ALA B 1 159 ? 2.393 -0.783 -8.656 1 98.19 159 ALA B CA 1
ATOM 2886 C C . ALA B 1 159 ? 2.434 -2.225 -9.164 1 98.19 159 ALA B C 1
ATOM 2888 O O . ALA B 1 159 ? 2.986 -3.104 -8.5 1 98.19 159 ALA B O 1
ATOM 2889 N N . VAL B 1 160 ? 1.807 -2.449 -10.297 1 98.62 160 VAL B N 1
ATOM 2890 C CA . VAL B 1 160 ? 1.815 -3.744 -10.969 1 98.62 160 VAL B CA 1
ATOM 2891 C C . VAL B 1 160 ? 2.459 -3.607 -12.344 1 98.62 160 VAL B C 1
ATOM 2893 O O . VAL B 1 160 ? 2.033 -2.781 -13.156 1 98.62 160 VAL B O 1
ATOM 2896 N N . TRP B 1 161 ? 3.52 -4.371 -12.555 1 97.75 161 TRP B N 1
ATOM 2897 C CA . TRP B 1 161 ? 4.137 -4.336 -13.875 1 97.75 161 TRP B CA 1
ATOM 2898 C C . TRP B 1 161 ? 4.223 -5.734 -14.469 1 97.75 161 TRP B C 1
ATOM 2900 O O . TRP B 1 161 ? 3.902 -6.723 -13.805 1 97.75 161 TRP B O 1
ATOM 2910 N N . PHE B 1 162 ? 4.531 -5.77 -15.773 1 97.81 162 PHE B N 1
ATOM 2911 C CA . PHE B 1 162 ? 4.441 -7.02 -16.516 1 97.81 162 PHE B CA 1
ATOM 2912 C C . PHE B 1 162 ? 5.785 -7.383 -17.141 1 97.81 162 PHE B C 1
ATOM 2914 O O . PHE B 1 162 ? 6.441 -6.539 -17.75 1 97.81 162 PHE B O 1
ATOM 2921 N N . GLN B 1 163 ? 6.188 -8.57 -16.906 1 96.25 163 GLN B N 1
ATOM 2922 C CA . GLN B 1 163 ? 7.418 -9.102 -17.484 1 96.25 163 GLN B CA 1
ATOM 2923 C C . GLN B 1 163 ? 7.129 -9.977 -18.688 1 96.25 163 GLN B C 1
ATOM 2925 O O . GLN B 1 163 ? 6.52 -11.039 -18.562 1 96.25 163 GLN B O 1
ATOM 2930 N N . GLN B 1 164 ? 7.605 -9.602 -19.812 1 96.75 164 GLN B N 1
ATOM 2931 C CA . GLN B 1 164 ? 7.395 -10.359 -21.047 1 96.75 164 GLN B CA 1
ATOM 2932 C C . GLN B 1 164 ? 8.156 -11.68 -21.016 1 96.75 164 GLN B C 1
ATOM 2934 O O . GLN B 1 164 ? 9.367 -11.703 -20.766 1 96.75 164 GLN B O 1
ATOM 2939 N N . MET B 1 165 ? 7.371 -12.711 -21.219 1 95.25 165 MET B N 1
ATOM 2940 C CA . MET B 1 165 ? 7.953 -14.039 -21.344 1 95.25 165 MET B CA 1
ATOM 2941 C C . MET B 1 165 ? 7.859 -14.539 -22.781 1 95.25 165 MET B C 1
ATOM 2943 O O . MET B 1 165 ? 6.855 -14.305 -23.453 1 95.25 165 MET B O 1
ATOM 2947 N N . ASP B 1 166 ? 8.93 -15.219 -23.141 1 94.12 166 ASP B N 1
ATOM 2948 C CA . ASP B 1 166 ? 8.898 -15.852 -24.453 1 94.12 166 ASP B CA 1
ATOM 2949 C C . ASP B 1 166 ? 8.258 -17.234 -24.391 1 94.12 166 ASP B C 1
ATOM 2951 O O . ASP B 1 166 ? 7.574 -17.656 -25.328 1 94.12 166 ASP B O 1
ATOM 2955 N N . VAL B 1 167 ? 8.492 -17.938 -23.281 1 91.88 167 VAL B N 1
ATOM 2956 C CA . VAL B 1 167 ? 7.941 -19.266 -23.047 1 91.88 167 VAL B CA 1
ATOM 2957 C C . VAL B 1 167 ? 7.395 -19.344 -21.625 1 91.88 167 VAL B C 1
ATOM 2959 O O . VAL B 1 167 ? 7.859 -18.641 -20.734 1 91.88 167 VAL B O 1
ATOM 2962 N N . ALA B 1 168 ? 6.395 -20.141 -21.5 1 86 168 ALA B N 1
ATOM 2963 C CA . ALA B 1 168 ? 5.863 -20.359 -20.156 1 86 168 ALA B CA 1
ATOM 2964 C C . ALA B 1 168 ? 6.895 -21.031 -19.266 1 86 168 ALA B C 1
ATOM 2966 O O . ALA B 1 168 ? 7.672 -21.875 -19.719 1 86 168 ALA B O 1
ATOM 2967 N N . ARG B 1 169 ? 6.902 -20.656 -17.969 1 83.69 169 ARG B N 1
ATOM 2968 C CA . ARG B 1 169 ? 7.762 -21.266 -16.969 1 83.69 169 ARG B CA 1
ATOM 2969 C C . ARG B 1 169 ? 6.934 -21.969 -15.891 1 83.69 169 ARG B C 1
ATOM 2971 O O . ARG B 1 169 ? 6.641 -21.375 -14.852 1 83.69 169 ARG B O 1
ATOM 2978 N N . PRO B 1 170 ? 6.621 -23.188 -16.078 1 78.06 170 PRO B N 1
ATOM 2979 C CA . PRO B 1 170 ? 5.691 -23.875 -15.172 1 78.06 170 PRO B CA 1
ATOM 2980 C C . PRO B 1 170 ? 6.285 -24.094 -13.789 1 78.06 170 PRO B C 1
ATOM 2982 O O . PRO B 1 170 ? 5.547 -24.391 -12.836 1 78.06 170 PRO B O 1
ATOM 2985 N N . GLN B 1 171 ? 7.57 -23.938 -13.703 1 75.25 171 GLN B N 1
ATOM 2986 C CA . GLN B 1 171 ? 8.234 -24.266 -12.445 1 75.25 171 GLN B CA 1
ATOM 2987 C C . GLN B 1 171 ? 8.133 -23.109 -11.461 1 75.25 171 GLN B C 1
ATOM 2989 O O . GLN B 1 171 ? 8.484 -23.25 -10.281 1 75.25 171 GLN B O 1
ATOM 2994 N N . ARG B 1 172 ? 7.68 -21.953 -12.047 1 79.5 172 ARG B N 1
ATOM 2995 C CA . ARG B 1 172 ? 7.645 -20.797 -11.148 1 79.5 172 ARG B CA 1
ATOM 2996 C C . ARG B 1 172 ? 6.301 -20.078 -11.227 1 79.5 172 ARG B C 1
ATOM 2998 O O . ARG B 1 172 ? 5.59 -20.203 -12.227 1 79.5 172 ARG B O 1
ATOM 3005 N N . ASN B 1 173 ? 6.066 -19.344 -10.156 1 89.06 173 ASN B N 1
ATOM 3006 C CA . ASN B 1 173 ? 4.887 -18.484 -10.188 1 89.06 173 ASN B CA 1
ATOM 3007 C C . ASN B 1 173 ? 4.988 -17.422 -11.273 1 89.06 173 ASN B C 1
ATOM 3009 O O . ASN B 1 173 ? 6.074 -16.906 -11.547 1 89.06 173 ASN B O 1
ATOM 3013 N N . ARG B 1 174 ? 3.867 -17.203 -11.836 1 94.81 174 ARG B N 1
ATOM 3014 C CA . ARG B 1 174 ? 3.84 -16.094 -12.773 1 94.81 174 ARG B CA 1
ATOM 3015 C C . ARG B 1 174 ? 3.775 -14.75 -12.039 1 94.81 174 ARG B C 1
ATOM 3017 O O . ARG B 1 174 ? 4.07 -13.703 -12.617 1 94.81 174 ARG B O 1
ATOM 3024 N N . ILE B 1 175 ? 3.318 -14.75 -10.797 1 97.5 175 ILE B N 1
ATOM 3025 C CA . ILE B 1 175 ? 3.311 -13.547 -9.969 1 97.5 175 ILE B CA 1
ATOM 3026 C C . ILE B 1 175 ? 4.457 -13.609 -8.969 1 97.5 175 ILE B C 1
ATOM 3028 O O . ILE B 1 175 ? 4.656 -14.625 -8.297 1 97.5 175 ILE B O 1
ATOM 3032 N N . HIS B 1 176 ? 5.262 -12.578 -8.883 1 97.75 176 HIS B N 1
ATOM 3033 C CA . HIS B 1 176 ? 6.266 -12.445 -7.836 1 97.75 176 HIS B CA 1
ATOM 3034 C C . HIS B 1 176 ? 6.305 -11.023 -7.293 1 97.75 176 HIS B C 1
ATOM 3036 O O . HIS B 1 176 ? 5.672 -10.117 -7.848 1 97.75 176 HIS B O 1
ATOM 3042 N N . LEU B 1 177 ? 6.965 -10.898 -6.203 1 98.75 177 LEU B N 1
ATOM 3043 C CA . LEU B 1 177 ? 7.043 -9.602 -5.527 1 98.75 177 LEU B CA 1
ATOM 3044 C C . LEU B 1 177 ? 8.414 -8.969 -5.727 1 98.75 177 LEU B C 1
ATOM 3046 O O . LEU B 1 177 ? 9.43 -9.68 -5.793 1 98.75 177 LEU B O 1
ATOM 3050 N N . ASP B 1 178 ? 8.469 -7.691 -5.902 1 98.69 178 ASP B N 1
ATOM 3051 C CA . ASP B 1 178 ? 9.688 -6.887 -5.895 1 98.69 178 ASP B CA 1
ATOM 3052 C C . ASP B 1 178 ? 9.688 -5.906 -4.727 1 98.69 178 ASP B C 1
ATOM 3054 O O . ASP B 1 178 ? 8.844 -5.008 -4.664 1 98.69 178 ASP B O 1
ATOM 3058 N N . LEU B 1 179 ? 10.578 -6.129 -3.84 1 98.81 179 LEU B N 1
ATOM 3059 C CA . LEU B 1 179 ? 10.734 -5.223 -2.707 1 98.81 179 LEU B CA 1
ATOM 3060 C C . LEU B 1 179 ? 11.914 -4.273 -2.93 1 98.81 179 LEU B C 1
ATOM 3062 O O . LEU B 1 179 ? 13.07 -4.688 -2.863 1 98.81 179 LEU B O 1
ATOM 3066 N N . CYS B 1 180 ? 11.602 -3.045 -3.152 1 98.75 180 CYS B N 1
ATOM 3067 C CA . CYS B 1 180 ? 12.641 -2.029 -3.291 1 98.75 180 CYS B CA 1
ATOM 3068 C C . CYS B 1 180 ? 13 -1.428 -1.938 1 98.75 180 CYS B C 1
ATOM 3070 O O . CYS B 1 180 ? 12.125 -0.961 -1.209 1 98.75 180 CYS B O 1
ATOM 3072 N N . VAL B 1 181 ? 14.258 -1.477 -1.573 1 98.75 181 VAL B N 1
ATOM 3073 C CA . VAL B 1 181 ? 14.758 -0.912 -0.322 1 98.75 181 VAL B CA 1
ATOM 3074 C C . VAL B 1 181 ? 15.867 0.096 -0.613 1 98.75 181 VAL B C 1
ATOM 3076 O O . VAL B 1 181 ? 16.406 0.137 -1.724 1 98.75 181 VAL B O 1
ATOM 3079 N N . PRO B 1 182 ? 16.109 1.013 0.357 1 98.62 182 PRO B N 1
ATOM 3080 C CA . PRO B 1 182 ? 17.328 1.816 0.211 1 98.62 182 PRO B CA 1
ATOM 3081 C C . PRO B 1 182 ? 18.562 0.97 -0.078 1 98.62 182 PRO B C 1
ATOM 3083 O O . PRO B 1 182 ? 18.703 -0.125 0.473 1 98.62 182 PRO B O 1
ATOM 3086 N N . HIS B 1 183 ? 19.469 1.516 -0.931 1 98.06 183 HIS B N 1
ATOM 3087 C CA . HIS B 1 183 ? 20.641 0.756 -1.348 1 98.06 183 HIS B CA 1
ATOM 3088 C C . HIS B 1 183 ? 21.484 0.343 -0.147 1 98.06 183 HIS B C 1
ATOM 3090 O O . HIS B 1 183 ? 22.094 -0.729 -0.15 1 98.06 183 HIS B O 1
ATOM 3096 N N . ASP B 1 184 ? 21.484 1.13 0.871 1 97.94 184 ASP B N 1
ATOM 3097 C CA . ASP B 1 184 ? 22.328 0.848 2.035 1 97.94 184 ASP B CA 1
ATOM 3098 C C . ASP B 1 184 ? 21.578 0.007 3.061 1 97.94 184 ASP B C 1
ATOM 3100 O O . ASP B 1 184 ? 22.078 -0.25 4.156 1 97.94 184 ASP B O 1
ATOM 3104 N N . GLU B 1 185 ? 20.375 -0.446 2.801 1 98.31 185 GLU B N 1
ATOM 3105 C CA . GLU B 1 185 ? 19.609 -1.411 3.58 1 98.31 185 GLU B CA 1
ATOM 3106 C C . GLU B 1 185 ? 19.656 -2.799 2.949 1 98.31 185 GLU B C 1
ATOM 3108 O O . GLU B 1 185 ? 19.391 -3.801 3.615 1 98.31 185 GLU B O 1
ATOM 3113 N N . ALA B 1 186 ? 19.969 -2.939 1.698 1 98.44 186 ALA B N 1
ATOM 3114 C CA . ALA B 1 186 ? 19.719 -4.113 0.864 1 98.44 186 ALA B CA 1
ATOM 3115 C C . ALA B 1 186 ? 20.406 -5.352 1.435 1 98.44 186 ALA B C 1
ATOM 3117 O O . ALA B 1 186 ? 19.766 -6.395 1.602 1 98.44 186 ALA B O 1
ATOM 3118 N N . LEU B 1 187 ? 21.656 -5.199 1.802 1 98.06 187 LEU B N 1
ATOM 3119 C CA . LEU B 1 187 ? 22.391 -6.375 2.248 1 98.06 187 LEU B CA 1
ATOM 3120 C C . LEU B 1 187 ? 21.891 -6.844 3.611 1 98.06 187 LEU B C 1
ATOM 3122 O O . LEU B 1 187 ? 21.844 -8.047 3.879 1 98.06 187 LEU B O 1
ATOM 3126 N N . ARG B 1 188 ? 21.578 -5.934 4.477 1 98.12 188 ARG B N 1
ATOM 3127 C CA . ARG B 1 188 ? 21 -6.305 5.766 1 98.12 188 ARG B CA 1
ATOM 3128 C C . ARG B 1 188 ? 19.672 -7.043 5.578 1 98.12 188 ARG B C 1
ATOM 3130 O O . ARG B 1 188 ? 19.406 -8.023 6.27 1 98.12 188 ARG B O 1
ATOM 3137 N N . ARG B 1 189 ? 18.844 -6.605 4.656 1 98.69 189 ARG B N 1
ATOM 3138 C CA . ARG B 1 189 ? 17.562 -7.25 4.363 1 98.69 189 ARG B CA 1
ATOM 3139 C C . ARG B 1 189 ? 17.781 -8.648 3.793 1 98.69 189 ARG B C 1
ATOM 3141 O O . ARG B 1 189 ? 17.062 -9.586 4.16 1 98.69 189 ARG B O 1
ATOM 3148 N N . MET B 1 190 ? 18.734 -8.727 2.92 1 98.31 190 MET B N 1
ATOM 3149 C CA . MET B 1 190 ? 19.109 -10.023 2.355 1 98.31 190 MET B CA 1
ATOM 3150 C C . MET B 1 190 ? 19.516 -10.992 3.453 1 98.31 190 MET B C 1
ATOM 3152 O O . MET B 1 190 ? 19.047 -12.133 3.494 1 98.31 190 MET B O 1
ATOM 3156 N N . ASP B 1 191 ? 20.391 -10.516 4.344 1 98.56 191 ASP B N 1
ATOM 3157 C CA . ASP B 1 191 ? 20.859 -11.359 5.438 1 98.56 191 ASP B CA 1
ATOM 3158 C C . ASP B 1 191 ? 19.703 -11.844 6.301 1 98.56 191 ASP B C 1
ATOM 3160 O O . ASP B 1 191 ? 19.641 -13.023 6.664 1 98.56 191 ASP B O 1
ATOM 3164 N N . ALA B 1 192 ? 18.812 -10.977 6.613 1 98.62 192 ALA B N 1
ATOM 3165 C CA . ALA B 1 192 ? 17.656 -11.328 7.43 1 98.62 192 ALA B CA 1
ATOM 3166 C C . ALA B 1 192 ? 16.781 -12.367 6.73 1 98.62 192 ALA B C 1
ATOM 3168 O O . ALA B 1 192 ? 16.312 -13.32 7.363 1 98.62 192 ALA B O 1
ATOM 3169 N N . ALA B 1 193 ? 16.562 -12.219 5.469 1 98.81 193 ALA B N 1
ATOM 3170 C CA . ALA B 1 193 ? 15.742 -13.133 4.676 1 98.81 193 ALA B CA 1
ATOM 3171 C C . ALA B 1 193 ? 16.359 -14.523 4.625 1 98.81 193 ALA B C 1
ATOM 3173 O O . ALA B 1 193 ? 15.672 -15.531 4.793 1 98.81 193 ALA B O 1
ATOM 3174 N N . LEU B 1 194 ? 17.656 -14.539 4.379 1 98.81 194 LEU B N 1
ATOM 3175 C CA . LEU B 1 194 ? 18.359 -15.812 4.285 1 98.81 194 LEU B CA 1
ATOM 3176 C C . LEU B 1 194 ? 18.391 -16.516 5.641 1 98.81 194 LEU B C 1
ATOM 3178 O O . LEU B 1 194 ? 18.188 -17.719 5.719 1 98.81 194 LEU B O 1
ATOM 3182 N N . ALA B 1 195 ? 18.609 -15.766 6.695 1 98.81 195 ALA B N 1
ATOM 3183 C CA . ALA B 1 195 ? 18.625 -16.312 8.047 1 98.81 195 ALA B CA 1
ATOM 3184 C C . ALA B 1 195 ? 17.266 -16.891 8.414 1 98.81 195 ALA B C 1
ATOM 3186 O O . ALA B 1 195 ? 17.172 -17.828 9.219 1 98.81 195 ALA B O 1
ATOM 3187 N N . ALA B 1 196 ? 16.234 -16.438 7.75 1 98.75 196 ALA B N 1
ATOM 3188 C CA . ALA B 1 196 ? 14.867 -16.844 8.062 1 98.75 196 ALA B CA 1
ATOM 3189 C C . ALA B 1 196 ? 14.406 -17.969 7.141 1 98.75 196 ALA B C 1
ATOM 3191 O O . ALA B 1 196 ? 13.219 -18.281 7.062 1 98.75 196 ALA B O 1
ATOM 3192 N N . GLY B 1 197 ? 15.281 -18.5 6.359 1 98.5 197 GLY B N 1
ATOM 3193 C CA . GLY B 1 197 ? 14.969 -19.688 5.586 1 98.5 197 GLY B CA 1
ATOM 3194 C C . GLY B 1 197 ? 14.867 -19.422 4.098 1 98.5 197 GLY B C 1
ATOM 3195 O O . GLY B 1 197 ? 14.547 -20.328 3.322 1 98.5 197 GLY B O 1
ATOM 3196 N N . GLY B 1 198 ? 15.148 -18.203 3.664 1 98.56 198 GLY B N 1
ATOM 3197 C CA . GLY B 1 198 ? 15.156 -17.906 2.244 1 98.56 198 GLY B CA 1
ATOM 3198 C C . GLY B 1 198 ? 16.328 -18.5 1.508 1 98.56 198 GLY B C 1
ATOM 3199 O O . GLY B 1 198 ? 17.344 -18.844 2.123 1 98.56 198 GLY B O 1
ATOM 3200 N N . ARG B 1 199 ? 16.172 -18.656 0.207 1 98.5 199 ARG B N 1
ATOM 3201 C CA . ARG B 1 199 ? 17.219 -19.125 -0.685 1 98.5 199 ARG B CA 1
ATOM 3202 C C . ARG B 1 199 ? 17.562 -18.062 -1.731 1 98.5 199 ARG B C 1
ATOM 3204 O O . ARG B 1 199 ? 16.656 -17.453 -2.312 1 98.5 199 ARG B O 1
ATOM 3211 N N . LEU B 1 200 ? 18.859 -17.875 -1.896 1 98.62 200 LEU B N 1
ATOM 3212 C CA . LEU B 1 200 ? 19.328 -17.016 -2.975 1 98.62 200 LEU B CA 1
ATOM 3213 C C . LEU B 1 200 ? 19.344 -17.766 -4.301 1 98.62 200 LEU B C 1
ATOM 3215 O O . LEU B 1 200 ? 20.109 -18.719 -4.465 1 98.62 200 LEU B O 1
ATOM 3219 N N . LEU B 1 201 ? 18.531 -17.328 -5.207 1 97.94 201 LEU B N 1
ATOM 3220 C CA . LEU B 1 201 ? 18.438 -18 -6.5 1 97.94 201 LEU B CA 1
ATOM 3221 C C . LEU B 1 201 ? 19.406 -17.375 -7.504 1 97.94 201 LEU B C 1
ATOM 3223 O O . LEU B 1 201 ? 19.953 -18.078 -8.359 1 97.94 201 LEU B O 1
ATOM 3227 N N . SER B 1 202 ? 19.531 -16.062 -7.492 1 98.19 202 SER B N 1
ATOM 3228 C CA . SER B 1 202 ? 20.406 -15.375 -8.445 1 98.19 202 SER B CA 1
ATOM 3229 C C . SER B 1 202 ? 20.859 -14.031 -7.902 1 98.19 202 SER B C 1
ATOM 3231 O O . SER B 1 202 ? 20.094 -13.312 -7.258 1 98.19 202 SER B O 1
ATOM 3233 N N . GLU B 1 203 ? 22.031 -13.664 -8.133 1 97.81 203 GLU B N 1
ATOM 3234 C CA . GLU B 1 203 ? 22.578 -12.344 -7.859 1 97.81 203 GLU B CA 1
ATOM 3235 C C . GLU B 1 203 ? 23.297 -11.773 -9.086 1 97.81 203 GLU B C 1
ATOM 3237 O O . GLU B 1 203 ? 24.188 -10.93 -8.961 1 97.81 203 GLU B O 1
ATOM 3242 N N . ALA B 1 204 ? 22.922 -12.25 -10.242 1 97.88 204 ALA B N 1
ATOM 3243 C CA . ALA B 1 204 ? 23.562 -11.875 -11.492 1 97.88 204 ALA B CA 1
ATOM 3244 C C . ALA B 1 204 ? 23.391 -10.383 -11.781 1 97.88 204 ALA B C 1
ATOM 3246 O O . ALA B 1 204 ? 24.25 -9.766 -12.406 1 97.88 204 ALA B O 1
ATOM 3247 N N . ALA B 1 205 ? 22.297 -9.836 -11.32 1 97.5 205 ALA B N 1
ATOM 3248 C CA . ALA B 1 205 ? 22 -8.438 -11.617 1 97.5 205 ALA B CA 1
ATOM 3249 C C . ALA B 1 205 ? 22.266 -7.547 -10.414 1 97.5 205 ALA B C 1
ATOM 3251 O O . ALA B 1 205 ? 21.938 -6.355 -10.422 1 97.5 205 ALA B O 1
ATOM 3252 N N . ALA B 1 206 ? 22.859 -8.094 -9.359 1 97 206 ALA B N 1
ATOM 3253 C CA . ALA B 1 206 ? 23.203 -7.285 -8.195 1 97 206 ALA B CA 1
ATOM 3254 C C . ALA B 1 206 ? 24.172 -6.168 -8.57 1 97 206 ALA B C 1
ATOM 3256 O O . ALA B 1 206 ? 25.047 -6.355 -9.414 1 97 206 ALA B O 1
ATOM 3257 N N . PRO B 1 207 ? 23.984 -4.988 -8.039 1 97 207 PRO B N 1
ATOM 3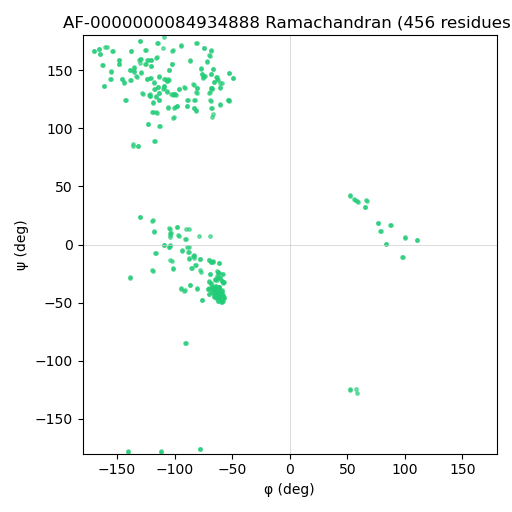258 C CA . PRO B 1 207 ? 23.125 -4.672 -6.902 1 97 207 PRO B CA 1
ATOM 3259 C C . PRO B 1 207 ? 21.766 -4.129 -7.332 1 97 207 PRO B C 1
ATOM 3261 O O . PRO B 1 207 ? 21.031 -3.568 -6.508 1 97 207 PRO B O 1
ATOM 3264 N N . ALA B 1 208 ? 21.391 -4.285 -8.633 1 97.75 208 ALA B N 1
ATOM 3265 C CA . ALA B 1 208 ? 20.062 -3.855 -9.07 1 97.75 208 ALA B CA 1
ATOM 3266 C C . ALA B 1 208 ? 18.969 -4.688 -8.414 1 97.75 208 ALA B C 1
ATOM 3268 O O . ALA B 1 208 ? 17.953 -4.148 -7.957 1 97.75 208 ALA B O 1
ATOM 3269 N N . PHE B 1 209 ? 19.188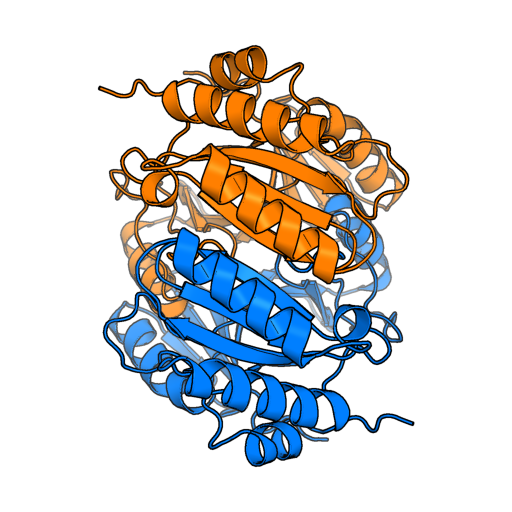 -6 -8.406 1 98.19 209 PHE B N 1
ATOM 3270 C CA . PHE B 1 209 ? 18.25 -6.84 -7.672 1 98.19 209 PHE B CA 1
ATOM 3271 C C . PHE B 1 209 ? 18.859 -8.211 -7.391 1 98.19 209 PHE B C 1
ATOM 3273 O O . PHE B 1 209 ? 19.812 -8.625 -8.055 1 98.19 209 PHE B O 1
ATOM 3280 N N . TRP B 1 210 ? 18.406 -8.883 -6.344 1 98.75 210 TRP B N 1
ATOM 3281 C CA . TRP B 1 210 ? 18.625 -10.273 -5.953 1 98.75 210 TRP B CA 1
ATOM 3282 C C . TRP B 1 210 ? 17.328 -11.062 -6.012 1 98.75 210 TRP B C 1
ATOM 3284 O O . TRP B 1 210 ? 16.266 -10.57 -5.602 1 98.75 210 TRP B O 1
ATOM 3294 N N . VAL B 1 211 ? 17.375 -12.234 -6.562 1 98.5 211 VAL B N 1
ATOM 3295 C CA . VAL B 1 211 ? 16.203 -13.094 -6.605 1 98.5 211 VAL B CA 1
ATOM 3296 C C . VAL B 1 211 ? 16.266 -14.109 -5.461 1 98.5 211 VAL B C 1
ATOM 3298 O O . VAL B 1 211 ? 17.203 -14.898 -5.371 1 98.5 211 VAL B O 1
ATOM 3301 N N . LEU B 1 212 ? 15.297 -14.047 -4.609 1 98.69 212 LEU B N 1
ATOM 3302 C CA . LEU B 1 212 ? 15.172 -14.977 -3.496 1 98.69 212 LEU B CA 1
ATOM 3303 C C . LEU B 1 212 ? 13.906 -15.82 -3.633 1 98.69 212 LEU B C 1
ATOM 3305 O O . LEU B 1 212 ? 13 -15.469 -4.383 1 98.69 212 LEU B O 1
ATOM 3309 N N . ALA B 1 213 ? 13.891 -16.938 -2.924 1 98.12 213 ALA B N 1
ATOM 3310 C CA . ALA B 1 213 ? 12.703 -17.781 -2.842 1 98.12 213 ALA B CA 1
ATOM 3311 C C . ALA B 1 213 ? 12.5 -18.297 -1.426 1 98.12 213 ALA B C 1
ATOM 3313 O O . ALA B 1 213 ? 13.461 -18.484 -0.681 1 98.12 213 ALA B O 1
ATOM 3314 N N . ASP B 1 214 ? 11.234 -18.5 -1.107 1 97.88 214 ASP B N 1
ATOM 3315 C CA . ASP B 1 214 ? 10.953 -19.234 0.129 1 97.88 214 ASP B CA 1
ATOM 3316 C C . ASP B 1 214 ? 11.141 -20.734 -0.057 1 97.88 214 ASP B C 1
ATOM 3318 O O . ASP B 1 214 ? 11.578 -21.188 -1.118 1 97.88 214 ASP B O 1
ATOM 3322 N N . GLY B 1 215 ? 10.859 -21.516 0.93 1 96.25 215 GLY B N 1
ATOM 3323 C CA . GLY B 1 215 ? 11.109 -22.953 0.924 1 96.25 215 GLY B CA 1
ATOM 3324 C C . GLY B 1 215 ? 10.258 -23.703 -0.083 1 96.25 215 GLY B C 1
ATOM 3325 O O . GLY B 1 215 ? 10.531 -24.859 -0.398 1 96.25 215 GLY B O 1
ATOM 3326 N N . GLU B 1 216 ? 9.211 -23.094 -0.624 1 95.44 216 GLU B N 1
ATOM 3327 C CA . GLU B 1 216 ? 8.336 -23.734 -1.593 1 95.44 216 GLU B CA 1
ATOM 3328 C C . GLU B 1 216 ? 8.516 -23.141 -2.984 1 95.44 216 GLU B C 1
ATOM 3330 O O . GLU B 1 216 ? 7.77 -23.484 -3.91 1 95.44 216 GLU B O 1
ATOM 3335 N N . GLY B 1 217 ? 9.383 -22.172 -3.102 1 94.88 217 GLY B N 1
ATOM 3336 C CA . GLY B 1 217 ? 9.75 -21.688 -4.422 1 94.88 217 GLY B CA 1
ATOM 3337 C C . GLY B 1 217 ? 9.039 -20.406 -4.809 1 94.88 217 GLY B C 1
ATOM 3338 O O . GLY B 1 217 ? 9.125 -19.969 -5.957 1 94.88 217 GLY B O 1
ATOM 3339 N N . ASN B 1 218 ? 8.258 -19.781 -3.938 1 96.88 218 ASN B N 1
ATOM 3340 C CA . ASN B 1 218 ? 7.703 -18.453 -4.203 1 96.88 218 ASN B CA 1
ATOM 3341 C C . ASN B 1 218 ? 8.789 -17.391 -4.191 1 96.88 218 ASN B C 1
ATOM 3343 O O . ASN B 1 218 ? 9.57 -17.297 -3.242 1 96.88 218 ASN B O 1
ATOM 3347 N N . GLU B 1 219 ? 8.789 -16.578 -5.211 1 97.81 219 GLU B N 1
ATOM 3348 C CA . GLU B 1 219 ? 9.953 -15.719 -5.426 1 97.81 219 GLU B CA 1
ATOM 3349 C C . GLU B 1 219 ? 9.656 -14.281 -5.023 1 97.81 219 GLU B C 1
ATOM 3351 O O . GLU B 1 219 ? 8.516 -13.82 -5.133 1 97.81 219 GLU B O 1
ATOM 3356 N N . VAL B 1 220 ? 10.703 -13.617 -4.602 1 98.69 220 VAL B N 1
ATOM 3357 C CA . VAL B 1 220 ? 10.734 -12.18 -4.352 1 98.69 220 VAL B CA 1
ATOM 3358 C C . VAL B 1 220 ? 12.102 -11.617 -4.738 1 98.69 220 VAL B C 1
ATOM 3360 O O . VAL B 1 220 ? 13.133 -12.25 -4.5 1 98.69 220 VAL B O 1
ATOM 3363 N N . CYS B 1 221 ? 12.102 -10.469 -5.344 1 98.69 221 CYS B N 1
ATOM 3364 C CA . CYS B 1 221 ? 13.336 -9.742 -5.609 1 98.69 221 CYS B CA 1
ATOM 3365 C C . CYS B 1 221 ? 13.539 -8.625 -4.598 1 98.69 221 CYS B C 1
ATOM 3367 O O . CYS B 1 221 ? 12.609 -7.859 -4.32 1 98.69 221 CYS B O 1
ATOM 3369 N N . VAL B 1 222 ? 14.656 -8.555 -4.016 1 98.88 222 VAL B N 1
ATOM 3370 C CA . VAL B 1 222 ? 15.086 -7.352 -3.314 1 98.88 222 VAL B CA 1
ATOM 3371 C C . VAL B 1 222 ? 15.82 -6.43 -4.281 1 98.88 222 VAL B C 1
ATOM 3373 O O . VAL B 1 222 ? 16.812 -6.828 -4.898 1 98.88 222 VAL B O 1
ATOM 3376 N N . THR B 1 223 ? 15.281 -5.266 -4.449 1 98.62 223 THR B N 1
ATOM 3377 C CA . THR B 1 223 ? 15.773 -4.398 -5.516 1 98.62 223 THR B CA 1
ATOM 3378 C C . THR B 1 223 ? 16.297 -3.084 -4.945 1 98.62 223 THR B C 1
ATOM 3380 O O . THR B 1 223 ? 15.891 -2.668 -3.857 1 98.62 223 THR B O 1
ATOM 3383 N N . THR B 1 224 ? 17.219 -2.439 -5.617 1 98.31 224 THR B N 1
ATOM 3384 C CA . THR B 1 224 ? 17.703 -1.086 -5.359 1 98.31 224 THR B CA 1
ATOM 3385 C C . THR B 1 224 ? 17.688 -0.257 -6.641 1 98.31 224 THR B C 1
ATOM 3387 O O . THR B 1 224 ? 17.312 -0.753 -7.703 1 98.31 224 THR B O 1
ATOM 3390 N N . TRP B 1 225 ? 18.016 0.999 -6.48 1 96.62 225 TRP B N 1
ATOM 3391 C CA . TRP B 1 225 ? 18.109 1.861 -7.652 1 96.62 225 TRP B CA 1
ATOM 3392 C C . TRP B 1 225 ? 19.422 1.612 -8.406 1 96.62 225 TRP B C 1
ATOM 3394 O O . TRP B 1 225 ? 19.562 2.027 -9.555 1 96.62 225 TRP B O 1
ATOM 3404 N N . GLN B 1 226 ? 20.312 0.94 -7.852 1 96.94 226 GLN B N 1
ATOM 3405 C CA . GLN B 1 226 ? 21.672 0.862 -8.375 1 96.94 226 GLN B CA 1
ATOM 3406 C C . GLN B 1 226 ? 21.734 -0.04 -9.602 1 96.94 226 GLN B C 1
ATOM 3408 O O . GLN B 1 226 ? 21.047 -1.057 -9.672 1 96.94 226 GLN B O 1
ATOM 3413 N N . GLY B 1 227 ? 22.578 0.366 -10.523 1 92.69 227 GLY B N 1
ATOM 3414 C CA . GLY B 1 227 ? 22.828 -0.456 -11.695 1 92.69 227 GLY B CA 1
ATOM 3415 C C . GLY B 1 227 ? 21.703 -0.398 -12.719 1 92.69 227 GLY B C 1
ATOM 3416 O O . GLY B 1 227 ? 21.562 -1.308 -13.539 1 92.69 227 GLY B O 1
ATOM 3417 N N . ARG B 1 228 ? 20.859 0.632 -12.641 1 89.56 228 ARG B N 1
ATOM 3418 C CA . ARG B 1 228 ? 19.688 0.66 -13.516 1 89.56 228 ARG B CA 1
ATOM 3419 C C . ARG B 1 228 ? 19.75 1.848 -14.469 1 89.56 228 ARG B C 1
ATOM 3421 O O . ARG B 1 228 ? 18.906 1.975 -15.367 1 89.56 228 ARG B O 1
ATOM 3428 N N . ASP B 1 229 ? 20.781 2.723 -14.211 1 84.25 229 ASP B N 1
ATOM 3429 C CA . ASP B 1 229 ? 20.859 3.904 -15.062 1 84.25 229 ASP B CA 1
ATOM 3430 C C . ASP B 1 229 ? 21.203 3.521 -16.5 1 84.25 229 ASP B C 1
ATOM 3432 O O . ASP B 1 229 ? 22.047 2.652 -16.734 1 84.25 229 ASP B O 1
ATOM 3436 N N . THR B 1 230 ? 20.219 3.715 -17.406 1 66.19 230 THR B N 1
ATOM 3437 C CA . THR B 1 230 ? 20.594 3.504 -18.797 1 66.19 230 THR B CA 1
ATOM 3438 C C . THR B 1 230 ? 21.375 4.695 -19.328 1 66.19 230 THR B C 1
ATOM 3440 O O . THR B 1 230 ? 21.188 5.824 -18.875 1 66.19 230 THR B O 1
#